Protein AF-A0A484F2J0-F1 (afdb_monomer)

Solvent-accessible surface area (backbone atoms only — not comparable to full-atom values): 27162 Å² total; per-residue (Å²): 112,69,73,57,53,53,52,51,52,53,49,52,51,50,49,47,54,65,70,62,67,70,69,76,64,50,82,38,68,26,65,34,46,56,35,73,68,78,88,57,69,90,75,65,63,87,90,46,37,22,58,61,57,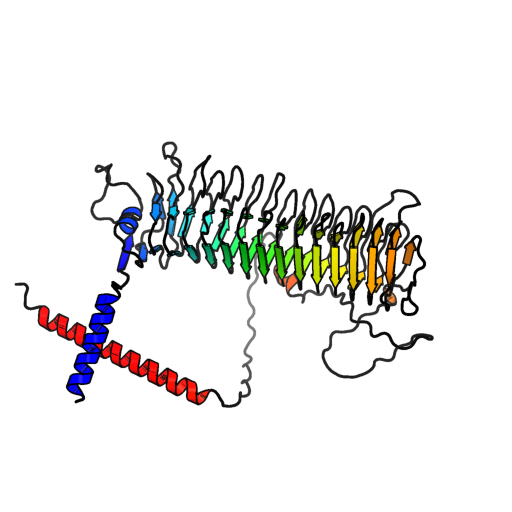44,58,69,69,50,57,72,59,14,37,36,32,58,38,94,88,45,54,46,34,39,36,60,72,67,51,44,73,40,68,42,23,30,37,43,40,49,98,57,68,27,35,44,27,29,49,83,54,97,83,44,66,76,34,24,40,29,34,34,61,20,38,56,32,33,39,27,21,34,33,36,23,45,4,30,23,82,89,37,56,1,2,24,30,29,35,36,54,23,37,40,36,32,36,52,22,35,36,33,53,9,27,8,18,34,1,0,23,32,20,31,22,70,59,10,36,39,37,30,36,52,20,40,35,33,49,18,33,25,80,61,31,1,10,48,32,22,31,48,21,33,38,39,38,33,34,54,17,38,42,36,51,30,70,27,53,24,19,32,28,28,36,59,32,36,36,40,38,35,33,55,18,36,46,28,48,25,38,20,76,34,87,23,7,43,32,32,32,31,62,86,16,40,41,36,38,29,56,24,40,30,30,50,14,23,9,37,32,5,18,35,32,28,32,26,15,44,37,38,39,33,46,28,39,28,44,18,33,60,23,69,19,36,2,16,25,34,22,32,31,69,64,8,40,37,43,38,28,57,24,39,26,29,52,5,33,20,62,31,37,2,1,24,31,20,33,32,57,66,8,39,35,40,38,35,47,28,38,25,37,49,8,27,11,33,28,0,0,26,29,23,34,28,17,38,36,45,37,32,40,36,40,31,35,48,8,29,6,49,36,32,1,0,18,32,24,35,31,65,70,10,44,37,35,44,27,57,23,40,30,32,52,7,30,7,65,35,81,74,62,102,81,58,52,30,3,0,18,35,20,36,33,43,18,37,38,40,40,24,44,26,39,34,26,55,14,32,18,86,82,51,24,9,37,12,34,39,83,48,50,79,43,60,74,28,46,30,40,32,13,35,75,42,52,86,68,72,79,55,74,35,96,58,28,44,62,68,49,48,50,83,73,62,74,66,64,78,92,72,90,87,77,98,71,90,84,88,82,85,67,95,84,71,86,87,78,91,81,81,72,61,85,88,73,93,58,83,81,44,82,68,52,80,72,67,83,78,76,89,81,85,91,80,85,87,83,84,89,80,90,84,79,91,82,87,84,83,87,83,83,87,82,84,92,83,59,72,70,60,54,54,52,55,49,50,52,52,52,53,51,50,51,52,51,51,51,48,52,53,50,48,54,51,51,51,64,70,56,71,82,74,83,129

Secondary structure (DSSP, 8-state):
-HHHHHHHHHHHHHHHHHHHT-PPPPEEEE--SEE--TT-TTS--TTS--HHHHHHHPPTTEEEEE-TT-SEEEE-SS-EEE-S-EEEEEEEEEEEEE---TTPPPB-SEEE-SSEEEEEEEEEE--EEEEEE-SSEEEES-EEEEES-EEES-EEEE-SSEEEEEEEEEEEES-EEES-EEEEE-SSEEEEEEEEEEES-EEE--EESS-SEEEEEEEEEEES-EEES-EE-SS--SEEE-TT-EEEEES-EEES-B-SS-SSEEESSEEEEES-EEE--EESSS-SSEEE-TT-EEEEES-EEES-EESSB-SSEEE-TT-EEEEES-EEES-EEEE-SSEEESSEEEEES-EEES-EEEEE-SSEEEESS-EEEEES-EEES-EE---S-TTS---SSEEEESSEEEEES-EEES-B-TT--SEEEES-EEEE-S--EESSEEESS-SS-STT-EES--GGGS-------S---------SS-----PPPP-----TTSTTGGGS--S-----PPPPP------PPPPPPP--SSSHHHHHHHHHHHHHHHHHHHHHHHHHHHHHHHHTTS--

Structure (mmCIF, N/CA/C/O backbone):
data_AF-A0A484F2J0-F1
#
_entry.id   AF-A0A484F2J0-F1
#
loop_
_atom_site.group_PDB
_atom_site.id
_atom_site.type_symbol
_atom_site.label_atom_id
_atom_site.label_alt_id
_atom_site.label_comp_id
_atom_site.label_asym_id
_atom_site.label_entity_id
_atom_site.label_seq_id
_atom_site.pdbx_PDB_ins_code
_atom_site.Cartn_x
_atom_site.Cartn_y
_atom_site.Cartn_z
_atom_site.occupancy
_atom_site.B_iso_or_equiv
_atom_site.auth_seq_id
_atom_site.auth_comp_id
_atom_site.auth_asym_id
_atom_site.auth_atom_id
_atom_site.pdbx_PDB_model_num
ATOM 1 N N . MET A 1 1 ? -36.236 -52.690 24.759 1.00 48.12 1 MET A N 1
ATOM 2 C CA . MET A 1 1 ? -34.909 -52.109 24.433 1.00 48.12 1 MET A CA 1
ATOM 3 C C . MET A 1 1 ? -34.976 -50.636 24.038 1.00 48.12 1 MET A C 1
ATOM 5 O O . MET A 1 1 ? -34.235 -49.858 24.622 1.00 48.12 1 MET A O 1
ATOM 9 N N . GLN A 1 2 ? -35.881 -50.224 23.143 1.00 47.94 2 GLN A N 1
ATOM 10 C CA . GLN A 1 2 ? -35.943 -48.840 22.638 1.00 47.94 2 GLN A CA 1
ATOM 11 C C . GLN A 1 2 ? -36.120 -47.754 23.720 1.00 47.94 2 GLN A C 1
ATOM 13 O O . GLN A 1 2 ? -35.446 -46.735 23.669 1.00 47.94 2 GLN A O 1
ATOM 18 N N . SER A 1 3 ? -36.916 -47.994 24.770 1.00 55.47 3 SER A N 1
ATOM 19 C CA . SER A 1 3 ? -37.096 -47.023 25.869 1.00 55.47 3 SER A CA 1
ATOM 20 C C . SER A 1 3 ? -35.821 -46.754 26.689 1.00 55.47 3 SER A C 1
ATOM 22 O O . SER A 1 3 ? -35.607 -45.629 27.137 1.00 55.47 3 SER A O 1
ATOM 24 N N . LYS A 1 4 ? -34.952 -47.761 26.871 1.00 60.44 4 LYS A N 1
ATOM 25 C CA . LYS A 1 4 ? -33.675 -47.585 27.585 1.00 60.44 4 LYS A CA 1
ATOM 26 C C . LYS A 1 4 ? -32.668 -46.831 26.721 1.00 60.44 4 LYS A C 1
ATOM 28 O O . LYS A 1 4 ? -32.046 -45.908 27.219 1.00 60.44 4 LYS A O 1
ATOM 33 N N . ILE A 1 5 ? -32.591 -47.158 25.430 1.00 64.38 5 ILE A N 1
ATOM 34 C CA . ILE A 1 5 ? -31.699 -46.487 24.474 1.00 64.38 5 ILE A CA 1
ATOM 35 C C . ILE A 1 5 ? -32.060 -45.004 24.347 1.00 64.38 5 ILE A C 1
ATOM 37 O O . ILE A 1 5 ? -31.177 -44.164 24.448 1.00 64.38 5 ILE A O 1
ATOM 41 N N . VAL A 1 6 ? -33.349 -44.666 24.228 1.00 64.94 6 VAL A N 1
ATOM 42 C CA . VAL A 1 6 ? -33.804 -43.266 24.145 1.00 64.94 6 VAL A CA 1
ATOM 43 C C . VAL A 1 6 ? -33.488 -42.493 25.429 1.00 64.94 6 VAL A C 1
ATOM 45 O O . VAL A 1 6 ? -33.001 -41.370 25.359 1.00 64.94 6 VAL A O 1
ATOM 48 N N . LYS A 1 7 ? -33.698 -43.090 26.610 1.00 64.19 7 LYS A N 1
ATOM 49 C CA . LYS A 1 7 ? -33.354 -42.445 27.889 1.00 64.19 7 LYS A CA 1
ATOM 50 C C . LYS A 1 7 ? -31.851 -42.232 28.047 1.00 64.19 7 LYS A C 1
ATOM 52 O O . LYS A 1 7 ? -31.448 -41.171 28.509 1.00 64.19 7 LYS A O 1
ATOM 57 N N . THR A 1 8 ? -31.036 -43.206 27.648 1.00 71.81 8 THR A N 1
ATOM 58 C CA . THR A 1 8 ? -29.577 -43.079 27.673 1.00 71.81 8 THR A CA 1
ATOM 59 C C . THR A 1 8 ? -29.107 -42.020 26.681 1.00 71.81 8 THR A C 1
ATOM 61 O O . THR A 1 8 ? -28.291 -41.197 27.058 1.00 71.81 8 THR A O 1
ATOM 64 N N . LEU A 1 9 ? -29.679 -41.952 25.474 1.00 69.06 9 LEU A N 1
ATOM 65 C CA . LEU A 1 9 ? -29.323 -40.941 24.475 1.00 69.06 9 LEU A CA 1
ATOM 66 C C . LEU A 1 9 ? -29.676 -39.520 24.941 1.00 69.06 9 LEU A C 1
ATOM 68 O O . LEU A 1 9 ? -28.851 -38.620 24.844 1.00 69.06 9 LEU A O 1
ATOM 72 N N . VAL A 1 10 ? -30.876 -39.325 25.501 1.00 71.56 10 VAL A N 1
ATOM 73 C CA . VAL A 1 10 ? -31.309 -38.028 26.050 1.00 71.56 10 VAL A CA 1
ATOM 74 C C . VAL A 1 10 ? -30.429 -37.618 27.227 1.00 71.56 10 VAL A C 1
ATOM 76 O O . VAL A 1 10 ? -30.030 -36.461 27.311 1.00 71.56 10 VAL A O 1
ATOM 79 N N . LEU A 1 11 ? -30.080 -38.560 28.108 1.00 69.62 11 LEU A N 1
ATOM 80 C CA . LEU A 1 11 ? -29.187 -38.298 29.233 1.00 69.62 11 LEU A CA 1
ATOM 81 C C . LEU A 1 11 ? -27.761 -37.982 28.760 1.00 69.62 11 LEU A C 1
ATOM 83 O O . LEU A 1 11 ? -27.153 -37.062 29.288 1.00 69.62 11 LEU A O 1
ATOM 87 N N . SER A 1 12 ? -27.249 -38.674 27.740 1.00 69.88 12 SER A N 1
ATOM 88 C CA . SER A 1 12 ? -25.944 -38.392 27.132 1.00 69.88 12 SER A CA 1
ATOM 89 C C . SER A 1 12 ? -25.907 -37.026 26.451 1.00 69.88 12 SER A C 1
ATOM 91 O O . SER A 1 12 ? -24.917 -36.326 26.601 1.00 69.88 12 SER A O 1
ATOM 93 N N . VAL A 1 13 ? -26.980 -36.609 25.769 1.00 64.88 13 VAL A N 1
ATOM 94 C CA . VAL A 1 13 ? -27.095 -35.266 25.175 1.00 64.88 13 VAL A CA 1
ATOM 95 C C . VAL A 1 13 ? -27.210 -34.192 26.259 1.00 64.88 13 VAL A C 1
ATOM 97 O O . VAL A 1 13 ? -26.538 -33.174 26.161 1.00 64.88 13 VAL A O 1
ATOM 100 N N . LEU A 1 14 ? -27.985 -34.420 27.326 1.00 57.44 14 LEU A N 1
ATOM 101 C CA . LEU A 1 14 ? -28.058 -33.493 28.464 1.00 57.44 14 LEU A CA 1
ATOM 102 C C . LEU A 1 14 ? -26.720 -33.369 29.195 1.00 57.44 14 LEU A C 1
ATOM 104 O O . LEU A 1 14 ? -26.331 -32.266 29.560 1.00 57.44 14 LEU A O 1
ATOM 108 N N . ILE A 1 15 ? -26.011 -34.482 29.392 1.00 65.44 15 ILE A N 1
ATOM 109 C CA . ILE A 1 15 ? -24.667 -34.501 29.976 1.00 65.44 15 ILE A CA 1
ATOM 110 C C . ILE A 1 15 ? -23.678 -33.804 29.040 1.00 65.44 15 ILE A C 1
ATOM 112 O O . ILE A 1 15 ? -22.835 -33.067 29.528 1.00 65.44 15 ILE A O 1
ATOM 116 N N . LEU A 1 16 ? -23.807 -33.953 27.717 1.00 53.28 16 LEU A N 1
ATOM 117 C CA . LEU A 1 16 ? -22.996 -33.215 26.748 1.00 53.28 16 LEU A CA 1
ATOM 118 C C . LEU A 1 16 ? -23.267 -31.704 26.840 1.00 53.28 16 LEU A C 1
ATOM 120 O O . LEU A 1 16 ? -22.321 -30.940 26.956 1.00 53.28 16 LEU A O 1
ATOM 124 N N . PHE A 1 17 ? -24.532 -31.275 26.915 1.00 52.62 17 PHE A N 1
ATOM 125 C CA . PHE A 1 17 ? -24.900 -29.869 27.143 1.00 52.62 17 PHE A CA 1
ATOM 126 C C . PHE A 1 17 ? -24.360 -29.333 28.481 1.00 52.62 17 PHE A C 1
ATOM 128 O O . PHE A 1 17 ? -23.795 -28.241 28.519 1.00 52.62 17 PHE A O 1
ATOM 135 N N . LEU A 1 18 ? -24.460 -30.117 29.560 1.00 51.31 18 LEU A N 1
ATOM 136 C CA . LEU A 1 18 ? -23.948 -29.768 30.893 1.00 51.31 18 LEU A CA 1
ATOM 137 C C . LEU A 1 18 ? -22.410 -29.752 30.962 1.00 51.31 18 LEU A C 1
ATOM 139 O O . LEU A 1 18 ? -21.853 -28.951 31.705 1.00 51.31 18 LEU A O 1
ATOM 143 N N . LEU A 1 19 ? -21.725 -30.602 30.190 1.00 49.56 19 LEU A N 1
ATOM 144 C CA . LEU A 1 19 ? -20.260 -30.656 30.097 1.00 49.56 19 LEU A CA 1
ATOM 145 C C . LEU A 1 19 ? -19.687 -29.574 29.177 1.00 49.56 19 LEU A C 1
ATOM 147 O O . LEU A 1 19 ? -18.556 -29.150 29.386 1.00 49.56 19 LEU A O 1
ATOM 151 N N . THR A 1 20 ? -20.445 -29.120 28.173 1.00 48.66 20 THR A N 1
ATOM 152 C CA . THR A 1 20 ? -19.991 -28.061 27.256 1.00 48.66 20 THR A CA 1
ATOM 153 C C . THR A 1 20 ? -20.138 -26.653 27.820 1.00 48.66 20 THR A C 1
ATOM 155 O O . THR A 1 20 ? -19.594 -25.729 27.231 1.00 48.66 20 THR A O 1
ATOM 158 N N . GLY A 1 21 ? -20.852 -26.461 28.937 1.00 43.47 21 GLY A N 1
ATOM 159 C CA . GLY A 1 21 ? -20.957 -25.154 29.596 1.00 43.47 21 GLY A CA 1
ATOM 160 C C . GLY A 1 21 ? -21.461 -24.014 28.700 1.00 43.47 21 GLY A C 1
ATOM 161 O O . GLY A 1 21 ? -21.303 -22.856 29.074 1.00 43.47 21 GLY A O 1
ATOM 162 N N . VAL A 1 22 ? -22.054 -24.312 27.536 1.00 48.38 22 VAL A N 1
ATOM 163 C CA . VAL A 1 22 ? -22.559 -23.299 26.606 1.00 48.38 22 VAL A CA 1
ATOM 164 C C . VAL A 1 22 ? -23.861 -22.768 27.189 1.00 48.38 22 VAL A C 1
ATOM 166 O O . VAL A 1 22 ? -24.956 -23.239 26.875 1.00 48.38 22 VAL A O 1
ATOM 169 N N . ALA A 1 23 ? -23.737 -21.815 28.109 1.00 56.53 23 ALA A N 1
ATOM 170 C CA . ALA A 1 23 ? -24.820 -20.895 28.394 1.00 56.53 23 ALA A CA 1
ATOM 171 C C . ALA A 1 23 ? -25.237 -20.270 27.055 1.00 56.53 23 ALA A C 1
ATOM 173 O O . ALA A 1 23 ? -24.386 -19.870 26.261 1.00 56.53 23 ALA A O 1
ATOM 174 N N . ALA A 1 24 ? -26.536 -20.260 26.761 1.00 63.06 24 ALA A N 1
ATOM 175 C CA . ALA A 1 24 ? -27.029 -19.573 25.577 1.00 63.06 24 ALA A CA 1
ATOM 176 C C . ALA A 1 24 ? -26.608 -18.099 25.663 1.00 63.06 24 ALA A C 1
ATOM 178 O O . ALA A 1 24 ? -26.824 -17.485 26.709 1.00 63.06 24 ALA A O 1
ATOM 179 N N . ALA A 1 25 ? -26.013 -17.571 24.590 1.00 76.88 25 ALA A N 1
ATOM 180 C CA . ALA A 1 25 ? -25.593 -16.176 24.510 1.00 76.88 25 ALA A CA 1
ATOM 181 C C . ALA A 1 25 ? -26.750 -15.256 24.920 1.00 76.88 25 ALA A C 1
ATOM 183 O O . ALA A 1 25 ? -27.851 -15.338 24.366 1.00 76.88 25 ALA A O 1
ATOM 184 N N . GLN A 1 26 ? -26.506 -14.417 25.920 1.00 89.62 26 GLN A N 1
ATOM 185 C CA . GLN A 1 26 ? -27.480 -13.474 26.440 1.00 89.62 26 GLN A CA 1
ATOM 186 C C . GLN A 1 26 ? -27.365 -12.133 25.707 1.00 89.62 26 GLN A C 1
ATOM 188 O O . GLN A 1 26 ? -26.281 -11.706 25.307 1.00 89.62 26 GLN A O 1
ATOM 193 N N . GLU A 1 27 ? -28.501 -11.452 25.554 1.00 93.12 27 GLU A N 1
ATOM 194 C CA . GLU A 1 27 ? -28.554 -10.080 25.058 1.00 93.12 27 GLU A CA 1
ATOM 195 C C . GLU A 1 27 ? -28.600 -9.074 26.221 1.00 93.12 27 GLU A C 1
ATOM 197 O O . GLU A 1 27 ? -29.382 -9.224 27.167 1.00 93.12 27 GLU A O 1
ATOM 202 N N . TRP A 1 28 ? -27.777 -8.029 26.133 1.00 94.06 28 TRP A N 1
ATOM 203 C CA . TRP A 1 28 ? -27.725 -6.907 27.067 1.00 94.06 28 TRP A CA 1
ATOM 204 C C . TRP A 1 28 ? -28.080 -5.611 26.346 1.00 94.06 28 TRP A C 1
ATOM 206 O O . TRP A 1 28 ? -27.434 -5.249 25.366 1.00 94.06 28 TRP A O 1
ATOM 216 N N . VAL A 1 29 ? -29.077 -4.883 26.850 1.00 93.44 29 VAL A N 1
ATOM 217 C CA . VAL A 1 29 ? -29.559 -3.648 26.215 1.00 93.44 29 VAL A CA 1
ATOM 218 C C . VAL A 1 29 ? -29.001 -2.421 26.932 1.00 93.44 29 VAL A C 1
ATOM 220 O O . VAL A 1 29 ? -29.288 -2.194 28.108 1.00 93.44 29 VAL A O 1
ATOM 223 N N . VAL A 1 30 ? -28.241 -1.597 26.211 1.00 93.38 30 VAL A N 1
ATOM 224 C CA . VAL A 1 30 ? -27.775 -0.282 26.668 1.00 93.38 30 VAL A CA 1
ATOM 225 C C . VAL A 1 30 ? -28.914 0.733 26.558 1.00 93.38 30 VAL A C 1
ATOM 227 O O . VAL A 1 30 ? -29.503 0.931 25.491 1.00 93.38 30 VAL A O 1
ATOM 230 N N . THR A 1 31 ? -29.217 1.402 27.670 1.00 92.00 31 THR A N 1
ATOM 231 C CA . THR A 1 31 ? -30.316 2.380 27.783 1.00 92.00 31 THR A CA 1
ATOM 232 C C . THR A 1 31 ? -29.853 3.755 28.273 1.00 92.00 31 THR A C 1
ATOM 234 O O . THR A 1 31 ? -30.652 4.695 28.322 1.00 92.00 31 THR A O 1
ATOM 237 N N . ALA A 1 32 ? -28.568 3.905 28.613 1.00 90.06 32 ALA A N 1
ATOM 238 C CA . ALA A 1 32 ? -27.955 5.178 28.976 1.00 90.06 32 ALA A CA 1
ATOM 239 C C . ALA A 1 32 ? -27.096 5.745 27.825 1.00 90.06 32 ALA A C 1
ATOM 241 O O . ALA A 1 32 ? -26.220 5.040 27.327 1.00 90.06 32 ALA A O 1
ATOM 242 N N . PRO A 1 33 ? -27.278 7.025 27.443 1.00 86.69 33 PRO A N 1
ATOM 243 C CA . PRO A 1 33 ? -26.417 7.695 26.461 1.00 86.69 33 PRO A CA 1
ATOM 244 C C . PRO A 1 33 ? -25.088 8.190 27.060 1.00 86.69 33 PRO A C 1
ATOM 246 O O . PRO A 1 33 ? -24.167 8.537 26.331 1.00 86.69 33 PRO A O 1
ATOM 249 N N . GLY A 1 34 ? -24.975 8.263 28.387 1.00 84.62 34 GLY A N 1
ATOM 250 C CA . GLY A 1 34 ? -23.733 8.605 29.076 1.00 84.62 34 GLY A CA 1
ATOM 251 C C . GLY A 1 34 ? -23.097 7.360 29.675 1.00 84.62 34 GLY A C 1
ATOM 252 O O . GLY A 1 34 ? -23.772 6.602 30.371 1.00 84.62 34 GLY A O 1
ATOM 253 N N . ASP A 1 35 ? -21.803 7.173 29.435 1.00 75.38 35 ASP A N 1
ATOM 254 C CA . ASP A 1 35 ? -21.000 6.158 30.100 1.00 75.38 35 ASP A CA 1
ATOM 255 C C . ASP A 1 35 ? -20.194 6.801 31.239 1.00 75.38 35 ASP A C 1
ATOM 257 O O . ASP A 1 35 ? -19.122 7.382 31.035 1.00 75.38 35 ASP A O 1
ATOM 261 N N . VAL A 1 36 ? -20.777 6.753 32.440 1.00 68.25 36 VAL A N 1
ATOM 262 C CA . VAL A 1 36 ? -20.208 7.260 33.697 1.00 68.25 36 VAL A CA 1
ATOM 263 C C . VAL A 1 36 ? -19.862 6.095 34.625 1.00 68.25 36 VAL A C 1
ATOM 265 O O . VAL A 1 36 ? -20.647 5.161 34.776 1.00 68.25 36 VAL A O 1
ATOM 268 N N . ASP A 1 37 ? -18.688 6.150 35.258 1.00 59.19 37 ASP A N 1
ATOM 269 C CA . ASP A 1 37 ? -18.307 5.195 36.303 1.00 59.19 37 ASP A CA 1
ATOM 270 C C . ASP A 1 37 ? -19.105 5.475 37.593 1.00 59.19 37 ASP A C 1
ATOM 272 O O . ASP A 1 37 ? -19.306 6.630 37.983 1.00 59.19 37 ASP A O 1
ATOM 276 N N . LYS A 1 38 ? -19.554 4.420 38.285 1.00 53.19 38 LYS A N 1
ATOM 277 C CA . LYS A 1 38 ? -20.426 4.496 39.475 1.00 53.19 38 LYS A CA 1
ATOM 278 C C . LYS A 1 38 ? -19.811 5.228 40.661 1.00 53.19 38 LYS A C 1
ATOM 280 O O . LYS A 1 38 ? -20.508 5.475 41.639 1.00 53.19 38 LYS A O 1
ATOM 285 N N . VAL A 1 39 ? -18.529 5.573 40.602 1.00 49.94 39 VAL A N 1
ATOM 286 C CA . VAL A 1 39 ? -17.826 6.272 41.682 1.00 49.94 39 VAL A CA 1
ATOM 287 C C . VAL A 1 39 ? -18.316 7.722 41.841 1.00 49.94 39 VAL A C 1
ATOM 289 O O . VAL A 1 39 ? -18.149 8.303 42.910 1.00 49.94 39 VAL A O 1
ATOM 292 N N . ASN A 1 40 ? -19.014 8.292 40.847 1.00 46.72 40 ASN A N 1
ATOM 293 C CA . ASN A 1 40 ? -19.661 9.604 40.962 1.00 46.72 40 ASN A CA 1
ATOM 294 C C . ASN A 1 40 ? -21.190 9.465 41.128 1.00 46.72 40 ASN A C 1
ATOM 296 O O . ASN A 1 40 ? -21.983 9.747 40.230 1.00 46.72 40 ASN A O 1
ATOM 300 N N . LEU A 1 41 ? -21.600 8.979 42.305 1.00 48.56 41 LEU A N 1
ATOM 301 C CA . LEU A 1 41 ? -22.978 8.605 42.673 1.00 48.56 41 LEU A CA 1
ATOM 302 C C . LEU A 1 41 ? -24.020 9.744 42.614 1.00 48.56 41 LEU A C 1
ATOM 304 O O . LEU A 1 41 ? -25.202 9.487 42.822 1.00 48.56 41 LEU A O 1
ATOM 308 N N . SER A 1 42 ? -23.628 10.991 42.340 1.00 49.78 42 SER A N 1
ATOM 309 C CA . SER A 1 42 ? -24.542 12.144 42.321 1.00 49.78 42 SER A CA 1
ATOM 310 C C . SER A 1 42 ? -25.259 12.370 40.982 1.00 49.78 42 SER A C 1
ATOM 312 O O . SER A 1 42 ? -26.169 13.196 40.930 1.00 49.78 42 SER A O 1
ATOM 314 N N . MET A 1 43 ? -24.893 11.650 39.909 1.00 50.53 43 MET A N 1
ATOM 315 C CA . MET A 1 43 ? -25.477 11.828 38.562 1.00 50.53 43 MET A CA 1
ATOM 316 C C . MET A 1 43 ? -25.961 10.531 37.887 1.00 50.53 43 MET A C 1
ATOM 318 O O . MET A 1 43 ? -26.368 10.556 36.725 1.00 50.53 43 MET A O 1
ATOM 322 N N . VAL A 1 44 ? -25.939 9.390 38.584 1.00 51.66 44 VAL A N 1
ATOM 323 C CA . VAL A 1 44 ? -26.350 8.101 38.007 1.00 51.66 44 VAL A CA 1
ATOM 324 C C . VAL A 1 44 ? -27.864 7.938 38.137 1.00 51.66 44 VAL A C 1
ATOM 326 O O . VAL A 1 44 ? -28.393 7.796 39.237 1.00 51.66 44 VAL A O 1
ATOM 329 N N . ASN A 1 45 ? -28.571 7.913 37.008 1.00 53.47 45 ASN A N 1
ATOM 330 C CA . ASN A 1 45 ? -29.920 7.360 36.977 1.00 53.47 45 ASN A CA 1
ATOM 331 C C . ASN A 1 45 ? -29.800 5.832 37.106 1.00 53.47 45 ASN A C 1
ATOM 333 O O . ASN A 1 45 ? -29.424 5.164 36.144 1.00 53.47 45 ASN A O 1
ATOM 337 N N . LEU A 1 46 ? -30.071 5.307 38.304 1.00 56.94 46 LEU A N 1
ATOM 338 C CA . LEU A 1 46 ? -29.913 3.892 38.673 1.00 56.94 46 LEU A CA 1
ATOM 339 C C . LEU A 1 46 ? -30.751 2.917 37.820 1.00 56.94 46 LEU A C 1
ATOM 341 O O . LEU A 1 46 ? -30.496 1.716 37.870 1.00 56.94 46 LEU A O 1
ATOM 345 N N . ASP A 1 47 ? -31.693 3.422 37.017 1.00 67.50 47 ASP A N 1
ATOM 346 C CA . ASP A 1 47 ? -32.591 2.614 36.184 1.00 67.50 47 ASP A CA 1
ATOM 347 C C . ASP A 1 47 ? -32.080 2.397 34.747 1.00 67.50 47 ASP A C 1
ATOM 349 O O . ASP A 1 47 ? -32.725 1.705 33.955 1.00 67.50 47 ASP A O 1
ATOM 353 N N . LYS A 1 48 ? -30.937 2.989 34.370 1.00 82.62 48 LYS A N 1
ATOM 354 C CA . LYS A 1 48 ? -30.373 2.862 33.016 1.00 82.62 48 LYS A CA 1
ATOM 355 C C . LYS A 1 48 ? -29.082 2.045 33.011 1.00 82.62 48 LYS A C 1
ATOM 357 O O . LYS A 1 48 ? -28.262 2.181 33.907 1.00 82.62 48 LYS A O 1
ATOM 362 N N . MET A 1 49 ? -28.899 1.228 31.973 1.00 90.06 49 MET A N 1
ATOM 363 C CA . MET A 1 49 ? -27.691 0.431 31.739 1.00 90.06 49 MET A CA 1
ATOM 364 C C . MET A 1 49 ? -26.727 1.213 30.844 1.00 90.06 49 MET A C 1
ATOM 366 O O . MET A 1 49 ? -27.094 1.547 29.710 1.00 90.06 49 MET A O 1
ATOM 370 N N . THR A 1 50 ? -25.507 1.485 31.314 1.00 92.38 50 THR A N 1
ATOM 371 C CA . THR A 1 50 ? -24.445 2.052 30.460 1.00 92.38 50 THR A CA 1
ATOM 372 C C . THR A 1 50 ? -23.755 0.977 29.621 1.00 92.38 50 THR A C 1
ATOM 374 O O . THR A 1 50 ? -23.860 -0.222 29.895 1.00 92.38 50 THR A O 1
ATOM 377 N N . LEU A 1 51 ? -23.009 1.397 28.595 1.00 94.81 51 LEU A N 1
ATOM 378 C CA . LEU A 1 51 ? -22.217 0.478 27.777 1.00 94.81 51 LEU A CA 1
ATOM 379 C C . LEU A 1 51 ? -21.140 -0.239 28.607 1.00 94.81 51 LEU A C 1
ATOM 381 O O . LEU A 1 51 ? -20.989 -1.453 28.493 1.00 94.81 51 LEU A O 1
ATOM 385 N N . ARG A 1 52 ? -20.434 0.470 29.494 1.00 94.44 52 ARG A N 1
ATOM 386 C CA . ARG A 1 52 ? -19.434 -0.142 30.381 1.00 94.44 52 ARG A CA 1
ATOM 387 C C . ARG A 1 52 ? -20.039 -1.160 31.332 1.00 94.44 52 ARG A C 1
ATOM 389 O O . ARG A 1 52 ? -19.444 -2.213 31.549 1.00 94.44 52 ARG A O 1
ATOM 396 N N . GLU A 1 53 ? -21.217 -0.877 31.883 1.00 92.44 53 GLU A N 1
ATOM 397 C CA . GLU A 1 53 ? -21.920 -1.837 32.732 1.00 92.44 53 GLU A CA 1
ATOM 398 C C . GLU A 1 53 ? -22.347 -3.082 31.958 1.00 92.44 53 GLU A C 1
ATOM 400 O O . GLU A 1 53 ? -22.195 -4.190 32.474 1.00 92.44 53 GLU A O 1
ATOM 405 N N . ALA A 1 54 ? -22.856 -2.913 30.734 1.00 94.75 54 ALA A N 1
ATOM 406 C CA . ALA A 1 54 ? -23.212 -4.032 29.871 1.00 94.75 54 ALA A CA 1
ATOM 407 C C . ALA A 1 54 ? -21.980 -4.901 29.568 1.00 94.75 54 ALA A C 1
ATOM 409 O O . ALA A 1 54 ? -22.029 -6.111 29.771 1.00 94.75 54 ALA A O 1
ATOM 410 N N . ILE A 1 55 ? -20.845 -4.290 29.202 1.00 96.06 55 ILE A N 1
ATOM 411 C CA . ILE A 1 55 ? -19.574 -5.001 28.970 1.00 96.06 55 ILE A CA 1
ATOM 412 C C . ILE A 1 55 ? -19.113 -5.740 30.231 1.00 96.06 55 ILE A C 1
ATOM 414 O O . ILE A 1 55 ? -18.682 -6.893 30.160 1.00 96.06 55 ILE A O 1
ATOM 418 N N . ALA A 1 56 ? -19.215 -5.110 31.403 1.00 94.50 56 ALA A N 1
ATOM 419 C CA . ALA A 1 56 ? -18.812 -5.728 32.661 1.00 94.50 56 ALA A CA 1
ATOM 420 C C . ALA A 1 56 ? -19.679 -6.950 33.009 1.00 94.50 56 ALA A C 1
ATOM 422 O O . ALA A 1 56 ? -19.135 -7.983 33.400 1.00 94.50 56 ALA A O 1
ATOM 423 N N . LYS A 1 57 ? -21.003 -6.847 32.836 1.00 93.56 57 LYS A N 1
ATOM 424 C CA . LYS A 1 57 ? -21.967 -7.898 33.201 1.00 93.56 57 LYS A CA 1
ATOM 425 C C . LYS A 1 57 ? -22.053 -9.045 32.194 1.00 93.56 57 LYS A C 1
ATOM 427 O O . LYS A 1 57 ? -22.338 -10.164 32.612 1.00 93.56 57 LYS A O 1
ATOM 432 N N . ALA A 1 58 ? -21.817 -8.778 30.912 1.00 96.00 58 ALA A N 1
ATOM 433 C CA . ALA A 1 58 ? -21.915 -9.777 29.856 1.00 96.00 58 ALA A CA 1
ATOM 434 C C . ALA A 1 58 ? -20.954 -10.961 30.066 1.00 96.00 58 ALA A C 1
ATOM 436 O O . ALA A 1 58 ? -19.809 -10.778 30.485 1.00 96.00 58 ALA A O 1
ATOM 437 N N . GLY A 1 59 ? -21.402 -12.180 29.789 1.00 95.88 59 GLY A N 1
ATOM 438 C CA . GLY A 1 59 ? -20.554 -13.368 29.684 1.00 95.88 59 GLY A CA 1
ATOM 439 C C . GLY A 1 59 ? -19.792 -13.419 28.355 1.00 95.88 59 GLY A C 1
ATOM 440 O O . GLY A 1 59 ? -20.032 -12.613 27.461 1.00 95.88 59 GLY A O 1
ATOM 441 N N . SER A 1 60 ? -18.856 -14.364 28.215 1.00 96.38 60 SER A N 1
ATOM 442 C CA . SER A 1 60 ? -18.234 -14.634 26.906 1.00 96.38 60 SER A CA 1
ATOM 443 C C . SER A 1 60 ? -19.286 -15.197 25.948 1.00 96.38 60 SER A C 1
ATOM 445 O O . SER A 1 60 ? -20.028 -16.101 26.326 1.00 96.38 60 SER A O 1
ATOM 447 N N . GLY A 1 61 ? -19.337 -14.681 24.725 1.00 95.69 61 GLY A N 1
ATOM 448 C CA . GLY A 1 61 ? -20.302 -15.039 23.684 1.00 95.69 61 GLY A CA 1
ATOM 449 C C . GLY A 1 61 ? -21.577 -14.189 23.678 1.00 95.69 61 GLY A C 1
ATOM 450 O O . GLY A 1 61 ? -22.371 -14.308 22.747 1.00 95.69 61 GLY A O 1
ATOM 451 N N . ASP A 1 62 ? -21.776 -13.325 24.675 1.00 96.81 62 ASP A N 1
ATOM 452 C CA . ASP A 1 62 ? -22.963 -12.474 24.773 1.00 96.81 62 ASP A CA 1
ATOM 453 C C . ASP A 1 62 ? -22.979 -11.357 23.718 1.00 96.81 62 ASP A C 1
ATOM 455 O O . ASP A 1 62 ? -21.960 -10.959 23.142 1.00 96.81 62 ASP A O 1
ATOM 459 N N . THR A 1 63 ? -24.175 -10.816 23.488 1.00 96.38 63 THR A N 1
ATOM 460 C CA . THR A 1 63 ? -24.403 -9.677 22.595 1.00 96.38 63 THR A CA 1
ATOM 461 C C . THR A 1 63 ? -24.858 -8.457 23.387 1.00 96.38 63 THR A C 1
ATOM 463 O O . THR A 1 63 ? -25.738 -8.540 24.239 1.00 96.38 63 THR A O 1
ATOM 466 N N . ILE A 1 64 ? -24.273 -7.302 23.094 1.00 96.75 64 ILE A N 1
ATOM 467 C CA . ILE A 1 64 ? -24.641 -6.003 23.646 1.00 96.75 64 ILE A CA 1
ATOM 468 C C . ILE A 1 64 ? -25.262 -5.175 22.527 1.00 96.75 64 ILE A C 1
ATOM 470 O O . ILE A 1 64 ? -24.582 -4.826 21.563 1.00 96.75 64 ILE A O 1
ATOM 474 N N . VAL A 1 65 ? -26.537 -4.833 22.687 1.00 95.88 65 VAL A N 1
ATOM 475 C CA . VAL A 1 65 ? -27.314 -4.004 21.760 1.00 95.88 65 VAL A CA 1
ATOM 476 C C . VAL A 1 65 ? -27.662 -2.664 22.404 1.00 95.88 65 VAL A C 1
ATOM 478 O O . VAL A 1 65 ? -27.568 -2.485 23.619 1.00 95.88 65 VAL A O 1
ATOM 481 N N . PHE A 1 66 ? -28.102 -1.708 21.594 1.00 94.56 66 PHE A N 1
ATOM 482 C CA . PHE A 1 66 ? -28.539 -0.393 22.055 1.00 94.56 66 PHE A CA 1
ATOM 483 C C . PHE A 1 66 ? -30.053 -0.279 21.911 1.00 94.56 66 PHE A C 1
ATOM 485 O O . PHE A 1 66 ? -30.620 -0.746 20.924 1.00 94.56 66 PHE A O 1
ATOM 492 N N . SER A 1 67 ? -30.720 0.331 22.892 1.00 92.12 67 SER A N 1
ATOM 493 C CA . SER A 1 67 ? -32.151 0.624 22.749 1.00 92.12 67 SER A CA 1
ATOM 494 C C . SER A 1 67 ? -32.387 1.634 21.621 1.00 92.12 67 SER A C 1
ATOM 496 O O . SER A 1 67 ? -31.523 2.461 21.345 1.00 92.12 67 SER A O 1
ATOM 498 N N . GLU A 1 68 ? -33.564 1.601 20.992 1.00 89.88 68 GLU A N 1
ATOM 499 C CA . GLU A 1 68 ? -33.879 2.386 19.780 1.00 89.88 68 GLU A CA 1
ATOM 500 C C . GLU A 1 68 ? -33.654 3.902 19.929 1.00 89.88 68 GLU A C 1
ATOM 502 O O . GLU A 1 68 ? -33.373 4.593 18.954 1.00 89.88 68 GLU A O 1
ATOM 507 N N . ASN A 1 69 ? -33.728 4.421 21.159 1.00 88.69 69 ASN A N 1
ATOM 508 C CA . ASN A 1 69 ? -33.528 5.839 21.468 1.00 88.69 69 ASN A CA 1
ATOM 509 C C . ASN A 1 69 ? -32.055 6.227 21.700 1.00 88.69 69 ASN A C 1
ATOM 511 O O . ASN A 1 69 ? -31.766 7.391 21.979 1.00 88.69 69 ASN A O 1
ATOM 515 N N . ILE A 1 70 ? -31.123 5.274 21.635 1.00 91.75 70 ILE A N 1
ATOM 516 C CA . ILE A 1 70 ? -29.689 5.512 21.814 1.00 91.75 70 ILE A CA 1
ATOM 517 C C . ILE A 1 70 ? -29.030 5.594 20.442 1.00 91.75 70 ILE A C 1
ATOM 519 O O . ILE A 1 70 ? -28.685 4.586 19.837 1.00 91.75 70 ILE A O 1
ATOM 523 N N . SER A 1 71 ? -28.829 6.821 19.967 1.00 93.75 71 SER A N 1
ATOM 524 C CA . SER A 1 71 ? -28.048 7.105 18.757 1.00 93.75 71 SER A CA 1
ATOM 525 C C . SER A 1 71 ? -26.573 7.389 19.051 1.00 93.75 71 SER A C 1
ATOM 527 O O . SER A 1 71 ? -25.734 7.286 18.155 1.00 93.75 71 SER A O 1
ATOM 529 N N . ALA A 1 72 ? -26.241 7.732 20.299 1.00 95.25 72 ALA A N 1
ATOM 530 C CA . ALA A 1 72 ? -24.878 8.008 20.729 1.00 95.25 72 ALA A CA 1
ATOM 531 C C . ALA A 1 72 ? -24.630 7.617 22.195 1.00 95.25 72 ALA A C 1
ATOM 533 O O . ALA A 1 72 ? -25.517 7.743 23.043 1.00 95.25 72 ALA A O 1
ATOM 534 N N . VAL A 1 73 ? -23.398 7.192 22.477 1.00 95.25 73 VAL A N 1
ATOM 535 C CA . VAL A 1 73 ? -22.836 6.941 23.802 1.00 95.25 73 VAL A CA 1
ATOM 536 C C . VAL A 1 73 ? -21.583 7.793 23.988 1.00 95.25 73 VAL A C 1
ATOM 538 O O . VAL A 1 73 ? -20.606 7.639 23.252 1.00 95.25 73 VAL A O 1
ATOM 541 N N . THR A 1 74 ? -21.600 8.662 24.996 1.00 95.12 74 THR A N 1
ATOM 542 C CA . THR A 1 74 ? -20.458 9.506 25.370 1.00 95.12 74 THR A CA 1
ATOM 543 C C . THR A 1 74 ? -19.667 8.865 26.508 1.00 95.12 74 THR A C 1
ATOM 545 O O . THR A 1 74 ? -20.192 8.679 27.607 1.00 95.12 74 THR A O 1
ATOM 548 N N . VAL A 1 75 ? -18.391 8.566 26.262 1.00 94.31 75 VAL A N 1
ATOM 549 C CA . VAL A 1 75 ? -17.451 7.967 27.218 1.00 94.31 75 VAL A CA 1
ATOM 550 C C . VAL A 1 75 ? -16.641 9.067 27.895 1.00 94.31 75 VAL A C 1
ATOM 552 O O . VAL A 1 75 ? -15.875 9.765 27.236 1.00 94.31 75 VAL A O 1
ATOM 555 N N . THR A 1 76 ? -16.803 9.238 29.208 1.00 89.81 76 THR A N 1
ATOM 556 C CA . THR A 1 76 ? -16.272 10.418 29.928 1.00 89.81 76 THR A CA 1
ATOM 557 C C . THR A 1 76 ? -15.075 10.132 30.835 1.00 89.81 76 THR A C 1
ATOM 559 O O . THR A 1 76 ? -14.392 11.066 31.246 1.00 89.81 76 THR A O 1
ATOM 562 N N . TYR A 1 77 ? -14.810 8.864 31.162 1.00 84.81 77 TYR A N 1
ATOM 563 C CA . TYR A 1 77 ? -13.868 8.513 32.228 1.00 84.81 77 TYR A CA 1
ATOM 564 C C . TYR A 1 77 ? -12.584 7.843 31.727 1.00 84.81 77 TYR A C 1
ATOM 566 O O . TYR A 1 77 ? -11.507 8.423 31.834 1.00 84.81 77 TYR A O 1
ATOM 574 N N . ASN A 1 78 ? -12.688 6.625 31.193 1.00 91.56 78 ASN A N 1
ATOM 575 C CA . ASN A 1 78 ? -11.557 5.854 30.677 1.00 91.56 78 ASN A CA 1
ATOM 576 C C . ASN A 1 78 ? -11.990 4.934 29.523 1.00 91.56 78 ASN A C 1
ATOM 578 O O . ASN A 1 78 ? -13.173 4.843 29.189 1.00 91.56 78 ASN A O 1
ATOM 582 N N . THR A 1 79 ? -11.025 4.232 28.928 1.00 95.69 79 THR A N 1
ATOM 583 C CA . THR A 1 79 ? -11.274 3.250 27.861 1.00 95.69 79 THR A CA 1
ATOM 584 C C . THR A 1 79 ? -12.318 2.199 28.258 1.00 95.69 79 THR A C 1
ATOM 586 O O . THR A 1 79 ? -12.411 1.786 29.420 1.00 95.69 79 THR A O 1
ATOM 589 N N . LEU A 1 80 ? -13.115 1.749 27.292 1.00 97.12 80 LEU A N 1
ATOM 590 C CA . LEU A 1 80 ? -14.003 0.599 27.430 1.00 97.12 80 LEU A CA 1
ATOM 591 C C . LEU A 1 80 ? -13.191 -0.687 27.225 1.00 97.12 80 LEU A C 1
ATOM 593 O O . LEU A 1 80 ? -12.812 -1.030 26.105 1.00 97.12 80 LEU A O 1
ATOM 597 N N . ASN A 1 81 ? -12.913 -1.396 28.320 1.00 97.00 81 ASN A N 1
ATOM 598 C CA . ASN A 1 81 ? -12.114 -2.623 28.293 1.00 97.00 81 ASN A CA 1
ATOM 599 C C . ASN A 1 81 ? -12.961 -3.839 27.903 1.00 97.00 81 ASN A C 1
ATOM 601 O O . ASN A 1 81 ? -13.935 -4.154 28.586 1.00 97.00 81 ASN A O 1
ATOM 605 N N . VAL A 1 82 ? -12.538 -4.562 26.867 1.00 98.19 82 VAL A N 1
ATOM 606 C CA . VAL A 1 82 ? -13.129 -5.830 26.423 1.00 98.19 82 VAL A CA 1
ATOM 607 C C . VAL A 1 82 ? -12.055 -6.917 26.441 1.00 98.19 82 VAL A C 1
ATOM 609 O O . VAL A 1 82 ? -10.973 -6.741 25.892 1.00 98.19 82 VAL A O 1
ATOM 612 N N . SER A 1 83 ? -12.331 -8.042 27.093 1.00 97.06 83 SER A N 1
ATOM 613 C CA . SER A 1 83 ? -11.337 -9.108 27.313 1.00 97.06 83 SER A CA 1
ATOM 614 C C . SER A 1 83 ? -11.935 -10.515 27.204 1.00 97.06 83 SER A C 1
ATOM 616 O O . SER A 1 83 ? -11.479 -11.443 27.870 1.00 97.06 83 SER A O 1
ATOM 618 N N . LYS A 1 84 ? -13.042 -10.638 26.476 1.00 96.25 84 LYS A N 1
ATOM 619 C CA . LYS A 1 84 ? -13.879 -11.834 26.334 1.00 96.25 84 LYS A CA 1
ATOM 620 C C . LYS A 1 84 ? -14.627 -11.738 25.013 1.00 96.25 84 LYS A C 1
ATOM 622 O O . LYS A 1 84 ? -14.755 -10.638 24.471 1.00 96.25 84 LYS A O 1
ATOM 627 N N . ASP A 1 85 ? -15.121 -12.867 24.527 1.00 97.94 85 ASP A N 1
ATOM 628 C CA . ASP A 1 85 ? -15.848 -12.900 23.263 1.00 97.94 85 ASP A CA 1
ATOM 629 C C . ASP A 1 85 ? -17.132 -12.094 23.430 1.00 97.94 85 ASP A C 1
ATOM 631 O O . ASP A 1 85 ? -17.897 -12.349 24.359 1.00 97.94 85 ASP A O 1
ATOM 635 N N . LEU A 1 86 ? -17.360 -11.101 22.579 1.00 97.81 86 LEU A N 1
ATOM 636 C CA . LEU A 1 86 ? -18.547 -10.252 22.650 1.00 97.81 86 LEU A CA 1
ATOM 637 C C . LEU A 1 86 ? -18.928 -9.759 21.267 1.00 97.81 86 LEU A C 1
ATOM 639 O O . LEU A 1 86 ? -18.075 -9.357 20.480 1.00 97.81 86 LEU A O 1
ATOM 643 N N . THR A 1 87 ? -20.228 -9.671 21.018 1.00 97.75 87 THR A N 1
ATOM 644 C CA . THR A 1 87 ? -20.750 -8.825 19.942 1.00 97.75 87 THR A CA 1
ATOM 645 C C . THR A 1 87 ? -21.267 -7.525 20.545 1.00 97.75 87 THR A C 1
ATOM 647 O O . THR A 1 87 ? -22.075 -7.559 21.463 1.00 97.75 87 THR A O 1
ATOM 650 N N . ILE A 1 88 ? -20.816 -6.375 20.049 1.00 97.94 88 ILE A N 1
ATOM 651 C CA . ILE A 1 88 ? -21.243 -5.047 20.503 1.00 97.94 88 ILE A CA 1
ATOM 652 C C . ILE A 1 88 ? -21.764 -4.272 19.296 1.00 97.94 88 ILE A C 1
ATOM 654 O O . ILE A 1 88 ? -21.010 -3.938 18.382 1.00 97.94 88 ILE A O 1
ATOM 658 N N . GLY A 1 89 ? -23.059 -3.983 19.283 1.00 94.56 89 GLY A N 1
ATOM 659 C CA . GLY A 1 89 ? -23.729 -3.371 18.142 1.00 94.56 89 GLY A CA 1
ATOM 660 C C . GLY A 1 89 ? -25.162 -3.857 17.985 1.00 94.56 89 GLY A C 1
ATOM 661 O O . GLY A 1 89 ? -25.604 -4.759 18.688 1.00 94.56 89 GLY A O 1
ATOM 662 N N . GLY A 1 90 ? -25.902 -3.255 17.059 1.00 76.12 90 GLY A N 1
ATOM 663 C CA . GLY A 1 90 ? -27.305 -3.591 16.815 1.00 76.12 90 GLY A CA 1
ATOM 664 C C . GLY A 1 90 ? -27.725 -3.336 15.371 1.00 76.12 90 GLY A C 1
ATOM 665 O O . GLY A 1 90 ? -26.884 -3.253 14.480 1.00 76.12 90 GLY A O 1
ATOM 666 N N . ASN A 1 91 ? -29.037 -3.219 15.153 1.00 73.06 91 ASN A N 1
ATOM 667 C CA . ASN A 1 91 ? -29.634 -3.014 13.826 1.00 73.06 91 ASN A CA 1
ATOM 668 C C . ASN A 1 91 ? -29.569 -1.564 13.325 1.00 73.06 91 ASN A C 1
ATOM 670 O O . ASN A 1 91 ? -29.922 -1.304 12.174 1.00 73.06 91 ASN A O 1
ATOM 674 N N . THR A 1 92 ? -29.185 -0.621 14.185 1.00 84.62 92 THR A N 1
ATOM 675 C CA . THR A 1 92 ? -29.035 0.792 13.844 1.00 84.62 92 THR A CA 1
ATOM 676 C C . THR A 1 92 ? -27.635 1.276 14.181 1.00 84.62 92 THR A C 1
ATOM 678 O O . THR A 1 92 ? -26.982 0.785 15.106 1.00 84.62 92 THR A O 1
ATOM 681 N N . LYS A 1 93 ? -27.172 2.275 13.421 1.00 92.94 93 LYS A N 1
ATOM 682 C CA . LYS A 1 93 ? -25.856 2.867 13.630 1.00 92.94 93 LYS A CA 1
ATOM 683 C C . LYS A 1 93 ? -25.822 3.670 14.930 1.00 92.94 93 LYS A C 1
ATOM 685 O O . LYS A 1 93 ? -26.611 4.601 15.082 1.00 92.94 93 LYS A O 1
ATOM 690 N N . VAL A 1 94 ? -24.874 3.361 15.815 1.00 96.75 94 VAL A N 1
ATOM 691 C CA . VAL A 1 94 ? -24.681 4.068 17.095 1.00 96.75 94 VAL A CA 1
ATOM 692 C C . VAL A 1 94 ? -23.284 4.661 17.168 1.00 96.75 94 VAL A C 1
ATOM 694 O O . VAL A 1 94 ? -22.294 3.974 16.921 1.00 96.75 94 VAL A O 1
ATOM 697 N N . THR A 1 95 ? -23.184 5.936 17.534 1.00 97.69 95 THR A N 1
ATOM 698 C CA . THR A 1 95 ? -21.889 6.566 17.797 1.00 97.69 95 THR A CA 1
ATOM 699 C C . THR A 1 95 ? -21.413 6.241 19.209 1.00 97.69 95 THR A C 1
ATOM 701 O O . THR A 1 95 ? -22.125 6.492 20.168 1.00 97.69 95 THR A O 1
ATOM 704 N N . VAL A 1 96 ? -20.195 5.735 19.366 1.00 98.00 96 VAL A N 1
ATOM 705 C CA . VAL A 1 96 ? -19.506 5.611 20.653 1.00 98.00 96 VAL A CA 1
ATOM 706 C C . VAL A 1 96 ? -18.295 6.527 20.607 1.00 98.00 96 VAL A C 1
ATOM 708 O O . VAL A 1 96 ? -17.353 6.284 19.852 1.00 98.00 96 VAL A O 1
ATOM 711 N N . ALA A 1 97 ? -18.333 7.603 21.385 1.00 97.62 97 ALA A N 1
ATOM 712 C CA . ALA A 1 97 ? -17.317 8.639 21.321 1.00 97.62 97 ALA A CA 1
ATOM 713 C C . ALA A 1 97 ? -16.740 8.949 22.694 1.00 97.62 97 ALA A C 1
ATOM 715 O O . ALA A 1 97 ? -17.478 9.088 23.671 1.00 97.62 97 ALA A O 1
ATOM 716 N N . ARG A 1 98 ? -15.420 9.125 22.757 1.00 96.56 98 ARG A N 1
ATOM 717 C CA . ARG A 1 98 ? -14.806 9.776 23.914 1.00 96.56 98 ARG A CA 1
ATOM 718 C C . ARG A 1 98 ? -15.286 11.232 23.980 1.00 96.56 98 ARG A C 1
ATOM 720 O O . ARG A 1 98 ? -15.355 11.924 22.964 1.00 96.56 98 ARG A O 1
ATOM 727 N N . ASP A 1 99 ? -15.596 11.698 25.185 1.00 94.50 99 ASP A N 1
ATOM 728 C CA . ASP A 1 99 ? -15.915 13.099 25.431 1.00 94.50 99 ASP A CA 1
ATOM 729 C C . ASP A 1 99 ? -14.720 14.006 25.087 1.00 94.50 99 ASP A C 1
ATOM 731 O O . ASP A 1 99 ? -13.580 13.749 25.473 1.00 94.50 99 ASP A O 1
ATOM 735 N N . SER A 1 100 ? -14.974 15.077 24.337 1.00 90.75 100 SER A N 1
ATOM 736 C CA . SER A 1 100 ? -13.943 16.016 23.880 1.00 90.75 100 SER A CA 1
ATOM 737 C C . SER A 1 100 ? -13.887 17.297 24.720 1.00 90.75 100 SER A C 1
ATOM 739 O O . SER A 1 100 ? -13.378 18.316 24.251 1.00 90.75 100 SER A O 1
ATOM 741 N N . GLY A 1 101 ? -14.454 17.279 25.929 1.00 88.38 101 GLY A N 1
ATOM 742 C CA . GLY A 1 101 ? -14.434 18.400 26.855 1.00 88.38 101 GLY A CA 1
ATOM 743 C C . GLY A 1 101 ? -13.014 18.751 27.324 1.00 88.38 101 GLY A C 1
ATOM 744 O O . GLY A 1 101 ? -12.133 17.890 27.363 1.00 88.38 101 GLY A O 1
ATOM 745 N N . PRO A 1 102 ? -12.771 20.012 27.727 1.00 84.69 102 PRO A N 1
ATOM 746 C CA . PRO A 1 102 ? -11.430 20.524 28.034 1.00 84.69 102 PRO A CA 1
ATOM 747 C C . PRO A 1 102 ? -10.759 19.867 29.251 1.00 84.69 102 PRO A C 1
ATOM 749 O O . PRO A 1 102 ? -9.558 20.025 29.438 1.00 84.69 102 PRO A O 1
ATOM 752 N N . VAL A 1 103 ? -11.523 19.159 30.087 1.00 86.31 103 VAL A N 1
ATOM 753 C CA . VAL A 1 103 ? -11.035 18.483 31.303 1.00 86.31 103 VAL A CA 1
ATOM 754 C C . VAL A 1 103 ? -11.031 16.957 31.180 1.00 86.31 103 VAL A C 1
ATOM 756 O O . VAL A 1 103 ? -10.651 16.270 32.128 1.00 86.31 103 VAL A O 1
ATOM 759 N N . THR A 1 104 ? -11.461 16.413 30.039 1.00 88.75 104 THR A N 1
ATOM 760 C CA . THR A 1 104 ? -11.553 14.964 29.844 1.00 88.75 104 THR A CA 1
ATOM 761 C C . THR A 1 104 ? -10.164 14.389 29.615 1.00 88.75 104 THR A C 1
ATOM 763 O O . THR A 1 104 ? -9.416 14.857 28.757 1.00 88.75 104 THR A O 1
ATOM 766 N N . GLN A 1 105 ? -9.813 13.354 30.379 1.00 91.75 105 GLN A N 1
ATOM 767 C CA . GLN A 1 105 ? -8.510 12.695 30.275 1.00 91.75 105 GLN A CA 1
ATOM 768 C C . GLN A 1 105 ? -8.323 12.034 28.908 1.00 91.75 105 GLN A C 1
ATOM 770 O O . GLN A 1 105 ? -9.290 11.685 28.233 1.00 91.75 105 GLN A O 1
ATOM 775 N N . GLU A 1 106 ? -7.076 11.876 28.482 1.00 94.81 106 GLU A N 1
ATOM 776 C CA . GLU A 1 106 ? -6.730 11.179 27.244 1.00 94.81 106 GLU A CA 1
ATOM 777 C C . GLU A 1 106 ? -6.943 9.667 27.398 1.00 94.81 106 GLU A C 1
ATOM 779 O O . GLU A 1 106 ? -6.465 9.065 28.358 1.00 94.81 106 GLU A O 1
ATOM 784 N N . PHE A 1 107 ? -7.663 9.048 26.463 1.00 95.81 107 PHE A N 1
ATOM 785 C CA . PHE A 1 107 ? -7.801 7.596 26.360 1.00 95.81 107 PHE A CA 1
ATOM 786 C C . PHE A 1 107 ? -8.303 7.177 24.974 1.00 95.81 107 PHE A C 1
ATOM 788 O O . PHE A 1 107 ? -8.998 7.929 24.280 1.00 95.81 107 PHE A O 1
ATOM 795 N N . SER A 1 108 ? -7.972 5.942 24.599 1.00 97.25 108 SER A N 1
ATOM 796 C CA . SER A 1 108 ? -8.608 5.225 23.493 1.00 97.25 108 SER A CA 1
ATOM 797 C C . SER A 1 108 ? -10.068 4.920 23.813 1.00 97.25 108 SER A C 1
ATOM 799 O O . SER A 1 108 ? -10.371 4.626 24.967 1.00 97.25 108 SER A O 1
ATOM 801 N N . VAL A 1 109 ? -10.972 4.926 22.828 1.00 98.12 109 VAL A N 1
ATOM 802 C CA . VAL A 1 109 ? -12.392 4.610 23.098 1.00 98.12 109 VAL A CA 1
ATOM 803 C C . VAL A 1 109 ? -12.546 3.177 23.617 1.00 98.12 109 VAL A C 1
ATOM 805 O O . VAL A 1 109 ? -13.219 2.961 24.626 1.00 98.12 109 VAL A O 1
ATOM 808 N N . PHE A 1 110 ? -11.887 2.219 22.962 1.00 98.56 110 PHE A N 1
ATOM 809 C CA . PHE A 1 110 ? -11.871 0.813 23.361 1.00 98.56 110 PHE A CA 1
ATOM 810 C C . PHE A 1 110 ? -10.451 0.270 23.524 1.00 98.56 110 PHE A C 1
ATOM 812 O O . PHE A 1 110 ? -9.534 0.609 22.771 1.00 98.56 110 PHE A O 1
ATOM 819 N N . THR A 1 111 ? -10.314 -0.674 24.451 1.00 98.31 111 THR A N 1
ATOM 820 C CA . THR A 1 111 ? -9.146 -1.548 24.568 1.00 98.31 111 THR A CA 1
ATOM 821 C C . THR A 1 111 ? -9.625 -2.990 24.546 1.00 98.31 111 THR A C 1
ATOM 823 O O . THR A 1 111 ? -10.400 -3.395 25.411 1.00 98.31 111 THR A O 1
ATOM 826 N N . VAL A 1 112 ? -9.155 -3.767 23.572 1.00 98.62 112 VAL A N 1
ATOM 827 C CA . VAL A 1 112 ? -9.451 -5.194 23.445 1.00 98.62 112 VAL A CA 1
ATOM 828 C C . VAL A 1 112 ? -8.199 -5.992 23.792 1.00 98.62 112 VAL A C 1
ATOM 830 O O . VAL A 1 112 ? -7.219 -5.950 23.055 1.00 98.62 112 VAL A O 1
ATOM 833 N N . SER A 1 113 ? -8.217 -6.694 24.922 1.00 96.94 113 SER A N 1
ATOM 834 C CA . SER A 1 113 ? -7.054 -7.420 25.464 1.00 96.94 113 SER A CA 1
ATOM 835 C C . SER A 1 113 ? -7.176 -8.948 25.394 1.00 96.94 113 SER A C 1
ATOM 837 O O . SER A 1 113 ? -6.324 -9.666 25.921 1.00 96.94 113 SER A O 1
ATOM 839 N N . GLY A 1 114 ? -8.248 -9.450 24.777 1.00 90.25 114 GLY A N 1
ATOM 840 C CA . GLY A 1 114 ? -8.489 -10.871 24.545 1.00 90.25 114 GLY A CA 1
ATOM 841 C C . GLY A 1 114 ? -9.905 -11.147 24.037 1.00 90.25 114 GLY A C 1
ATOM 842 O O . GLY A 1 114 ? -10.790 -10.300 24.169 1.00 90.25 114 GLY A O 1
ATOM 843 N N . GLY A 1 115 ? -10.104 -12.349 23.495 1.00 94.69 115 GLY A N 1
ATOM 844 C CA . GLY A 1 115 ? -11.383 -12.831 22.964 1.00 94.69 115 GLY A CA 1
ATOM 845 C C . GLY A 1 115 ? -11.631 -12.496 21.491 1.00 94.69 115 GLY A C 1
ATOM 846 O O . GLY A 1 115 ? -10.859 -11.771 20.856 1.00 94.69 115 GLY A O 1
ATOM 847 N N . ASP A 1 116 ? -12.727 -13.046 20.974 1.00 97.81 116 ASP A N 1
ATOM 848 C CA . ASP A 1 116 ? -13.288 -12.768 19.653 1.00 97.81 116 ASP A CA 1
ATOM 849 C C . ASP A 1 116 ? -14.365 -11.679 19.771 1.00 97.81 116 ASP A C 1
ATOM 851 O O . ASP A 1 116 ? -15.498 -11.925 20.194 1.00 97.81 116 ASP A O 1
ATOM 855 N N . VAL A 1 117 ? -14.009 -10.444 19.418 1.00 98.69 117 VAL A N 1
ATOM 856 C CA . VAL A 1 117 ? -14.888 -9.276 19.562 1.00 98.69 117 VAL A CA 1
ATOM 857 C C . VAL A 1 117 ? -15.416 -8.830 18.209 1.00 98.69 117 VAL A C 1
ATOM 859 O O . VAL A 1 117 ? -14.655 -8.613 17.267 1.00 98.69 117 VAL A O 1
ATOM 862 N N . VAL A 1 118 ? -16.726 -8.626 18.112 1.00 98.69 118 VAL A N 1
ATOM 863 C CA . VAL A 1 118 ? -17.373 -8.112 16.905 1.00 98.69 118 VAL A CA 1
ATOM 864 C C . VAL A 1 118 ? -18.045 -6.782 17.208 1.00 98.69 118 VAL A C 1
ATOM 866 O O . VAL A 1 118 ? -19.010 -6.724 17.962 1.00 98.69 118 VAL A O 1
ATOM 869 N N . PHE A 1 119 ? -17.565 -5.709 16.588 1.00 98.75 119 PHE A N 1
ATOM 870 C CA . PHE A 1 119 ? -18.240 -4.417 16.577 1.00 98.75 119 PHE A CA 1
ATOM 871 C C . PHE A 1 119 ? -19.143 -4.335 15.348 1.00 98.75 119 PHE A C 1
ATOM 873 O O . PHE A 1 119 ? -18.652 -4.465 14.226 1.00 98.75 119 PHE A O 1
ATOM 880 N N . LYS A 1 120 ? -20.446 -4.102 15.538 1.00 98.06 120 LYS A N 1
ATOM 881 C CA . LYS A 1 120 ? -21.421 -3.997 14.440 1.00 98.06 120 LYS A CA 1
ATOM 882 C C . LYS A 1 120 ? -22.066 -2.623 14.400 1.00 98.06 120 LYS A C 1
ATOM 884 O O . LYS A 1 120 ? -22.624 -2.172 15.395 1.00 98.06 120 LYS A O 1
ATOM 889 N N . GLN A 1 121 ? -22.032 -1.984 13.233 1.00 97.12 121 GLN A N 1
ATOM 890 C CA . GLN A 1 121 ? -22.716 -0.715 12.969 1.00 97.12 121 GLN A CA 1
ATOM 891 C C . GLN A 1 121 ? -22.353 0.405 13.961 1.00 97.12 121 GLN A C 1
ATOM 893 O O . GLN A 1 121 ? -23.171 1.261 14.284 1.00 97.12 121 GLN A O 1
ATOM 898 N N . LEU A 1 122 ? -21.117 0.432 14.458 1.00 98.25 122 LEU A N 1
ATOM 899 C CA . LEU A 1 122 ? -20.675 1.488 15.368 1.00 98.25 122 LEU A CA 1
ATOM 900 C C . LEU A 1 122 ? -19.967 2.607 14.615 1.00 98.25 122 LEU A C 1
ATOM 902 O O . LEU A 1 122 ? -19.205 2.348 13.688 1.00 98.25 122 LEU A O 1
ATOM 906 N N . SER A 1 123 ? -20.175 3.849 15.047 1.00 98.25 123 SER A N 1
ATOM 907 C CA . SER A 1 123 ? -19.284 4.969 14.737 1.00 98.25 123 SER A CA 1
ATOM 908 C C . SER A 1 123 ? -18.367 5.208 15.934 1.00 98.25 123 SER A C 1
ATOM 910 O O . SER A 1 123 ? -18.848 5.642 16.973 1.00 98.25 123 SER A O 1
ATOM 912 N N . ILE A 1 124 ? -17.076 4.900 15.833 1.00 98.69 124 ILE A N 1
ATOM 913 C CA . ILE A 1 124 ? -16.116 5.029 16.940 1.00 98.69 124 ILE A CA 1
ATOM 914 C C . ILE A 1 124 ? -15.290 6.298 16.734 1.00 98.69 124 ILE A C 1
ATOM 916 O O . ILE A 1 124 ? -14.583 6.416 15.725 1.00 98.69 124 ILE A O 1
ATOM 920 N N . GLU A 1 125 ? -15.402 7.253 17.663 1.00 98.00 125 GLU A N 1
ATOM 921 C CA . GLU A 1 125 ? -14.910 8.622 17.448 1.00 98.00 125 GLU A CA 1
ATOM 922 C C . GLU A 1 125 ? -14.246 9.284 18.660 1.00 98.00 125 GLU A C 1
ATOM 924 O O . GLU A 1 125 ? -14.480 8.922 19.814 1.00 98.00 125 GLU A O 1
ATOM 929 N N . ASN A 1 126 ? -13.466 10.335 18.379 1.00 97.19 126 ASN A N 1
ATOM 930 C CA . ASN A 1 126 ? -12.867 11.262 19.348 1.00 97.19 126 ASN A CA 1
ATOM 931 C C . ASN A 1 126 ? -11.937 10.633 20.394 1.00 97.19 126 ASN A C 1
ATOM 933 O O . ASN A 1 126 ? -11.550 11.299 21.363 1.00 97.19 126 ASN A O 1
ATOM 937 N N . GLY A 1 127 ? -11.554 9.371 20.213 1.00 98.12 127 GLY A N 1
ATOM 938 C CA . GLY A 1 127 ? -10.505 8.763 21.010 1.00 98.12 127 GLY A CA 1
ATOM 939 C C . GLY A 1 127 ? -9.193 9.516 20.813 1.00 98.12 127 GLY A C 1
ATOM 940 O O . GLY A 1 127 ? -8.871 9.931 19.697 1.00 98.12 127 GLY A O 1
ATOM 941 N N . TYR A 1 128 ? -8.477 9.772 21.903 1.00 96.56 128 TYR A N 1
ATOM 942 C CA . TYR A 1 128 ? -7.356 10.709 21.910 1.00 96.56 128 TYR A CA 1
ATOM 943 C C . TYR A 1 128 ? -6.295 10.259 22.907 1.00 96.56 128 TYR A C 1
ATOM 945 O O . TYR A 1 128 ? -6.578 10.218 24.103 1.00 96.56 128 TYR A O 1
ATOM 953 N N . LEU A 1 129 ? -5.092 9.939 22.424 1.00 94.12 129 LEU A N 1
ATOM 954 C CA . LEU A 1 129 ? -3.977 9.485 23.259 1.00 94.12 129 LEU A CA 1
ATOM 955 C C . LEU A 1 129 ? -2.617 9.886 22.652 1.00 94.12 129 LEU A C 1
ATOM 957 O O . LEU A 1 129 ? -2.020 9.112 21.905 1.00 94.12 129 LEU A O 1
ATOM 961 N N . MET A 1 130 ? -2.118 11.097 22.945 1.00 86.06 130 MET A N 1
ATOM 962 C CA . MET A 1 130 ? -1.004 11.722 22.193 1.00 86.06 130 MET A CA 1
ATOM 963 C C . MET A 1 130 ? 0.313 10.946 22.194 1.00 86.06 130 MET A C 1
ATOM 965 O O . MET A 1 130 ? 1.100 11.120 21.274 1.00 86.06 130 MET A O 1
ATOM 969 N N . ASN A 1 131 ? 0.562 10.133 23.219 1.00 90.75 131 ASN A N 1
ATOM 970 C CA . ASN A 1 131 ? 1.780 9.327 23.359 1.00 90.75 131 ASN A CA 1
ATOM 971 C C . ASN A 1 131 ? 1.453 7.838 23.524 1.00 90.75 131 ASN A C 1
ATOM 973 O O . ASN A 1 131 ? 2.195 7.095 24.165 1.00 90.75 131 ASN A O 1
ATOM 977 N N . GLY A 1 132 ? 0.290 7.417 23.031 1.00 94.50 132 GLY A N 1
ATOM 978 C CA . GLY A 1 132 ? -0.143 6.032 23.117 1.00 94.50 132 GLY A CA 1
ATOM 979 C C . GLY A 1 132 ? -0.616 5.495 21.783 1.00 94.50 132 GLY A C 1
ATOM 980 O O . GLY A 1 132 ? -0.350 6.044 20.717 1.00 94.50 132 GLY A O 1
ATOM 981 N N . THR A 1 133 ? -1.310 4.374 21.857 1.00 96.38 133 THR A N 1
ATOM 982 C CA . THR A 1 133 ? -1.692 3.587 20.693 1.00 96.38 133 THR A CA 1
ATOM 983 C C . THR A 1 133 ? -3.198 3.579 20.509 1.00 96.38 133 THR A C 1
ATOM 985 O O . THR A 1 133 ? -3.932 3.701 21.487 1.00 96.38 133 THR A O 1
ATOM 988 N N . GLY A 1 134 ? -3.661 3.387 19.275 1.00 94.56 134 GLY A N 1
ATOM 989 C CA . GLY A 1 134 ? -5.038 2.992 18.992 1.00 94.56 134 GLY A CA 1
ATOM 990 C C . GLY A 1 134 ? -6.042 4.030 19.457 1.00 94.56 134 GLY A C 1
ATOM 991 O O . GLY A 1 134 ? -6.734 3.788 20.441 1.00 94.56 134 GLY A O 1
ATOM 992 N N . GLY A 1 135 ? -6.117 5.184 18.792 1.00 96.81 135 GLY A N 1
ATOM 993 C CA . GLY A 1 135 ? -6.984 6.281 19.232 1.00 96.81 135 GLY A CA 1
ATOM 994 C C . GLY A 1 135 ? -8.434 5.818 19.356 1.00 96.81 135 GLY A C 1
ATOM 995 O O . GLY A 1 135 ? -9.049 5.994 20.401 1.00 96.81 135 GLY A O 1
ATOM 996 N N . ALA A 1 136 ? -8.964 5.126 18.349 1.00 98.50 136 ALA A N 1
ATOM 997 C CA . ALA A 1 136 ? -10.277 4.499 18.460 1.00 98.50 136 ALA A CA 1
ATOM 998 C C . ALA A 1 136 ? -10.195 3.205 19.279 1.00 98.50 136 ALA A C 1
ATOM 1000 O O . ALA A 1 136 ? -10.894 3.050 20.281 1.00 98.50 136 ALA A O 1
ATOM 1001 N N . VAL A 1 137 ? -9.342 2.275 18.838 1.00 98.75 137 VAL A N 1
ATOM 1002 C CA . VAL A 1 137 ? -9.245 0.927 19.407 1.00 98.75 137 VAL A CA 1
ATOM 1003 C C . VAL A 1 137 ? -7.787 0.486 19.505 1.00 98.75 137 VAL A C 1
ATOM 1005 O O . VAL A 1 137 ? -7.071 0.447 18.502 1.00 98.75 137 VAL A O 1
ATOM 1008 N N . THR A 1 138 ? -7.370 0.091 20.707 1.00 98.56 138 THR A N 1
ATOM 1009 C CA . THR A 1 138 ? -6.131 -0.671 20.929 1.00 98.56 138 THR A CA 1
ATOM 1010 C C . THR A 1 138 ? -6.453 -2.154 21.062 1.00 98.56 138 THR A C 1
ATOM 1012 O O . THR A 1 138 ? -7.339 -2.518 21.832 1.00 98.56 138 THR A O 1
ATOM 1015 N N . ILE A 1 139 ? -5.728 -3.009 20.339 1.00 98.69 139 ILE A N 1
ATOM 1016 C CA . ILE A 1 139 ? -5.949 -4.458 20.287 1.00 98.69 139 ILE A CA 1
ATOM 1017 C C . ILE A 1 139 ? -4.652 -5.189 20.650 1.00 98.69 139 ILE A C 1
ATOM 1019 O O . ILE A 1 139 ? -3.616 -5.009 20.002 1.00 98.69 139 ILE A O 1
ATOM 1023 N N . ASP A 1 140 ? -4.717 -6.026 21.681 1.00 97.50 140 ASP A N 1
ATOM 1024 C CA . ASP A 1 140 ? -3.605 -6.831 22.183 1.00 97.50 140 ASP A CA 1
ATOM 1025 C C . ASP A 1 140 ? -4.054 -8.282 22.421 1.00 97.50 140 ASP A C 1
ATOM 1027 O O . ASP A 1 140 ? -4.947 -8.528 23.226 1.00 97.50 140 ASP A O 1
ATOM 1031 N N . ARG A 1 141 ? -3.422 -9.246 21.734 1.00 96.44 141 ARG A N 1
ATOM 1032 C CA . ARG A 1 141 ? -3.729 -10.692 21.791 1.00 96.44 141 ARG A CA 1
ATOM 1033 C C . ARG A 1 141 ? -5.218 -11.029 21.598 1.00 96.44 141 ARG A C 1
ATOM 1035 O O . ARG A 1 141 ? -5.752 -11.889 22.297 1.00 96.44 141 ARG A O 1
ATOM 1042 N N . ALA A 1 142 ? -5.884 -10.374 20.648 1.00 98.06 142 ALA A N 1
ATOM 1043 C CA . ALA A 1 142 ? -7.314 -10.569 20.401 1.00 98.06 142 ALA A CA 1
ATOM 1044 C C . ALA A 1 142 ? -7.661 -10.623 18.910 1.00 98.06 142 ALA A C 1
ATOM 1046 O O . ALA A 1 142 ? -6.880 -10.189 18.058 1.00 98.06 142 ALA A O 1
ATOM 1047 N N . ASN A 1 143 ? -8.861 -11.118 18.605 1.00 98.38 143 ASN A N 1
ATOM 1048 C CA . ASN A 1 143 ? -9.435 -11.028 17.269 1.00 98.38 143 ASN A CA 1
ATOM 1049 C C . ASN A 1 143 ? -10.583 -10.020 17.289 1.00 98.38 143 ASN A C 1
ATOM 1051 O O . ASN A 1 143 ? -11.484 -10.112 18.120 1.00 98.38 143 ASN A O 1
ATOM 1055 N N . VAL A 1 144 ? -10.559 -9.054 16.376 1.00 98.88 144 VAL A N 1
ATOM 1056 C CA . VAL A 1 144 ? -11.584 -8.012 16.288 1.00 98.88 144 VAL A CA 1
ATOM 1057 C C . VAL A 1 144 ? -12.145 -7.958 14.881 1.00 98.88 144 VAL A C 1
ATOM 1059 O O . VAL A 1 144 ? -11.399 -7.792 13.920 1.00 98.88 144 VAL A O 1
ATOM 1062 N N . THR A 1 145 ? -13.466 -8.043 14.757 1.00 98.88 145 THR A N 1
ATOM 1063 C CA . THR A 1 145 ? -14.175 -7.811 13.495 1.00 98.88 145 THR A CA 1
ATOM 1064 C C . THR A 1 145 ? -15.006 -6.538 13.591 1.00 98.88 145 THR A C 1
ATOM 1066 O O . THR A 1 145 ? -15.827 -6.390 14.490 1.00 98.88 145 THR A O 1
ATOM 1069 N N . PHE A 1 146 ? -14.816 -5.623 12.647 1.00 98.88 146 PHE A N 1
ATOM 1070 C CA . PHE A 1 146 ? -15.665 -4.460 12.430 1.00 98.88 146 PHE A CA 1
ATOM 1071 C C . PHE A 1 146 ? -16.608 -4.746 11.259 1.00 98.88 146 PHE A C 1
ATOM 1073 O O . PHE A 1 146 ? -16.152 -4.933 10.131 1.00 98.88 146 PHE A O 1
ATOM 1080 N N . GLU A 1 147 ? -17.915 -4.769 11.507 1.00 98.56 147 GLU A N 1
ATOM 1081 C CA . GLU A 1 147 ? -18.942 -4.998 10.488 1.00 98.56 147 GLU A CA 1
ATOM 1082 C C . GLU A 1 147 ? -19.795 -3.745 10.302 1.00 98.56 147 GLU A C 1
ATOM 1084 O O . GLU A 1 147 ? -20.515 -3.326 11.209 1.00 98.56 147 GLU A O 1
ATOM 1089 N N . SER A 1 148 ? -19.762 -3.160 9.103 1.00 98.06 148 SER A N 1
ATOM 1090 C CA . SER A 1 148 ? -20.530 -1.948 8.776 1.00 98.06 148 SER A CA 1
ATOM 1091 C C . SER A 1 148 ? -20.255 -0.774 9.725 1.00 98.06 148 SER A C 1
ATOM 1093 O O . SER A 1 148 ? -21.139 0.032 10.018 1.00 98.06 148 SER A O 1
ATOM 1095 N N . CYS A 1 149 ? -19.029 -0.688 10.241 1.00 98.69 149 CYS A N 1
ATOM 1096 C CA . CYS A 1 149 ? -18.631 0.340 11.191 1.00 98.69 149 CYS A CA 1
ATOM 1097 C C . CYS A 1 149 ? -18.097 1.595 10.490 1.00 98.69 149 CYS A C 1
ATOM 1099 O O . CYS A 1 149 ? -17.827 1.644 9.287 1.00 98.69 149 CYS A O 1
ATOM 1101 N N . THR A 1 150 ? -17.920 2.645 11.277 1.00 98.56 150 THR A N 1
ATOM 1102 C CA . THR A 1 150 ? -17.189 3.851 10.915 1.00 98.56 150 THR A CA 1
ATOM 1103 C C . THR A 1 150 ? -16.173 4.156 12.007 1.00 98.56 150 THR A C 1
ATOM 1105 O O . THR A 1 150 ? -16.532 4.216 13.175 1.00 98.56 150 THR A O 1
ATOM 1108 N N . ILE A 1 151 ? -14.911 4.363 11.644 1.00 98.88 151 ILE A N 1
ATOM 1109 C CA . ILE A 1 151 ? -13.856 4.766 12.581 1.00 98.88 151 ILE A CA 1
ATOM 1110 C C . ILE A 1 151 ? -13.327 6.115 12.117 1.00 98.88 151 ILE A C 1
ATOM 1112 O O . ILE A 1 151 ? -12.693 6.195 11.061 1.00 98.88 151 ILE A O 1
ATOM 1116 N N . GLN A 1 152 ? -13.608 7.178 12.873 1.00 98.19 152 GLN A N 1
ATOM 1117 C CA . GLN A 1 152 ? -13.297 8.537 12.430 1.00 98.19 152 GLN A CA 1
ATOM 1118 C C . GLN A 1 152 ? -12.908 9.495 13.550 1.00 98.19 152 GLN A C 1
ATOM 1120 O O . GLN A 1 152 ? -13.387 9.383 14.672 1.00 98.19 152 GLN A O 1
ATOM 1125 N N . ARG A 1 153 ? -12.101 10.508 13.210 1.00 96.94 153 ARG A N 1
ATOM 1126 C CA . ARG A 1 153 ? -11.701 11.596 14.124 1.00 96.94 153 ARG A CA 1
ATOM 1127 C C . ARG A 1 153 ? -11.008 11.113 15.400 1.00 96.94 153 ARG A C 1
ATOM 1129 O O . ARG A 1 153 ? -11.110 11.754 16.441 1.00 96.94 153 ARG A O 1
ATOM 1136 N N . ASN A 1 154 ? -10.302 9.993 15.322 1.00 97.88 154 ASN A N 1
ATOM 1137 C CA . ASN A 1 154 ? -9.504 9.490 16.429 1.00 97.88 154 ASN A CA 1
ATOM 1138 C C . ASN A 1 154 ? -8.039 9.891 16.257 1.00 97.88 154 ASN A C 1
ATOM 1140 O O . ASN A 1 154 ? -7.554 10.038 15.129 1.00 97.88 154 ASN A O 1
ATOM 1144 N N . LYS A 1 155 ? -7.339 10.083 17.375 1.00 96.88 155 LYS A N 1
ATOM 1145 C CA . LYS A 1 155 ? -5.944 10.506 17.400 1.00 96.88 155 LYS A CA 1
ATOM 1146 C C . LYS A 1 155 ? -5.115 9.702 18.394 1.00 96.88 155 LYS A C 1
ATOM 1148 O O . LYS A 1 155 ? -5.488 9.563 19.553 1.00 96.88 155 LYS A O 1
ATOM 1153 N N . ALA A 1 156 ? -3.958 9.233 17.951 1.00 96.94 156 ALA A N 1
ATOM 1154 C CA . ALA A 1 156 ? -2.964 8.584 18.800 1.00 96.94 156 ALA A CA 1
ATOM 1155 C C . ALA A 1 156 ? -1.546 8.868 18.290 1.00 96.94 156 ALA A C 1
ATOM 1157 O O . ALA A 1 156 ? -1.385 9.562 17.285 1.00 96.94 156 ALA A O 1
ATOM 1158 N N . ASP A 1 157 ? -0.526 8.331 18.957 1.00 96.12 157 ASP A N 1
ATOM 1159 C CA . ASP A 1 157 ? 0.828 8.340 18.405 1.00 96.12 157 ASP A CA 1
ATOM 1160 C C . ASP A 1 157 ? 0.987 7.315 17.283 1.00 96.12 157 ASP A C 1
ATOM 1162 O O . ASP A 1 157 ? 1.432 7.649 16.182 1.00 96.12 157 ASP A O 1
ATOM 1166 N N . LEU A 1 158 ? 0.521 6.091 17.542 1.00 97.00 158 LEU A N 1
ATOM 1167 C CA . LEU A 1 158 ? 0.491 4.988 16.586 1.00 97.00 158 LEU A CA 1
ATOM 1168 C C . LEU A 1 158 ? -0.931 4.450 16.450 1.00 97.00 158 LEU A C 1
ATOM 1170 O O . LEU A 1 158 ? -1.578 4.155 17.455 1.00 97.00 158 LEU A O 1
ATOM 1174 N N . GLY A 1 159 ? -1.415 4.256 15.225 1.00 97.19 159 GLY A N 1
ATOM 1175 C CA . GLY A 1 159 ? -2.754 3.700 15.021 1.00 97.19 159 GLY A CA 1
ATOM 1176 C C . GLY A 1 159 ? -3.836 4.701 15.413 1.00 97.19 159 GLY A C 1
ATOM 1177 O O . GLY A 1 159 ? -4.570 4.467 16.369 1.00 97.19 159 GLY A O 1
ATOM 1178 N N . GLY A 1 160 ? -3.929 5.836 14.715 1.00 97.06 160 GLY A N 1
ATOM 1179 C CA . GLY A 1 160 ? -4.907 6.885 15.032 1.00 97.06 160 GLY A CA 1
ATOM 1180 C C . GLY A 1 160 ? -6.331 6.331 15.136 1.00 97.06 160 GLY A C 1
ATOM 1181 O O . GLY A 1 160 ? -7.029 6.589 16.112 1.00 97.06 160 GLY A O 1
ATOM 1182 N N . GLY A 1 161 ? -6.727 5.499 14.172 1.00 98.25 161 GLY A N 1
ATOM 1183 C CA . GLY A 1 161 ? -7.916 4.660 14.241 1.00 98.25 161 GLY A CA 1
ATOM 1184 C C . GLY A 1 161 ? -7.655 3.409 15.076 1.00 98.25 161 GLY A C 1
ATOM 1185 O O . GLY A 1 161 ? -8.113 3.307 16.212 1.00 98.25 161 GLY A O 1
ATOM 1186 N N . VAL A 1 162 ? -6.924 2.450 14.507 1.00 98.81 162 VAL A N 1
ATOM 1187 C CA . VAL A 1 162 ? -6.705 1.134 15.120 1.00 98.81 162 VAL A CA 1
ATOM 1188 C C . VAL A 1 162 ? -5.221 0.847 15.291 1.00 98.81 162 VAL A C 1
ATOM 1190 O O . VAL A 1 162 ? -4.439 0.972 14.351 1.00 98.81 162 VAL A O 1
ATOM 1193 N N . TYR A 1 163 ? -4.845 0.387 16.480 1.00 98.75 163 TYR A N 1
ATOM 1194 C CA . TYR A 1 163 ? -3.550 -0.234 16.732 1.00 98.75 163 TYR A CA 1
ATOM 1195 C C . TYR A 1 163 ? -3.757 -1.698 17.110 1.00 98.75 163 TYR A C 1
ATOM 1197 O O . TYR A 1 163 ? -4.558 -1.995 17.996 1.00 98.75 163 TYR A O 1
ATOM 1205 N N . ALA A 1 164 ? -3.018 -2.604 16.475 1.00 98.62 164 ALA A N 1
ATOM 1206 C CA . ALA A 1 164 ? -3.065 -4.033 16.758 1.00 98.62 164 ALA A CA 1
ATOM 1207 C C . ALA A 1 164 ? -1.659 -4.605 16.943 1.00 98.62 164 ALA A C 1
ATOM 1209 O O . ALA A 1 164 ? -0.769 -4.337 16.136 1.00 98.62 164 ALA A O 1
ATOM 1210 N N . ALA A 1 165 ? -1.457 -5.407 17.990 1.00 97.75 165 ALA A N 1
ATOM 1211 C CA . ALA A 1 165 ? -0.161 -6.005 18.303 1.00 97.75 165 ALA A CA 1
ATOM 1212 C C . ALA A 1 165 ? -0.262 -7.443 18.825 1.00 97.75 165 ALA A C 1
ATOM 1214 O O . ALA A 1 165 ? -1.350 -7.960 19.077 1.00 97.75 165 ALA A O 1
ATOM 1215 N N . ASN A 1 166 ? 0.894 -8.090 19.011 1.00 95.94 166 ASN A N 1
ATOM 1216 C CA . ASN A 1 166 ? 1.027 -9.395 19.673 1.00 95.94 166 ASN A CA 1
ATOM 1217 C C . ASN A 1 166 ? 0.141 -10.487 19.050 1.00 95.94 166 ASN A C 1
ATOM 1219 O O . ASN A 1 166 ? -0.572 -11.210 19.743 1.00 95.94 166 ASN A O 1
ATOM 1223 N N . SER A 1 167 ? 0.230 -10.621 17.725 1.00 95.88 167 SER A N 1
ATOM 1224 C CA . SER A 1 167 ? -0.520 -11.602 16.923 1.00 95.88 167 SER A CA 1
ATOM 1225 C C . SER A 1 167 ? -2.037 -11.386 16.883 1.00 95.88 167 SER 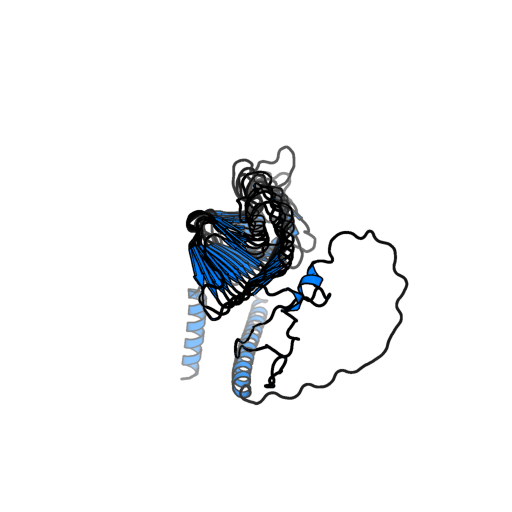A C 1
ATOM 1227 O O . SER A 1 167 ? -2.777 -12.329 16.613 1.00 95.88 167 SER A O 1
ATOM 1229 N N . SER A 1 168 ? -2.500 -10.157 17.118 1.00 98.25 168 SER A N 1
ATOM 1230 C CA . SER A 1 168 ? -3.918 -9.807 16.985 1.00 98.25 168 SER A CA 1
ATOM 1231 C C . SER A 1 168 ? -4.381 -9.835 15.528 1.00 98.25 168 SER A C 1
ATOM 1233 O O . SER A 1 168 ? -3.653 -9.407 14.630 1.00 98.25 168 SER A O 1
ATOM 1235 N N . ASN A 1 169 ? -5.609 -10.296 15.290 1.00 98.44 169 ASN A N 1
ATOM 1236 C CA . ASN A 1 169 ? -6.207 -10.302 13.955 1.00 98.44 169 ASN A CA 1
ATOM 1237 C C . ASN A 1 169 ? -7.359 -9.307 13.888 1.00 98.44 169 ASN A C 1
ATOM 1239 O O . ASN A 1 169 ? -8.269 -9.342 14.710 1.00 98.44 169 ASN A O 1
ATOM 1243 N N . VAL A 1 170 ? -7.328 -8.424 12.896 1.00 98.88 170 VAL A N 1
ATOM 1244 C CA . VAL A 1 170 ? -8.339 -7.386 12.714 1.00 98.88 170 VAL A CA 1
ATOM 1245 C C . VAL A 1 170 ? -8.991 -7.552 11.357 1.00 98.88 170 VAL A C 1
ATOM 1247 O O . VAL A 1 170 ? -8.311 -7.532 10.336 1.00 98.88 170 VAL A O 1
ATOM 1250 N N . LYS A 1 171 ? -10.311 -7.677 11.330 1.00 98.94 171 LYS A N 1
ATOM 1251 C CA . LYS A 1 171 ? -11.086 -7.784 10.099 1.00 98.94 171 LYS A CA 1
ATOM 1252 C C . LYS A 1 171 ? -12.039 -6.605 9.967 1.00 98.94 171 LYS A C 1
ATOM 1254 O O . LYS A 1 171 ? -12.766 -6.277 10.895 1.00 98.94 171 LYS A O 1
ATOM 1259 N N . PHE A 1 172 ? -12.055 -5.991 8.796 1.00 98.94 172 PHE A N 1
ATOM 1260 C CA . PHE A 1 172 ? -12.962 -4.918 8.420 1.00 98.94 172 PHE A CA 1
ATOM 1261 C C . PHE A 1 172 ? -13.873 -5.433 7.308 1.00 98.94 172 PHE A C 1
ATOM 1263 O O . PHE A 1 172 ? -13.397 -5.801 6.235 1.00 98.94 172 PHE A O 1
ATOM 1270 N N . VAL A 1 173 ? -15.179 -5.469 7.562 1.00 98.81 173 VAL A N 1
ATOM 1271 C CA . VAL A 1 173 ? -16.206 -5.880 6.599 1.00 98.81 173 VAL A CA 1
ATOM 1272 C C . VAL A 1 173 ? -17.142 -4.709 6.366 1.00 98.81 173 VAL A C 1
ATOM 1274 O O . VAL A 1 173 ? -17.821 -4.264 7.293 1.00 98.81 173 VAL A O 1
ATOM 1277 N N . SER A 1 174 ? -17.181 -4.203 5.133 1.00 98.56 174 SER A N 1
ATOM 1278 C CA . SER A 1 174 ? -18.000 -3.038 4.764 1.00 98.56 174 SER A CA 1
ATOM 1279 C C . SER A 1 174 ? -17.812 -1.846 5.711 1.00 98.56 174 SER A C 1
ATOM 1281 O O . SER A 1 174 ? -18.764 -1.149 6.047 1.00 98.56 174 SER A O 1
ATOM 1283 N N . THR A 1 175 ? -16.588 -1.653 6.205 1.00 98.81 175 THR A N 1
ATOM 1284 C CA . THR A 1 175 ? -16.267 -0.641 7.215 1.00 98.81 175 THR A CA 1
ATOM 1285 C C . THR A 1 175 ? -15.502 0.513 6.583 1.00 98.81 175 THR A C 1
ATOM 1287 O O . THR A 1 175 ? -14.637 0.311 5.729 1.00 98.81 175 THR A O 1
ATOM 1290 N N . SER A 1 176 ? -15.802 1.728 7.039 1.00 98.62 176 SER A N 1
ATOM 1291 C CA . SER A 1 176 ? -15.111 2.944 6.611 1.00 98.62 176 SER A CA 1
ATOM 1292 C C . SER A 1 176 ? -14.205 3.472 7.718 1.00 98.62 176 SER A C 1
ATOM 1294 O O . SER A 1 176 ? -14.656 3.717 8.837 1.00 98.62 176 SER A O 1
ATOM 1296 N N . VAL A 1 177 ? -12.936 3.705 7.400 1.00 98.81 177 VAL A N 1
ATOM 1297 C CA . VAL A 1 177 ? -11.956 4.350 8.281 1.00 98.81 177 VAL A CA 1
ATOM 1298 C C . VAL A 1 177 ? -11.527 5.641 7.603 1.00 98.81 177 VAL A C 1
ATOM 1300 O O . VAL A 1 177 ? -11.052 5.603 6.469 1.00 98.81 177 VAL A O 1
ATOM 1303 N N . PHE A 1 178 ? -11.723 6.786 8.251 1.00 97.38 178 PHE A N 1
ATOM 1304 C CA . PHE A 1 178 ? -11.373 8.072 7.646 1.00 97.38 178 PHE A CA 1
ATOM 1305 C C . PHE A 1 178 ? -11.105 9.165 8.671 1.00 97.38 178 PHE A C 1
ATOM 1307 O O . PHE A 1 178 ? -11.650 9.153 9.771 1.00 97.38 178 PHE A O 1
ATOM 1314 N N . LYS A 1 179 ? -10.293 10.160 8.293 1.00 94.50 179 LYS A N 1
ATOM 1315 C CA . LYS A 1 179 ? -9.984 11.340 9.130 1.00 94.50 179 LYS A CA 1
ATOM 1316 C C . LYS A 1 179 ? -9.472 10.995 10.535 1.00 94.50 179 LYS A C 1
ATOM 1318 O O . LYS A 1 179 ? -9.718 11.736 11.486 1.00 94.50 179 LYS A O 1
ATOM 1323 N N . ASN A 1 180 ? -8.783 9.872 10.679 1.00 96.88 180 ASN A N 1
ATOM 1324 C CA . ASN A 1 180 ? -8.011 9.584 11.880 1.00 96.88 180 ASN A CA 1
ATOM 1325 C C . ASN A 1 180 ? -6.610 10.194 11.738 1.00 96.88 180 ASN A C 1
ATOM 1327 O O . ASN A 1 180 ? -6.179 10.526 10.632 1.00 96.88 180 ASN A O 1
ATOM 1331 N N . ASN A 1 181 ? -5.907 10.385 12.848 1.00 94.94 181 ASN A N 1
ATOM 1332 C CA . ASN A 1 181 ? -4.603 11.036 12.861 1.00 94.94 181 ASN A CA 1
ATOM 1333 C C . ASN A 1 181 ? -3.623 10.272 13.752 1.00 94.94 181 ASN A C 1
ATOM 1335 O O . ASN A 1 181 ? -3.933 9.967 14.900 1.00 94.94 181 ASN A O 1
ATOM 1339 N N . ALA A 1 182 ? -2.435 9.990 13.229 1.00 95.06 182 ALA A N 1
ATOM 1340 C CA . ALA A 1 182 ? -1.302 9.545 14.022 1.00 95.06 182 ALA A CA 1
ATOM 1341 C C . ALA A 1 182 ? -0.270 10.676 14.091 1.00 95.06 182 ALA A C 1
ATOM 1343 O O . ALA A 1 182 ? -0.116 11.429 13.126 1.00 95.06 182 ALA A O 1
ATOM 1344 N N . THR A 1 183 ? 0.424 10.832 15.221 1.00 93.06 183 THR A N 1
ATOM 1345 C CA . THR A 1 183 ? 1.586 11.737 15.278 1.00 93.06 183 THR A CA 1
ATOM 1346 C C . THR A 1 183 ? 2.856 11.089 14.739 1.00 93.06 183 THR A C 1
ATOM 1348 O O . THR A 1 183 ? 3.715 11.813 14.224 1.00 93.06 183 THR A O 1
ATOM 1351 N N . THR A 1 184 ? 2.947 9.756 14.797 1.00 93.25 184 THR A N 1
ATOM 1352 C CA . THR A 1 184 ? 4.096 8.994 14.301 1.00 93.25 184 THR A CA 1
ATOM 1353 C C . THR A 1 184 ? 3.748 8.069 13.145 1.00 93.25 184 THR A C 1
ATOM 1355 O O . THR A 1 184 ? 4.413 8.155 12.127 1.00 93.25 184 THR A O 1
ATOM 1358 N N . ASP A 1 185 ? 2.759 7.181 13.243 1.00 94.62 185 ASP A N 1
ATOM 1359 C CA . ASP A 1 185 ? 2.474 6.266 12.129 1.00 94.62 185 ASP A CA 1
ATOM 1360 C C . ASP A 1 185 ? 1.099 5.604 12.209 1.00 94.62 185 ASP A C 1
ATOM 1362 O O . ASP A 1 185 ? 0.563 5.321 13.282 1.00 94.62 185 ASP A O 1
ATOM 1366 N N . GLY A 1 186 ? 0.560 5.260 11.044 1.00 96.19 186 GLY A N 1
ATOM 1367 C CA . GLY A 1 186 ? -0.674 4.502 10.923 1.00 96.19 186 GLY A CA 1
ATOM 1368 C C . GLY A 1 186 ? -1.886 5.315 11.353 1.00 96.19 186 GLY A C 1
ATOM 1369 O O . GLY A 1 186 ? -2.604 4.890 12.256 1.00 96.19 186 GLY A O 1
ATOM 1370 N N . SER A 1 187 ? -2.140 6.485 10.756 1.00 96.56 187 SER A N 1
ATOM 1371 C CA . SER A 1 187 ? -3.357 7.256 11.078 1.00 96.56 187 SER A CA 1
ATOM 1372 C C . SER A 1 187 ? -4.619 6.414 10.994 1.00 96.56 187 SER A C 1
ATOM 1374 O O . SER A 1 187 ? -5.448 6.509 11.892 1.00 96.56 187 SER A O 1
ATOM 1376 N N . ALA A 1 188 ? -4.763 5.567 9.977 1.00 98.25 188 ALA A N 1
ATOM 1377 C CA . ALA A 1 188 ? -5.855 4.609 9.914 1.00 98.25 188 ALA A CA 1
ATOM 1378 C C . ALA A 1 188 ? -5.557 3.392 10.794 1.00 98.25 188 ALA A C 1
ATOM 1380 O O . ALA A 1 188 ? -6.324 3.079 11.709 1.00 98.25 188 ALA A O 1
ATOM 1381 N N . ILE A 1 189 ? -4.459 2.694 10.489 1.00 98.75 189 ILE A N 1
ATOM 1382 C CA . ILE A 1 189 ? -4.142 1.382 11.054 1.00 98.75 189 ILE A CA 1
ATOM 1383 C C . ILE A 1 189 ? -2.636 1.264 11.291 1.00 98.75 189 ILE A C 1
ATOM 1385 O O . ILE A 1 189 ? -1.834 1.494 10.384 1.00 98.75 189 ILE A O 1
ATOM 1389 N N . TYR A 1 190 ? -2.259 0.815 12.485 1.00 98.62 190 TYR A N 1
ATOM 1390 C CA . TYR A 1 190 ? -0.908 0.365 12.801 1.00 98.62 190 TYR A CA 1
ATOM 1391 C C . TYR A 1 190 ? -0.933 -1.103 13.226 1.00 98.62 190 TYR A C 1
ATOM 1393 O O . TYR A 1 190 ? -1.567 -1.458 14.221 1.00 98.62 190 TYR A O 1
ATOM 1401 N N . LEU A 1 191 ? -0.230 -1.957 12.484 1.00 98.75 191 LEU A N 1
ATOM 1402 C CA . LEU A 1 191 ? -0.124 -3.388 12.750 1.00 98.75 191 LEU A CA 1
ATOM 1403 C C . LEU A 1 191 ? 1.300 -3.756 13.186 1.00 98.75 191 LEU A C 1
ATOM 1405 O O . LEU A 1 191 ? 2.252 -3.663 12.409 1.00 98.75 191 LEU A O 1
ATOM 1409 N N . LYS A 1 192 ? 1.420 -4.247 14.421 1.00 98.12 192 LYS A N 1
ATOM 1410 C CA . LYS A 1 192 ? 2.647 -4.755 15.044 1.00 98.12 192 LYS A CA 1
ATOM 1411 C C . LYS A 1 192 ? 2.522 -6.243 15.383 1.00 98.12 192 LYS A C 1
ATOM 1413 O O . LYS A 1 192 ? 2.615 -6.662 16.538 1.00 98.12 192 LYS A O 1
ATOM 1418 N N . GLY A 1 193 ? 2.292 -7.045 14.348 1.00 94.88 193 GLY A N 1
ATOM 1419 C CA . GLY A 1 193 ? 2.151 -8.496 14.428 1.00 94.88 193 GLY A CA 1
ATOM 1420 C C . GLY A 1 193 ? 0.698 -8.951 14.328 1.00 94.88 193 GLY A C 1
ATOM 1421 O O . GLY A 1 193 ? -0.207 -8.260 14.779 1.00 94.88 193 GLY A O 1
ATOM 1422 N N . GLY A 1 194 ? 0.492 -10.141 13.759 1.00 97.81 194 GLY A N 1
ATOM 1423 C CA . GLY A 1 194 ? -0.835 -10.679 13.449 1.00 97.81 194 GLY A CA 1
ATOM 1424 C C . GLY A 1 194 ? -1.280 -10.337 12.030 1.00 97.81 194 GLY A C 1
ATOM 1425 O O . GLY A 1 194 ? -0.468 -10.412 11.099 1.00 97.81 194 GLY A O 1
ATOM 1426 N N . SER A 1 195 ? -2.559 -10.002 11.841 1.00 98.62 195 SER A N 1
ATOM 1427 C CA . SER A 1 195 ? -3.089 -9.696 10.509 1.00 98.62 195 SER A CA 1
ATOM 1428 C C . SER A 1 195 ? -4.172 -8.622 10.475 1.00 98.62 195 SER A C 1
ATOM 1430 O O . SER A 1 195 ? -4.909 -8.431 11.438 1.00 98.62 195 SER A O 1
ATOM 1432 N N . VAL A 1 196 ? -4.267 -7.933 9.337 1.00 98.88 196 VAL A N 1
ATOM 1433 C CA . VAL A 1 196 ? -5.379 -7.041 8.986 1.00 98.88 196 VAL A CA 1
ATOM 1434 C C . VAL A 1 196 ? -6.033 -7.549 7.704 1.00 98.88 196 VAL A C 1
ATOM 1436 O O . VAL A 1 196 ? -5.346 -7.773 6.711 1.00 98.88 196 VAL A O 1
ATOM 1439 N N . GLU A 1 197 ? -7.353 -7.703 7.704 1.00 98.94 197 GLU A N 1
ATOM 1440 C CA . GLU A 1 197 ? -8.152 -8.057 6.529 1.00 98.94 197 GLU A CA 1
ATOM 1441 C C . GLU A 1 197 ? -9.150 -6.937 6.216 1.00 98.94 197 GLU A C 1
ATOM 1443 O O . GLU A 1 197 ? -9.974 -6.577 7.054 1.00 98.94 197 GLU A O 1
ATOM 1448 N N . LEU A 1 198 ? -9.093 -6.396 5.000 1.00 98.94 198 LEU A N 1
ATOM 1449 C CA . LEU A 1 198 ? -10.056 -5.446 4.454 1.00 98.94 198 LEU A CA 1
ATOM 1450 C C . LEU A 1 198 ? -10.943 -6.175 3.440 1.00 98.94 198 LEU A C 1
ATOM 1452 O O . LEU A 1 198 ? -10.460 -6.679 2.424 1.00 98.94 198 LEU A O 1
ATOM 1456 N N . GLN A 1 199 ? -12.245 -6.217 3.701 1.00 98.81 199 GLN A N 1
ATOM 1457 C CA . GLN A 1 199 ? -13.248 -6.784 2.807 1.00 98.81 199 GLN A CA 1
ATOM 1458 C C . GLN A 1 199 ? -14.320 -5.738 2.525 1.00 98.81 199 GLN A C 1
ATOM 1460 O O . GLN A 1 199 ? -15.001 -5.278 3.447 1.00 98.81 199 GLN A O 1
ATOM 1465 N N . ASN A 1 200 ? -14.462 -5.350 1.255 1.00 98.50 200 ASN A N 1
ATOM 1466 C CA . ASN A 1 200 ? -15.404 -4.308 0.837 1.00 98.50 200 ASN A CA 1
ATOM 1467 C C . ASN A 1 200 ? -15.292 -3.021 1.682 1.00 98.50 200 ASN A C 1
ATOM 1469 O O . ASN A 1 200 ? -16.288 -2.380 2.001 1.00 98.50 200 ASN A O 1
ATOM 1473 N N . SER A 1 201 ? -14.085 -2.698 2.149 1.00 98.88 201 SER A N 1
ATOM 1474 C CA . SER A 1 201 ? -13.861 -1.646 3.143 1.00 98.88 201 SER A CA 1
ATOM 1475 C C . SER A 1 201 ? -13.105 -0.472 2.538 1.00 98.88 201 SER A C 1
ATOM 1477 O O . SER A 1 201 ? -12.439 -0.602 1.506 1.00 98.88 201 SER A O 1
ATOM 1479 N N . VAL A 1 202 ? -13.228 0.693 3.172 1.00 98.75 202 VAL A N 1
ATOM 1480 C CA . VAL A 1 202 ? -12.711 1.955 2.638 1.00 98.75 202 VAL A CA 1
ATOM 1481 C C . VAL A 1 202 ? -11.796 2.632 3.653 1.00 98.75 202 VAL A C 1
ATOM 1483 O O . VAL A 1 202 ? -12.198 2.874 4.789 1.00 98.75 202 VAL A O 1
ATOM 1486 N N . ILE A 1 203 ? -10.580 2.966 3.221 1.00 98.56 203 ILE A N 1
ATOM 1487 C CA . ILE A 1 203 ? -9.618 3.802 3.945 1.00 98.56 203 ILE A CA 1
ATOM 1488 C C . ILE A 1 203 ? -9.482 5.118 3.175 1.00 98.56 203 ILE A C 1
ATOM 1490 O O . ILE A 1 203 ? -8.896 5.139 2.090 1.00 98.56 203 ILE A O 1
ATOM 1494 N N . ASP A 1 204 ? -10.054 6.197 3.711 1.00 96.81 204 ASP A N 1
ATOM 1495 C CA . ASP A 1 204 ? -10.263 7.442 2.959 1.00 96.81 204 ASP A CA 1
ATOM 1496 C C . ASP A 1 204 ? -9.799 8.701 3.701 1.00 96.81 204 ASP A C 1
ATOM 1498 O O . ASP A 1 204 ? -10.001 8.850 4.908 1.00 96.81 204 ASP A O 1
ATOM 1502 N N . GLY A 1 205 ? -9.215 9.643 2.961 1.00 93.50 205 GLY A N 1
ATOM 1503 C CA . GLY A 1 205 ? -9.075 11.030 3.405 1.00 93.50 205 GLY A CA 1
ATOM 1504 C C . GLY A 1 205 ? -8.176 11.234 4.623 1.00 93.50 205 GLY A C 1
ATOM 1505 O O . GLY A 1 205 ? -8.426 12.144 5.421 1.00 93.50 205 GLY A O 1
ATOM 1506 N N . HIS A 1 206 ? -7.163 10.387 4.819 1.00 93.25 206 HIS A N 1
ATOM 1507 C CA . HIS A 1 206 ? -6.174 10.595 5.875 1.00 93.25 206 HIS A CA 1
ATOM 1508 C C . HIS A 1 206 ? -5.099 11.562 5.393 1.00 93.25 206 HIS A C 1
ATOM 1510 O O . HIS A 1 206 ? -4.544 11.391 4.313 1.00 93.25 206 HIS A O 1
ATOM 1516 N N . SER A 1 207 ? -4.801 12.568 6.211 1.00 86.38 207 SER A N 1
ATOM 1517 C CA . SER A 1 207 ? -3.690 13.492 5.991 1.00 86.38 207 SER A CA 1
ATOM 1518 C C . SER A 1 207 ? -2.650 13.234 7.070 1.00 86.38 207 SER A C 1
ATOM 1520 O O . SER A 1 207 ? -2.767 13.759 8.179 1.00 86.38 207 SER A O 1
ATOM 1522 N N . ASP A 1 208 ? -1.670 12.393 6.763 1.00 82.38 208 ASP A N 1
ATOM 1523 C CA . ASP A 1 208 ? -0.638 11.981 7.709 1.00 82.38 208 ASP A CA 1
ATOM 1524 C C . ASP A 1 208 ? 0.715 12.610 7.363 1.00 82.38 208 ASP A C 1
ATOM 1526 O O . ASP A 1 208 ? 1.011 13.006 6.228 1.00 82.38 208 ASP A O 1
ATOM 1530 N N . LYS A 1 209 ? 1.562 12.716 8.378 1.00 86.38 209 LYS A N 1
ATOM 1531 C CA . LYS A 1 209 ? 2.967 13.020 8.188 1.00 86.38 209 LYS A CA 1
ATOM 1532 C C . LYS A 1 209 ? 3.693 11.812 7.595 1.00 86.38 209 LYS A C 1
ATOM 1534 O O . LYS A 1 209 ? 4.490 12.010 6.686 1.00 86.38 209 LYS A O 1
ATOM 1539 N N . TYR A 1 210 ? 3.400 10.599 8.060 1.00 90.44 210 TYR A N 1
ATOM 1540 C CA . TYR A 1 210 ? 4.125 9.389 7.659 1.00 90.44 210 TYR A CA 1
ATOM 1541 C C . TYR A 1 210 ? 3.200 8.400 6.952 1.00 90.44 210 TYR A C 1
ATOM 1543 O O . TYR A 1 210 ? 2.890 8.620 5.793 1.00 90.44 210 TYR A O 1
ATOM 1551 N N . ASN A 1 211 ? 2.739 7.324 7.589 1.00 94.62 211 ASN A N 1
ATOM 1552 C CA . ASN A 1 211 ? 1.977 6.288 6.887 1.00 94.62 211 ASN A CA 1
ATOM 1553 C C . ASN A 1 211 ? 0.510 6.252 7.318 1.00 94.62 211 ASN A C 1
ATOM 1555 O O . ASN A 1 211 ? 0.204 6.357 8.502 1.00 94.62 211 ASN A O 1
ATOM 1559 N N . VAL A 1 212 ? -0.408 6.032 6.374 1.00 96.81 212 VAL A N 1
ATOM 1560 C CA . VAL A 1 212 ? -1.836 5.872 6.710 1.00 96.81 212 VAL A CA 1
ATOM 1561 C C . VAL A 1 212 ? -2.114 4.485 7.271 1.00 96.81 212 VAL A C 1
ATOM 1563 O O . VAL A 1 212 ? -2.766 4.334 8.304 1.00 96.81 212 VAL A O 1
ATOM 1566 N N . ILE A 1 213 ? -1.558 3.473 6.618 1.00 98.25 213 ILE A N 1
ATOM 1567 C CA . ILE A 1 213 ? -1.500 2.097 7.083 1.00 98.25 213 ILE A CA 1
ATOM 1568 C C . ILE A 1 213 ? -0.028 1.739 7.247 1.00 98.25 213 ILE A C 1
ATOM 1570 O O . ILE A 1 213 ? 0.733 1.741 6.275 1.00 98.25 213 ILE A O 1
ATOM 1574 N N . LYS A 1 214 ? 0.368 1.390 8.471 1.00 98.00 214 LYS A N 1
ATOM 1575 C CA . LYS A 1 214 ? 1.702 0.872 8.772 1.00 98.00 214 LYS A CA 1
ATOM 1576 C C . LYS A 1 214 ? 1.612 -0.598 9.151 1.00 98.00 214 LYS A C 1
ATOM 1578 O O . LYS A 1 214 ? 0.999 -0.948 10.156 1.00 98.00 214 LYS A O 1
ATOM 1583 N N . VAL A 1 215 ? 2.259 -1.455 8.368 1.00 98.44 215 VAL A N 1
ATOM 1584 C CA . VAL A 1 215 ? 2.484 -2.864 8.701 1.00 98.44 215 VAL A CA 1
ATOM 1585 C C . VAL A 1 215 ? 3.933 -3.008 9.144 1.00 98.44 215 VAL A C 1
ATOM 1587 O O . VAL A 1 215 ? 4.842 -3.121 8.324 1.00 98.44 215 VAL A O 1
ATOM 1590 N N . GLU A 1 216 ? 4.167 -2.946 10.453 1.00 98.19 216 GLU A N 1
ATOM 1591 C CA . GLU A 1 216 ? 5.497 -3.157 11.030 1.00 98.19 216 GLU A CA 1
ATOM 1592 C C . GLU A 1 216 ? 5.855 -4.647 11.026 1.00 98.19 216 GLU A C 1
ATOM 1594 O O . GLU A 1 216 ? 6.979 -5.013 10.694 1.00 98.19 216 GLU A O 1
ATOM 1599 N N . GLN A 1 217 ? 4.896 -5.503 11.385 1.00 97.94 217 GLN A N 1
ATOM 1600 C CA . GLN A 1 217 ? 5.043 -6.959 11.425 1.00 97.94 217 GLN A CA 1
ATOM 1601 C C . GLN A 1 217 ? 3.707 -7.626 11.086 1.00 97.94 217 GLN A C 1
ATOM 1603 O O . GLN A 1 217 ? 2.649 -7.095 11.423 1.00 97.94 217 GLN A O 1
ATOM 1608 N N . GLY A 1 218 ? 3.745 -8.817 10.486 1.00 97.88 218 GLY A N 1
ATOM 1609 C CA . GLY A 1 218 ? 2.546 -9.576 10.124 1.00 97.88 218 GLY A CA 1
ATOM 1610 C C . GLY A 1 218 ? 2.124 -9.369 8.671 1.00 97.88 218 GLY A C 1
ATOM 1611 O O . GLY A 1 218 ? 2.970 -9.193 7.791 1.00 97.88 218 GLY A O 1
ATOM 1612 N N . LYS A 1 219 ? 0.815 -9.436 8.411 1.00 98.62 219 LYS A N 1
ATOM 1613 C CA . LYS A 1 219 ? 0.271 -9.340 7.051 1.00 98.62 219 LYS A CA 1
ATOM 1614 C C . LYS A 1 219 ? -0.957 -8.448 6.942 1.00 98.62 219 LYS A C 1
ATOM 1616 O O . LYS A 1 219 ? -1.765 -8.381 7.865 1.00 98.62 219 LYS A O 1
ATOM 1621 N N . ILE A 1 220 ? -1.135 -7.844 5.775 1.00 98.81 220 ILE A N 1
ATOM 1622 C CA . ILE A 1 220 ? -2.374 -7.170 5.390 1.00 98.81 220 ILE A CA 1
ATOM 1623 C C . ILE A 1 220 ? -2.940 -7.798 4.118 1.00 98.81 220 ILE A C 1
ATOM 1625 O O . ILE A 1 220 ? -2.203 -8.065 3.170 1.00 98.81 220 ILE A O 1
ATOM 1629 N N . ILE A 1 221 ? -4.248 -8.041 4.118 1.00 98.81 221 ILE A N 1
ATOM 1630 C CA . ILE A 1 221 ? -4.991 -8.613 2.999 1.00 98.81 221 ILE A CA 1
ATOM 1631 C C . ILE A 1 221 ? -6.145 -7.673 2.658 1.00 98.81 221 ILE A C 1
ATOM 1633 O O . ILE A 1 221 ? -6.921 -7.310 3.535 1.00 98.81 221 ILE A O 1
ATOM 1637 N N . GLY A 1 222 ? -6.281 -7.291 1.394 1.00 98.75 222 GLY A N 1
ATOM 1638 C CA . GLY A 1 222 ? -7.388 -6.494 0.884 1.00 98.75 222 GLY A CA 1
ATOM 1639 C C . GLY A 1 222 ? -8.132 -7.207 -0.236 1.00 98.75 222 GLY A C 1
ATOM 1640 O O . GLY A 1 222 ? -7.530 -7.725 -1.177 1.00 98.75 222 GLY A O 1
ATOM 1641 N N . SER A 1 223 ? -9.458 -7.214 -0.151 1.00 98.44 223 SER A N 1
ATOM 1642 C CA . SER A 1 223 ? -10.351 -7.721 -1.189 1.00 98.44 223 SER A CA 1
ATOM 1643 C C . SER A 1 223 ? -11.496 -6.743 -1.414 1.00 98.44 223 SER A C 1
ATOM 1645 O O . SER A 1 223 ? -12.127 -6.288 -0.454 1.00 98.44 223 SER A O 1
ATOM 1647 N N . GLN A 1 224 ? -11.741 -6.379 -2.677 1.00 97.62 224 GLN A N 1
ATOM 1648 C CA . GLN A 1 224 ? -12.822 -5.450 -3.047 1.00 97.62 224 GLN A CA 1
ATOM 1649 C C . GLN A 1 224 ? -12.779 -4.135 -2.253 1.00 97.62 224 GLN A C 1
ATOM 1651 O O . GLN A 1 224 ? -13.808 -3.535 -1.969 1.00 97.62 224 GLN A O 1
ATOM 1656 N N . SER A 1 225 ? -11.586 -3.715 -1.832 1.00 98.38 225 SER A N 1
ATOM 1657 C CA . SER A 1 225 ? -11.407 -2.615 -0.887 1.00 98.38 225 SER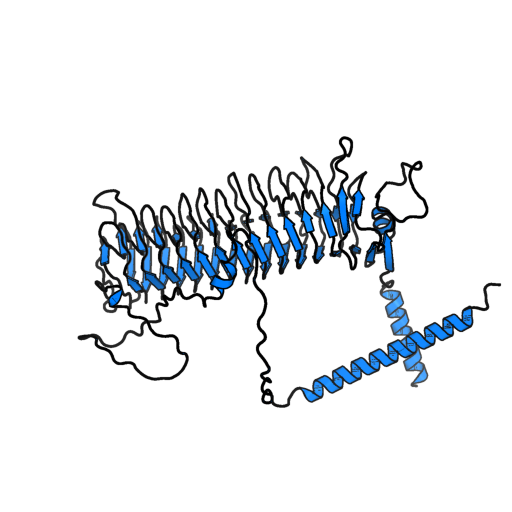 A CA 1
ATOM 1658 C C . SER A 1 225 ? -10.769 -1.410 -1.564 1.00 98.38 225 SER A C 1
ATOM 1660 O O . SER A 1 225 ? -10.170 -1.515 -2.638 1.00 98.38 225 SER A O 1
ATOM 1662 N N . ARG A 1 226 ? -10.933 -0.243 -0.944 1.00 98.44 226 ARG A N 1
ATOM 1663 C CA . ARG A 1 226 ? -10.534 1.045 -1.513 1.00 98.44 226 ARG A CA 1
ATOM 1664 C C . ARG A 1 226 ? -9.625 1.792 -0.545 1.00 98.44 226 ARG A C 1
ATOM 1666 O O . ARG A 1 226 ? -10.026 2.052 0.586 1.00 98.44 226 ARG A O 1
ATOM 1673 N N . ILE A 1 227 ? -8.430 2.163 -0.995 1.00 97.62 227 ILE A N 1
ATOM 1674 C CA . ILE A 1 227 ? -7.497 3.034 -0.266 1.00 97.62 227 ILE A CA 1
ATOM 1675 C C . ILE A 1 227 ? -7.355 4.309 -1.087 1.00 97.62 227 ILE A C 1
ATOM 1677 O O . ILE A 1 227 ? -6.706 4.309 -2.133 1.00 97.62 227 ILE A O 1
ATOM 1681 N N . ILE A 1 228 ? -8.052 5.366 -0.675 1.00 95.56 228 ILE A N 1
ATOM 1682 C CA . ILE A 1 228 ? -8.318 6.511 -1.549 1.00 95.56 228 ILE A CA 1
ATOM 1683 C C . ILE A 1 228 ? -8.137 7.863 -0.863 1.00 95.56 228 ILE A C 1
ATOM 1685 O O . ILE A 1 228 ? -8.323 7.991 0.341 1.00 95.56 228 ILE A O 1
ATOM 1689 N N . ASN A 1 229 ? -7.800 8.882 -1.654 1.00 93.88 229 ASN A N 1
ATOM 1690 C CA . ASN A 1 229 ? -7.680 10.281 -1.221 1.00 93.88 229 ASN A CA 1
ATOM 1691 C C . ASN A 1 229 ? -6.775 10.481 0.009 1.00 93.88 229 ASN A C 1
ATOM 1693 O O . ASN A 1 229 ? -6.994 11.391 0.812 1.00 93.88 229 ASN A O 1
ATOM 1697 N N . ASN A 1 230 ? -5.778 9.618 0.190 1.00 93.50 230 ASN A N 1
ATOM 1698 C CA . ASN A 1 230 ? -4.860 9.713 1.312 1.00 93.50 230 ASN A CA 1
ATOM 1699 C C . ASN A 1 230 ? -3.669 10.600 0.941 1.00 93.50 230 ASN A C 1
ATOM 1701 O O . ASN A 1 230 ? -3.061 10.438 -0.116 1.00 93.50 230 ASN A O 1
ATOM 1705 N N . ALA A 1 231 ? -3.326 11.537 1.818 1.00 91.50 231 ALA A N 1
ATOM 1706 C CA . ALA A 1 231 ? -2.239 12.481 1.631 1.00 91.50 231 ALA A CA 1
ATOM 1707 C C . ALA A 1 231 ? -1.157 12.282 2.693 1.00 91.50 231 ALA A C 1
ATOM 1709 O O . ALA A 1 231 ? -1.370 12.514 3.881 1.00 91.50 231 ALA A O 1
ATOM 1710 N N . VAL A 1 232 ? 0.022 11.874 2.242 1.00 90.69 232 VAL A N 1
ATOM 1711 C CA . VAL A 1 232 ? 1.219 11.705 3.056 1.00 90.69 232 VAL A CA 1
ATOM 1712 C C . VAL A 1 232 ? 2.208 12.817 2.731 1.00 90.69 232 VAL A C 1
ATOM 1714 O O . VAL A 1 232 ? 2.605 13.006 1.582 1.00 90.69 232 VAL A O 1
ATOM 1717 N N . THR A 1 233 ? 2.603 13.571 3.756 1.00 87.12 233 THR A N 1
ATOM 1718 C CA . THR A 1 233 ? 3.349 14.831 3.585 1.00 87.12 233 THR A CA 1
ATOM 1719 C C . THR A 1 233 ? 4.846 14.746 3.898 1.00 87.12 233 THR A C 1
ATOM 1721 O O . THR A 1 233 ? 5.590 15.658 3.545 1.00 87.12 233 THR A O 1
ATOM 1724 N N . SER A 1 234 ? 5.321 13.681 4.549 1.00 86.62 234 SER A N 1
ATOM 1725 C CA . SER A 1 234 ? 6.751 13.376 4.756 1.00 86.62 234 SER A CA 1
ATOM 1726 C C . SER A 1 234 ? 7.087 11.990 4.194 1.00 86.62 234 SER A C 1
ATOM 1728 O O . SER A 1 234 ? 6.301 11.450 3.422 1.00 86.62 234 SER A O 1
ATOM 1730 N N . LYS A 1 235 ? 8.265 11.435 4.527 1.00 82.19 235 LYS A N 1
ATOM 1731 C CA . LYS A 1 235 ? 8.750 10.122 4.059 1.00 82.19 235 LYS A CA 1
ATOM 1732 C C . LYS A 1 235 ? 7.811 8.995 4.484 1.00 82.19 235 LYS A C 1
ATOM 1734 O O . LYS A 1 235 ? 7.875 8.534 5.623 1.00 82.19 235 LYS A O 1
ATOM 1739 N N . GLY A 1 236 ? 6.924 8.599 3.586 1.00 88.12 236 GLY A N 1
ATOM 1740 C CA . GLY A 1 236 ? 5.907 7.591 3.831 1.00 88.12 236 GLY A CA 1
ATOM 1741 C C . GLY A 1 236 ? 5.014 7.401 2.614 1.00 88.12 236 GLY A C 1
ATOM 1742 O O . GLY A 1 236 ? 5.152 8.105 1.612 1.00 88.12 236 GLY A O 1
ATOM 1743 N N . SER A 1 237 ? 4.073 6.476 2.761 1.00 91.38 237 SER A N 1
ATOM 1744 C CA . SER A 1 237 ? 3.121 6.022 1.742 1.00 91.38 237 SER A CA 1
ATOM 1745 C C . SER A 1 237 ? 1.755 5.748 2.383 1.00 91.38 237 SER A C 1
ATOM 1747 O O . SER A 1 237 ? 1.698 5.487 3.592 1.00 91.38 237 SER A O 1
ATOM 1749 N N . PRO A 1 238 ? 0.643 5.704 1.628 1.00 94.06 238 PRO A N 1
ATOM 1750 C CA . PRO A 1 238 ? -0.645 5.300 2.191 1.00 94.06 238 PRO A CA 1
ATOM 1751 C C . PRO A 1 238 ? -0.601 3.903 2.803 1.00 94.06 238 PRO A C 1
ATOM 1753 O O . PRO A 1 238 ? -1.156 3.698 3.878 1.00 94.06 238 PRO A O 1
ATOM 1756 N N . LEU A 1 239 ? 0.101 2.959 2.172 1.00 96.81 239 LEU A N 1
ATOM 1757 C CA . LEU A 1 239 ? 0.377 1.649 2.751 1.00 96.81 239 LEU A CA 1
ATOM 1758 C C . LEU A 1 239 ? 1.879 1.384 2.758 1.00 96.81 239 LEU A C 1
ATOM 1760 O O . LEU A 1 239 ? 2.484 1.176 1.710 1.00 96.81 239 LEU A O 1
ATOM 1764 N N . ASN A 1 240 ? 2.463 1.345 3.954 1.00 96.69 240 ASN A N 1
ATOM 1765 C CA . ASN A 1 240 ? 3.868 1.010 4.157 1.00 96.69 240 ASN A CA 1
ATOM 1766 C C . ASN A 1 240 ? 4.019 -0.329 4.879 1.00 96.69 240 ASN A C 1
ATOM 1768 O O . ASN A 1 240 ? 3.493 -0.503 5.982 1.00 96.69 240 ASN A O 1
ATOM 1772 N N . ALA A 1 241 ? 4.770 -1.251 4.283 1.00 97.25 241 ALA A N 1
ATOM 1773 C CA . ALA A 1 241 ? 4.981 -2.587 4.823 1.00 97.25 241 ALA A CA 1
ATOM 1774 C C . ALA A 1 241 ? 6.472 -2.889 5.014 1.00 97.25 241 ALA A C 1
ATOM 1776 O O . ALA A 1 241 ? 7.241 -2.902 4.055 1.00 97.25 241 ALA A O 1
ATOM 1777 N N . SER A 1 242 ? 6.880 -3.119 6.264 1.00 97.19 242 SER A N 1
ATOM 1778 C CA . SER A 1 242 ? 8.274 -3.359 6.660 1.00 97.19 242 SER A CA 1
ATOM 1779 C C . SER A 1 242 ? 8.821 -4.706 6.158 1.00 97.19 242 SER A C 1
ATOM 1781 O O . SER A 1 242 ? 8.086 -5.564 5.670 1.00 97.19 242 SER A O 1
ATOM 1783 N N . ALA A 1 243 ? 10.131 -4.923 6.295 1.00 96.81 243 ALA A N 1
ATOM 1784 C CA . ALA A 1 243 ? 10.757 -6.192 5.926 1.00 96.81 243 ALA A CA 1
ATOM 1785 C C . ALA A 1 243 ? 10.151 -7.380 6.697 1.00 96.81 243 ALA A C 1
ATOM 1787 O O . ALA A 1 243 ? 9.798 -7.260 7.869 1.00 96.81 243 ALA A O 1
ATOM 1788 N N . GLY A 1 244 ? 10.024 -8.532 6.031 1.00 95.62 244 GLY A N 1
ATOM 1789 C CA . GLY A 1 244 ? 9.423 -9.743 6.610 1.00 95.62 244 GLY A CA 1
ATOM 1790 C C . GLY A 1 244 ? 7.890 -9.736 6.695 1.00 95.62 244 GLY A C 1
ATOM 1791 O O . GLY A 1 244 ? 7.310 -10.681 7.226 1.00 95.62 244 GLY A O 1
ATOM 1792 N N . THR A 1 245 ? 7.227 -8.700 6.174 1.00 97.94 245 THR A N 1
ATOM 1793 C CA . THR A 1 245 ? 5.760 -8.619 6.116 1.00 97.94 245 THR A CA 1
ATOM 1794 C C . THR A 1 245 ? 5.202 -9.169 4.802 1.00 97.94 245 THR A C 1
ATOM 1796 O O . THR A 1 245 ? 5.938 -9.424 3.843 1.00 97.94 245 THR A O 1
ATOM 1799 N N . THR A 1 246 ? 3.883 -9.367 4.754 1.00 98.38 246 THR A N 1
ATOM 1800 C CA . THR A 1 246 ? 3.159 -9.743 3.532 1.00 98.38 246 THR A CA 1
ATOM 1801 C C . THR A 1 246 ? 2.014 -8.774 3.258 1.00 98.38 246 THR A C 1
ATOM 1803 O O . THR A 1 246 ? 1.199 -8.498 4.138 1.00 98.38 246 THR A O 1
ATOM 1806 N N . VAL A 1 247 ? 1.934 -8.286 2.025 1.00 98.69 247 VAL A N 1
ATOM 1807 C CA . VAL A 1 247 ? 0.856 -7.428 1.529 1.00 98.69 247 VAL A CA 1
ATOM 1808 C C . VAL A 1 247 ? 0.162 -8.152 0.386 1.00 98.69 247 VAL A C 1
ATOM 1810 O O . VAL A 1 247 ? 0.797 -8.458 -0.619 1.00 98.69 247 VAL A O 1
ATOM 1813 N N . GLU A 1 248 ? -1.136 -8.409 0.515 1.00 98.81 248 GLU A N 1
ATOM 1814 C CA . GLU A 1 248 ? -1.937 -9.011 -0.549 1.00 98.81 248 GLU A CA 1
ATOM 1815 C C . GLU A 1 248 ? -3.159 -8.161 -0.873 1.00 98.81 248 GLU A C 1
ATOM 1817 O O . GLU A 1 248 ? -3.998 -7.942 -0.010 1.00 98.81 248 GLU A O 1
ATOM 1822 N N . PHE A 1 249 ? -3.320 -7.732 -2.122 1.00 98.75 249 PHE A N 1
ATOM 1823 C CA . PHE A 1 249 ? -4.521 -7.025 -2.567 1.00 98.75 249 PHE A CA 1
ATOM 1824 C C . PHE A 1 249 ? -5.097 -7.663 -3.821 1.00 98.75 249 PHE A C 1
ATOM 1826 O O . PHE A 1 249 ? -4.373 -7.929 -4.781 1.00 98.75 249 PHE A O 1
ATOM 1833 N N . ARG A 1 250 ? -6.414 -7.898 -3.799 1.00 98.56 250 ARG A N 1
ATOM 1834 C CA . ARG A 1 250 ? -7.179 -8.398 -4.943 1.00 98.56 250 ARG A CA 1
ATOM 1835 C C . ARG A 1 250 ? -8.403 -7.560 -5.214 1.00 98.56 250 ARG A C 1
ATOM 1837 O O . ARG A 1 250 ? -9.084 -7.156 -4.266 1.00 98.56 250 ARG A O 1
ATOM 1844 N N . ASN A 1 251 ? -8.733 -7.360 -6.486 1.00 96.69 251 ASN A N 1
ATOM 1845 C CA . ASN A 1 251 ? -9.978 -6.696 -6.887 1.00 96.69 251 ASN A CA 1
ATOM 1846 C C . ASN A 1 251 ? -10.151 -5.330 -6.200 1.00 96.69 251 ASN A C 1
ATOM 1848 O O . ASN A 1 251 ? -11.255 -4.985 -5.795 1.00 96.69 251 ASN A O 1
ATOM 1852 N N . SER A 1 252 ? -9.056 -4.618 -5.937 1.00 97.69 252 SER A N 1
ATOM 1853 C CA . SER A 1 252 ? -9.036 -3.454 -5.045 1.00 97.69 252 SER A CA 1
ATOM 1854 C C . SER A 1 252 ? -8.539 -2.210 -5.771 1.00 97.69 252 SER A C 1
ATOM 1856 O O . SER A 1 252 ? -7.870 -2.296 -6.803 1.00 97.69 252 SER A O 1
ATOM 1858 N N . THR A 1 253 ? -8.864 -1.042 -5.225 1.00 97.25 253 THR A N 1
ATOM 1859 C CA . THR A 1 253 ? -8.530 0.247 -5.837 1.00 97.25 253 THR A CA 1
ATOM 1860 C C . THR A 1 253 ? -7.684 1.095 -4.903 1.00 97.25 253 THR A C 1
ATOM 1862 O O . THR A 1 253 ? -8.044 1.312 -3.745 1.00 97.25 253 THR A O 1
ATOM 1865 N N . PHE A 1 254 ? -6.600 1.626 -5.454 1.00 95.81 254 PHE A N 1
ATOM 1866 C CA . PHE A 1 254 ? -5.796 2.689 -4.880 1.00 95.81 254 PHE A CA 1
ATOM 1867 C C . PHE A 1 254 ? -5.949 3.909 -5.788 1.00 95.81 254 PHE A C 1
ATOM 1869 O O . PHE A 1 254 ? -5.714 3.812 -6.995 1.00 95.81 254 PHE A O 1
ATOM 1876 N N . SER A 1 255 ? -6.461 5.022 -5.262 1.00 93.06 255 SER A N 1
ATOM 1877 C CA . SER A 1 255 ? -6.710 6.183 -6.116 1.00 93.06 255 SER A CA 1
ATOM 1878 C C . SER A 1 255 ? -6.643 7.518 -5.408 1.00 93.06 255 SER A C 1
ATOM 1880 O O . SER A 1 255 ? -7.136 7.655 -4.287 1.00 93.06 255 SER A O 1
ATOM 1882 N N . ASN A 1 256 ? -6.166 8.531 -6.130 1.00 90.25 256 ASN A N 1
ATOM 1883 C CA . ASN A 1 256 ? -6.006 9.899 -5.635 1.00 90.25 256 ASN A CA 1
ATOM 1884 C C . ASN A 1 256 ? -5.177 9.976 -4.349 1.00 90.25 256 ASN A C 1
ATOM 1886 O O . ASN A 1 256 ? -5.344 10.903 -3.554 1.00 90.25 256 ASN A O 1
ATOM 1890 N N . ASN A 1 257 ? -4.304 9.002 -4.119 1.00 90.56 257 ASN A N 1
ATOM 1891 C CA . ASN A 1 257 ? -3.361 9.095 -3.037 1.00 90.56 257 ASN A CA 1
ATOM 1892 C C . ASN A 1 257 ? -2.164 9.939 -3.486 1.00 90.56 257 ASN A C 1
ATOM 1894 O O . ASN A 1 257 ? -1.790 10.006 -4.661 1.00 90.56 257 ASN A O 1
ATOM 1898 N N . THR A 1 258 ? -1.585 10.635 -2.519 1.00 88.50 258 THR A N 1
ATOM 1899 C CA . THR A 1 258 ? -0.419 11.497 -2.699 1.00 88.50 258 THR A CA 1
ATOM 1900 C C . THR A 1 258 ? 0.567 11.186 -1.590 1.00 88.50 258 THR A C 1
ATOM 1902 O O . THR A 1 258 ? 0.182 11.059 -0.429 1.00 88.50 258 THR A O 1
ATOM 1905 N N . ALA A 1 259 ? 1.833 11.024 -1.949 1.00 86.88 259 ALA A N 1
ATOM 1906 C CA . ALA A 1 259 ? 2.879 10.621 -1.023 1.00 86.88 259 ALA A CA 1
ATOM 1907 C C . ALA A 1 259 ? 4.238 11.140 -1.479 1.00 86.88 259 ALA A C 1
ATOM 1909 O O . ALA A 1 259 ? 4.403 11.585 -2.623 1.00 86.88 259 ALA A O 1
ATOM 1910 N N . THR A 1 260 ? 5.222 11.065 -0.587 1.00 82.88 260 THR A N 1
ATOM 1911 C CA . THR A 1 260 ? 6.613 11.341 -0.957 1.00 82.88 260 THR A CA 1
ATOM 1912 C C . THR A 1 260 ? 7.351 10.085 -1.418 1.00 82.88 260 THR A C 1
ATOM 1914 O O . THR A 1 260 ? 8.336 10.216 -2.129 1.00 82.88 260 THR A O 1
ATOM 1917 N N . GLU A 1 261 ? 6.859 8.886 -1.097 1.00 81.75 261 GLU A N 1
ATOM 1918 C CA . GLU A 1 261 ? 7.392 7.589 -1.533 1.00 81.75 261 GLU A CA 1
ATOM 1919 C C . GLU A 1 261 ? 6.206 6.648 -1.786 1.00 81.75 261 GLU A C 1
ATOM 1921 O O . GLU A 1 261 ? 5.347 6.561 -0.919 1.00 81.75 261 GLU A O 1
ATOM 1926 N N . GLY A 1 262 ? 6.129 5.965 -2.934 1.00 77.50 262 GLY A N 1
ATOM 1927 C CA . GLY A 1 262 ? 5.078 4.979 -3.230 1.00 77.50 262 GLY A CA 1
ATOM 1928 C C . GLY A 1 262 ? 3.654 5.541 -3.133 1.00 77.50 262 GLY A C 1
ATOM 1929 O O . GLY A 1 262 ? 3.057 5.526 -2.057 1.00 77.50 262 GLY A O 1
ATOM 1930 N N . ALA A 1 263 ? 3.064 6.011 -4.239 1.00 82.62 263 ALA A N 1
ATOM 1931 C CA . ALA A 1 263 ? 1.760 6.690 -4.165 1.00 82.62 263 ALA A CA 1
ATOM 1932 C C . ALA A 1 263 ? 0.653 5.822 -3.565 1.00 82.62 263 ALA A C 1
ATOM 1934 O O . ALA A 1 263 ? -0.212 6.371 -2.903 1.00 82.62 263 ALA A O 1
ATOM 1935 N N . GLY A 1 264 ? 0.692 4.503 -3.769 1.00 90.50 264 GLY A N 1
ATOM 1936 C CA . GLY A 1 264 ? -0.228 3.551 -3.152 1.00 90.50 264 GLY A CA 1
ATOM 1937 C C . GLY A 1 264 ? 0.458 2.700 -2.083 1.00 90.50 264 GLY A C 1
ATOM 1938 O O . GLY A 1 264 ? 0.075 2.734 -0.911 1.00 90.50 264 GLY A O 1
ATOM 1939 N N . ILE A 1 265 ? 1.468 1.924 -2.491 1.00 95.50 265 ILE A N 1
ATOM 1940 C CA . ILE A 1 265 ? 2.132 0.919 -1.650 1.00 95.50 265 ILE A CA 1
ATOM 1941 C C . ILE A 1 265 ? 3.652 1.083 -1.701 1.00 95.50 265 ILE A C 1
ATOM 1943 O O . ILE A 1 265 ? 4.243 1.007 -2.777 1.00 95.50 265 ILE A O 1
ATOM 1947 N N . THR A 1 266 ? 4.289 1.156 -0.534 1.00 95.81 266 THR A N 1
ATOM 1948 C CA . THR A 1 266 ? 5.727 0.905 -0.373 1.00 95.81 266 THR A CA 1
ATOM 1949 C C . THR A 1 266 ? 5.929 -0.405 0.383 1.00 95.81 266 THR A C 1
ATOM 1951 O O . THR A 1 266 ? 5.469 -0.551 1.519 1.00 95.81 266 THR A O 1
ATOM 1954 N N . SER A 1 267 ? 6.621 -1.367 -0.232 1.00 96.75 267 SER A N 1
ATOM 1955 C CA . SER A 1 267 ? 6.876 -2.685 0.361 1.00 96.75 267 SER A CA 1
ATOM 1956 C C . SER A 1 267 ? 8.366 -2.995 0.464 1.00 96.75 267 SER A C 1
ATOM 1958 O O . SER A 1 267 ? 9.095 -2.975 -0.525 1.00 96.75 267 SER A O 1
ATOM 1960 N N . TYR A 1 268 ? 8.779 -3.378 1.670 1.00 97.06 268 TYR A N 1
ATOM 1961 C CA . TYR A 1 268 ? 10.065 -4.007 1.978 1.00 97.06 268 TYR A CA 1
ATOM 1962 C C . TYR A 1 268 ? 9.916 -5.534 2.167 1.00 97.06 268 TYR A C 1
ATOM 1964 O O . TYR A 1 268 ? 10.875 -6.219 2.516 1.00 97.06 268 TYR A O 1
ATOM 1972 N N . GLY A 1 269 ? 8.702 -6.072 1.991 1.00 96.88 269 GLY A N 1
ATOM 1973 C CA . GLY A 1 269 ? 8.346 -7.478 2.195 1.00 96.88 269 GLY A CA 1
ATOM 1974 C C . GLY A 1 269 ? 7.822 -8.160 0.927 1.00 96.88 269 GLY A C 1
ATOM 1975 O O . GLY A 1 269 ? 8.108 -7.739 -0.196 1.00 96.88 269 GLY A O 1
ATOM 1976 N N . ALA A 1 270 ? 7.046 -9.230 1.103 1.00 98.31 270 ALA A N 1
ATOM 1977 C CA . ALA A 1 270 ? 6.367 -9.908 0.001 1.00 98.31 270 ALA A CA 1
ATOM 1978 C C . ALA A 1 270 ? 5.101 -9.135 -0.401 1.00 98.31 270 ALA A C 1
ATOM 1980 O O . ALA A 1 270 ? 4.266 -8.824 0.449 1.00 98.31 270 ALA A O 1
ATOM 1981 N N . LEU A 1 271 ? 4.949 -8.847 -1.691 1.00 98.62 271 LEU A N 1
ATOM 1982 C CA . LEU A 1 271 ? 3.804 -8.143 -2.257 1.00 98.62 271 LEU A CA 1
ATOM 1983 C C . LEU A 1 271 ? 3.103 -9.017 -3.297 1.00 98.62 271 LEU A C 1
ATOM 1985 O O . LEU A 1 271 ? 3.727 -9.482 -4.250 1.00 98.62 271 LEU A O 1
ATOM 1989 N N . LEU A 1 272 ? 1.789 -9.165 -3.157 1.00 98.75 272 LEU A N 1
ATOM 1990 C CA . LEU A 1 272 ? 0.919 -9.729 -4.175 1.00 98.75 272 LEU A CA 1
ATOM 1991 C C . LEU A 1 272 ? -0.207 -8.755 -4.515 1.00 98.75 272 LEU A C 1
ATOM 1993 O O . LEU A 1 272 ? -1.006 -8.378 -3.661 1.00 98.75 272 LEU A O 1
ATOM 1997 N N . VAL A 1 273 ? -0.286 -8.382 -5.785 1.00 98.62 273 VAL A N 1
ATOM 1998 C CA . VAL A 1 273 ? -1.297 -7.476 -6.327 1.00 98.62 273 VAL A CA 1
ATOM 1999 C C . VAL A 1 273 ? -1.930 -8.153 -7.532 1.00 98.62 273 VAL A C 1
ATOM 2001 O O . VAL A 1 273 ? -1.241 -8.511 -8.484 1.00 98.62 273 VAL A O 1
ATOM 2004 N N . GLU A 1 274 ? -3.241 -8.357 -7.485 1.00 98.19 274 GLU A N 1
ATOM 2005 C CA . GLU A 1 274 ? -3.975 -9.073 -8.524 1.00 98.19 274 GLU A CA 1
ATOM 2006 C C . GLU A 1 274 ? -5.298 -8.380 -8.841 1.00 98.19 274 GLU A C 1
ATOM 2008 O O . GLU A 1 274 ? -6.120 -8.170 -7.954 1.00 98.19 274 GLU A O 1
ATOM 2013 N N . ASN A 1 275 ? -5.545 -8.086 -10.116 1.00 94.50 275 ASN A N 1
ATOM 2014 C CA . ASN A 1 275 ? -6.783 -7.433 -10.545 1.00 94.50 275 ASN A CA 1
ATOM 2015 C C . ASN A 1 275 ? -7.064 -6.132 -9.772 1.00 94.50 275 ASN A C 1
ATOM 2017 O O . ASN A 1 275 ? -8.166 -5.902 -9.275 1.00 94.50 275 ASN A O 1
ATOM 2021 N N . CYS A 1 276 ? -6.033 -5.310 -9.593 1.00 96.12 276 CYS A N 1
ATOM 2022 C CA . CYS A 1 276 ? -6.131 -4.046 -8.876 1.00 96.12 276 CYS A CA 1
ATOM 2023 C C . CYS A 1 276 ? -5.995 -2.857 -9.826 1.00 96.12 276 CYS A C 1
ATOM 2025 O O . CYS A 1 276 ? -5.388 -2.949 -10.895 1.00 96.12 276 CYS A O 1
ATOM 2027 N N . VAL A 1 277 ? -6.528 -1.718 -9.394 1.00 95.62 277 VAL A N 1
ATOM 2028 C CA . VAL A 1 277 ? -6.408 -0.443 -10.105 1.00 95.62 277 VAL A CA 1
ATOM 2029 C C . VAL A 1 277 ? -5.645 0.542 -9.232 1.00 95.62 277 VAL A C 1
ATOM 2031 O O . VAL A 1 277 ? -6.069 0.824 -8.114 1.00 95.62 277 VAL A O 1
ATOM 2034 N N . PHE A 1 278 ? -4.550 1.074 -9.765 1.00 94.31 278 PHE A N 1
ATOM 2035 C CA . PHE A 1 278 ? -3.776 2.177 -9.209 1.00 94.31 278 PHE A CA 1
ATOM 2036 C C . PHE A 1 278 ? -3.984 3.385 -10.116 1.00 94.31 278 PHE A C 1
ATOM 2038 O O . PHE A 1 278 ? -3.382 3.476 -11.184 1.00 94.31 278 PHE A O 1
ATOM 2045 N N . ASN A 1 279 ? -4.880 4.283 -9.717 1.00 89.50 279 ASN A N 1
ATOM 2046 C CA . ASN A 1 279 ? -5.148 5.528 -10.429 1.00 89.50 279 ASN A CA 1
ATOM 2047 C C . ASN A 1 279 ? -4.733 6.703 -9.551 1.00 89.50 279 ASN A C 1
ATOM 2049 O O . ASN A 1 279 ? -5.552 7.295 -8.842 1.00 89.50 279 ASN A O 1
ATOM 2053 N N . GLU A 1 280 ? -3.436 6.962 -9.529 1.00 80.38 280 GLU A N 1
ATOM 2054 C CA . GLU A 1 280 ? -2.836 7.785 -8.493 1.00 80.38 280 GLU A CA 1
ATOM 2055 C C . GLU A 1 280 ? -2.645 9.228 -8.920 1.00 80.38 280 GLU A C 1
ATOM 2057 O O . GLU A 1 280 ? -2.626 9.565 -10.102 1.00 80.38 280 GLU A O 1
ATOM 2062 N N . GLY A 1 281 ? -2.557 10.096 -7.915 1.00 70.19 281 GLY A N 1
ATOM 2063 C CA . GLY A 1 281 ? -2.362 11.516 -8.127 1.00 70.19 281 GLY A CA 1
ATOM 2064 C C . GLY A 1 281 ? -0.895 11.869 -8.357 1.00 70.19 281 GLY A C 1
ATOM 2065 O O . GLY A 1 281 ? -0.117 11.172 -9.012 1.00 70.19 281 GLY A O 1
ATOM 2066 N N . LYS A 1 282 ? -0.506 13.011 -7.794 1.00 78.44 282 LYS A N 1
ATOM 2067 C CA . LYS A 1 282 ? 0.864 13.507 -7.850 1.00 78.44 282 LYS A CA 1
ATOM 2068 C C . LYS A 1 282 ? 1.662 13.029 -6.636 1.00 78.44 282 LYS A C 1
ATOM 2070 O O . LYS A 1 282 ? 1.256 13.292 -5.505 1.00 78.44 282 LYS A O 1
ATOM 2075 N N . THR A 1 283 ? 2.831 12.436 -6.857 1.00 76.00 283 THR A N 1
ATOM 2076 C CA . THR A 1 283 ? 3.824 12.167 -5.806 1.00 76.00 283 THR A CA 1
ATOM 2077 C C . THR A 1 283 ? 5.091 12.978 -6.020 1.00 76.00 283 THR A C 1
ATOM 2079 O O . THR A 1 283 ? 5.430 13.383 -7.135 1.00 76.00 283 THR A O 1
ATOM 2082 N N . SER A 1 284 ? 5.809 13.237 -4.928 1.00 79.75 284 SER A N 1
ATOM 2083 C CA . SER A 1 284 ? 7.112 13.907 -4.981 1.00 79.75 284 SER A CA 1
ATOM 2084 C C . SER A 1 284 ? 8.301 12.945 -4.962 1.00 79.75 284 SER A C 1
ATOM 2086 O O . SER A 1 284 ? 9.424 13.426 -4.890 1.00 79.75 284 SER A O 1
ATOM 2088 N N . GLY A 1 285 ? 8.077 11.631 -5.015 1.00 81.69 285 GLY A N 1
ATOM 2089 C CA . GLY A 1 285 ? 9.154 10.643 -5.092 1.00 81.69 285 GLY A CA 1
ATOM 2090 C C . GLY A 1 285 ? 8.769 9.424 -5.915 1.00 81.69 285 GLY A C 1
ATOM 2091 O O . GLY A 1 285 ? 7.937 9.522 -6.810 1.00 81.69 285 GLY A O 1
ATOM 2092 N N . SER A 1 286 ? 9.420 8.295 -5.659 1.00 86.25 286 SER A N 1
ATOM 2093 C CA . SER A 1 286 ? 9.411 7.125 -6.545 1.00 86.25 286 SER A CA 1
ATOM 2094 C C . SER A 1 286 ? 8.167 6.237 -6.445 1.00 86.25 286 SER A C 1
ATOM 2096 O O . SER A 1 286 ? 7.592 6.109 -5.368 1.00 86.25 286 SER A O 1
ATOM 2098 N N . GLY A 1 287 ? 7.825 5.550 -7.542 1.00 81.88 287 GLY A N 1
ATOM 2099 C CA . GLY A 1 287 ? 6.790 4.513 -7.585 1.00 81.88 287 GLY A CA 1
ATOM 2100 C C . GLY A 1 287 ? 5.380 5.088 -7.507 1.00 81.88 287 GLY A C 1
ATOM 2101 O O . GLY A 1 287 ? 4.761 5.112 -6.446 1.00 81.88 287 GLY A O 1
ATOM 2102 N N . GLY A 1 288 ? 4.841 5.558 -8.629 1.00 81.75 288 GLY A N 1
ATOM 2103 C CA . GLY A 1 288 ? 3.567 6.283 -8.617 1.00 81.75 288 GLY A CA 1
ATOM 2104 C C . GLY A 1 288 ? 2.333 5.427 -8.367 1.00 81.75 288 GLY A C 1
ATOM 2105 O O . GLY A 1 288 ? 1.253 5.974 -8.256 1.00 81.75 288 GLY A O 1
ATOM 2106 N N . GLY A 1 289 ? 2.481 4.116 -8.207 1.00 91.75 289 GLY A N 1
ATOM 2107 C CA . GLY A 1 289 ? 1.522 3.241 -7.538 1.00 91.75 289 GLY A CA 1
ATOM 2108 C C . GLY A 1 289 ? 2.224 2.340 -6.527 1.00 91.75 289 GLY A C 1
ATOM 2109 O O . GLY A 1 289 ? 1.832 2.295 -5.361 1.00 91.75 289 GLY A O 1
ATOM 2110 N N . ILE A 1 290 ? 3.289 1.655 -6.955 1.00 9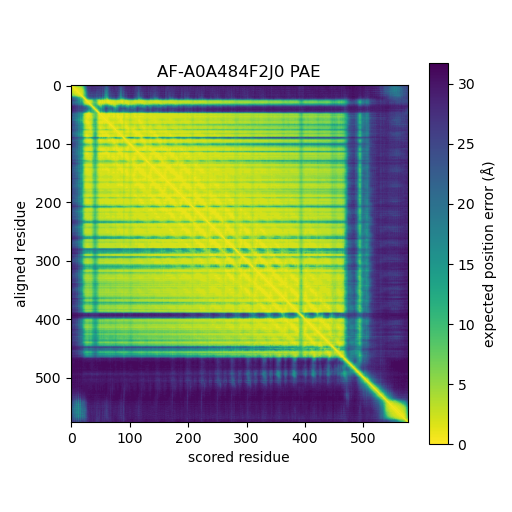5.75 290 ILE A N 1
ATOM 2111 C CA . ILE A 1 290 ? 4.041 0.714 -6.115 1.00 95.75 290 ILE A CA 1
ATOM 2112 C C . ILE A 1 290 ? 5.532 1.061 -6.101 1.00 95.75 290 ILE A C 1
ATOM 2114 O O . ILE A 1 290 ? 6.150 1.255 -7.149 1.00 95.75 290 ILE A O 1
ATOM 2118 N N . LEU A 1 291 ? 6.119 1.040 -4.908 1.00 95.69 291 LEU A N 1
ATOM 2119 C CA . LEU A 1 291 ? 7.557 1.061 -4.674 1.00 95.69 291 LEU A CA 1
ATOM 2120 C C . LEU A 1 291 ? 7.987 -0.238 -3.969 1.00 95.69 291 LEU A C 1
ATOM 2122 O O . LEU A 1 291 ? 7.500 -0.564 -2.884 1.00 95.69 291 LEU A O 1
ATOM 2126 N N . LEU A 1 292 ? 8.894 -0.989 -4.598 1.00 96.81 292 LEU A N 1
ATOM 2127 C CA . LEU A 1 292 ? 9.510 -2.200 -4.048 1.00 96.81 292 LEU A CA 1
ATOM 2128 C C . LEU A 1 292 ? 10.949 -1.907 -3.619 1.00 96.81 292 LEU A C 1
ATOM 2130 O O . LEU A 1 292 ? 11.781 -1.557 -4.454 1.00 96.81 292 LEU A O 1
ATOM 2134 N N . GLU A 1 293 ? 11.240 -2.093 -2.333 1.00 94.62 293 GLU A N 1
ATOM 2135 C CA . GLU A 1 293 ? 12.516 -1.738 -1.700 1.00 94.62 293 GLU A CA 1
ATOM 2136 C C . GLU A 1 293 ? 13.265 -2.949 -1.127 1.00 94.62 293 GLU A C 1
ATOM 2138 O O . GLU A 1 293 ? 12.662 -3.983 -0.853 1.00 94.62 293 GLU A O 1
ATOM 2143 N N . ASN A 1 294 ? 14.581 -2.810 -0.929 1.00 86.88 294 ASN A N 1
ATOM 2144 C CA . ASN A 1 294 ? 15.477 -3.685 -0.146 1.00 86.88 294 ASN A CA 1
ATOM 2145 C C . ASN A 1 294 ? 15.043 -5.158 0.032 1.00 86.88 294 ASN A C 1
ATOM 2147 O O . ASN A 1 294 ? 14.535 -5.539 1.088 1.00 86.88 294 ASN A O 1
ATOM 2151 N N . GLY A 1 295 ? 15.305 -6.019 -0.956 1.00 87.62 295 GLY A N 1
ATOM 2152 C CA . GLY A 1 295 ? 15.052 -7.463 -0.827 1.00 87.62 295 GLY A CA 1
ATOM 2153 C C . GLY A 1 295 ? 13.579 -7.870 -0.932 1.00 87.62 295 GLY A C 1
ATOM 2154 O O . GLY A 1 295 ? 13.268 -9.054 -0.793 1.00 87.62 295 GLY A O 1
ATOM 2155 N N . SER A 1 296 ? 12.672 -6.922 -1.184 1.00 96.38 296 SER A N 1
ATOM 2156 C CA . SER A 1 296 ? 11.263 -7.215 -1.444 1.00 96.38 296 SER A CA 1
ATOM 2157 C C . SER A 1 296 ? 11.068 -8.057 -2.707 1.00 96.38 296 SER A C 1
ATOM 2159 O O . SER A 1 296 ? 11.892 -8.087 -3.630 1.00 96.38 296 SER A O 1
ATOM 2161 N N . SER A 1 297 ? 9.933 -8.753 -2.742 1.00 97.31 297 SER A N 1
ATOM 2162 C CA . SER A 1 297 ? 9.489 -9.522 -3.903 1.00 97.31 297 SER A CA 1
ATOM 2163 C C . SER A 1 297 ? 8.051 -9.159 -4.247 1.00 97.31 297 SER A C 1
ATOM 2165 O O . SER A 1 297 ? 7.182 -9.151 -3.377 1.00 97.31 297 SER A O 1
ATOM 2167 N N . GLY A 1 298 ? 7.806 -8.833 -5.513 1.00 97.88 298 GLY A N 1
ATOM 2168 C CA . GLY A 1 298 ? 6.487 -8.494 -6.033 1.00 97.88 298 GLY A CA 1
ATOM 2169 C C . GLY A 1 298 ? 5.959 -9.540 -7.008 1.00 97.88 298 GLY A C 1
ATOM 2170 O O . GLY A 1 298 ? 6.656 -9.946 -7.933 1.00 97.88 298 GLY A O 1
ATOM 2171 N N . ASN A 1 299 ? 4.704 -9.937 -6.846 1.00 98.69 299 ASN A N 1
ATOM 2172 C CA . ASN A 1 299 ? 3.911 -10.614 -7.866 1.00 98.69 299 ASN A CA 1
ATOM 2173 C C . ASN A 1 299 ? 2.731 -9.698 -8.205 1.00 98.69 299 ASN A C 1
ATOM 2175 O O . ASN A 1 299 ? 1.840 -9.494 -7.385 1.00 98.69 299 ASN A O 1
ATOM 2179 N N . ILE A 1 300 ? 2.773 -9.074 -9.377 1.00 98.69 300 ILE A N 1
ATOM 2180 C CA . ILE A 1 300 ? 1.846 -8.013 -9.775 1.00 98.69 300 ILE A CA 1
ATOM 2181 C C . ILE A 1 300 ? 1.208 -8.435 -11.089 1.00 98.69 300 ILE A C 1
ATOM 2183 O O . ILE A 1 300 ? 1.905 -8.554 -12.096 1.00 98.69 300 ILE A O 1
ATOM 2187 N N . ARG A 1 301 ? -0.103 -8.682 -11.092 1.00 97.25 301 ARG A N 1
ATOM 2188 C CA . ARG A 1 301 ? -0.777 -9.245 -12.265 1.00 97.25 301 ARG A CA 1
ATOM 2189 C C . ARG A 1 301 ? -2.185 -8.752 -12.504 1.00 97.25 301 ARG A C 1
ATOM 2191 O O . ARG A 1 301 ? -2.876 -8.345 -11.568 1.00 97.25 301 ARG A O 1
ATOM 2198 N N . TYR A 1 302 ? -2.607 -8.790 -13.764 1.00 94.00 302 TYR A N 1
ATOM 2199 C CA . TYR A 1 302 ? -3.952 -8.393 -14.198 1.00 94.00 302 TYR A CA 1
ATOM 2200 C C . TYR A 1 302 ? -4.347 -6.984 -13.733 1.00 94.00 302 TYR A C 1
ATOM 2202 O O . TYR A 1 302 ? -5.515 -6.718 -13.487 1.00 94.00 302 TYR A O 1
ATOM 2210 N N . SER A 1 303 ? -3.371 -6.098 -13.521 1.00 92.75 303 SER A N 1
ATOM 2211 C CA . SER A 1 303 ? -3.579 -4.825 -12.826 1.00 92.75 303 SER A CA 1
ATOM 2212 C C . SER A 1 303 ? -3.320 -3.632 -13.738 1.00 92.75 303 SER A C 1
ATOM 2214 O O . SER A 1 303 ? -2.571 -3.719 -14.716 1.00 92.75 303 SER A O 1
ATOM 2216 N N . ILE A 1 304 ? -3.952 -2.508 -13.407 1.00 94.19 304 ILE A N 1
ATOM 2217 C CA . ILE A 1 304 ? -3.890 -1.267 -14.181 1.00 94.19 304 ILE A CA 1
ATOM 2218 C C . ILE A 1 304 ? -3.207 -0.188 -13.344 1.00 94.19 304 ILE A C 1
ATOM 2220 O O . ILE A 1 304 ? -3.606 0.056 -12.208 1.00 94.19 304 ILE A O 1
ATOM 2224 N N . PHE A 1 305 ? -2.216 0.477 -13.931 1.00 95.06 305 PHE A N 1
ATOM 2225 C CA . PHE A 1 305 ? -1.523 1.635 -13.373 1.00 95.06 305 PHE A CA 1
ATOM 2226 C C . PHE A 1 305 ? -1.740 2.822 -14.303 1.00 95.06 305 PHE A C 1
ATOM 2228 O O . PHE A 1 305 ? -1.312 2.788 -15.462 1.00 95.06 305 PHE A O 1
ATOM 2235 N N . SER A 1 306 ? -2.413 3.864 -13.829 1.00 91.44 306 SER A N 1
ATOM 2236 C CA . SER A 1 306 ? -2.763 4.999 -14.675 1.00 91.44 306 SER A CA 1
ATOM 2237 C C . SER A 1 306 ? -2.632 6.350 -14.000 1.00 91.44 306 SER A C 1
ATOM 2239 O O . SER A 1 306 ? -2.892 6.485 -12.807 1.00 91.44 306 SER A O 1
ATOM 2241 N N . ASN A 1 307 ? -2.327 7.359 -14.820 1.00 83.25 307 ASN A N 1
ATOM 2242 C CA . ASN A 1 307 ? -2.353 8.788 -14.485 1.00 83.25 307 ASN A CA 1
ATOM 2243 C C . ASN A 1 307 ? -1.447 9.212 -13.320 1.00 83.25 307 ASN A C 1
ATOM 2245 O O . ASN A 1 307 ? -1.515 10.359 -12.873 1.00 83.25 307 ASN A O 1
ATOM 2249 N N . ALA A 1 308 ? -0.559 8.331 -12.873 1.00 84.69 308 ALA A N 1
ATOM 2250 C CA . ALA A 1 308 ? 0.361 8.648 -11.807 1.00 84.69 308 ALA A CA 1
ATOM 2251 C C . ALA A 1 308 ? 1.393 9.669 -12.296 1.00 84.69 308 ALA A C 1
ATOM 2253 O O . ALA A 1 308 ? 2.015 9.506 -13.349 1.00 84.69 308 ALA A O 1
ATOM 2254 N N . THR A 1 309 ? 1.571 10.741 -11.528 1.00 84.12 309 THR A N 1
ATOM 2255 C CA . THR A 1 309 ? 2.554 11.788 -11.824 1.00 84.12 309 THR A CA 1
ATOM 2256 C C . THR A 1 309 ? 3.598 11.828 -10.727 1.00 84.12 309 THR A C 1
ATOM 2258 O O . THR A 1 309 ? 3.350 12.377 -9.655 1.00 84.12 309 THR A O 1
ATOM 2261 N N . VAL A 1 310 ? 4.779 11.285 -11.003 1.00 79.94 310 VAL A N 1
ATOM 2262 C CA . VAL A 1 310 ? 5.869 11.197 -10.033 1.00 79.94 310 VAL A CA 1
ATOM 2263 C C . VAL A 1 310 ? 7.005 12.153 -10.358 1.00 79.94 310 VAL A C 1
ATOM 2265 O O . VAL A 1 310 ? 7.316 12.412 -11.524 1.00 79.94 310 VAL A O 1
ATOM 2268 N N . ALA A 1 311 ? 7.629 12.695 -9.313 1.00 79.25 311 ALA A N 1
ATOM 2269 C CA . ALA A 1 311 ? 8.778 13.582 -9.466 1.00 79.25 311 ALA A CA 1
ATOM 2270 C C . ALA A 1 311 ? 10.101 12.834 -9.681 1.00 79.25 311 ALA A C 1
ATOM 2272 O O . ALA A 1 311 ? 11.001 13.437 -10.261 1.00 79.25 311 ALA A O 1
ATOM 2273 N N . ASP A 1 312 ? 10.196 11.566 -9.258 1.00 87.12 312 ASP A N 1
ATOM 2274 C CA . ASP A 1 312 ? 11.392 10.721 -9.380 1.00 87.12 312 ASP A CA 1
ATOM 2275 C C . ASP A 1 312 ? 11.139 9.559 -10.355 1.00 87.12 312 ASP A C 1
ATOM 2277 O O . ASP A 1 312 ? 10.797 9.802 -11.509 1.00 87.12 312 ASP A O 1
ATOM 2281 N N . ASP A 1 313 ? 11.301 8.303 -9.946 1.00 90.88 313 ASP A N 1
ATOM 2282 C CA . ASP A 1 313 ? 11.418 7.179 -10.876 1.00 90.88 313 ASP A CA 1
ATOM 2283 C C . ASP A 1 313 ? 10.176 6.272 -10.847 1.00 90.88 313 ASP A C 1
ATOM 2285 O O . ASP A 1 313 ? 9.571 6.072 -9.792 1.00 90.88 313 ASP A O 1
ATOM 2289 N N . GLY A 1 314 ? 9.824 5.685 -11.999 1.00 90.94 314 GLY A N 1
ATOM 2290 C CA . GLY A 1 314 ? 8.775 4.669 -12.119 1.00 90.94 314 GLY A CA 1
ATOM 2291 C C . GLY A 1 314 ? 7.364 5.220 -11.930 1.00 90.94 314 GLY A C 1
ATOM 2292 O O . GLY A 1 314 ? 6.835 5.224 -10.817 1.00 90.94 314 GLY A O 1
ATOM 2293 N N . GLY A 1 315 ? 6.731 5.664 -13.018 1.00 90.44 315 GLY A N 1
ATOM 2294 C CA . GLY A 1 315 ? 5.436 6.343 -12.920 1.00 90.44 315 GLY A CA 1
ATOM 2295 C C . GLY A 1 315 ? 4.324 5.432 -12.410 1.00 90.44 315 GLY A C 1
ATOM 2296 O O . GLY A 1 315 ? 3.556 5.856 -11.570 1.00 90.44 315 GLY A O 1
ATOM 2297 N N . GLY A 1 316 ? 4.278 4.160 -12.797 1.00 94.00 316 GLY A N 1
ATOM 2298 C CA . GLY A 1 316 ? 3.426 3.155 -12.153 1.00 94.00 316 GLY A CA 1
ATOM 2299 C C . GLY A 1 316 ? 4.159 2.375 -11.060 1.00 94.00 316 GLY A C 1
ATOM 2300 O O . GLY A 1 316 ? 3.692 2.284 -9.924 1.00 94.00 316 GLY A O 1
ATOM 2301 N N . ILE A 1 317 ? 5.316 1.798 -11.391 1.00 96.25 317 ILE A N 1
ATOM 2302 C CA . ILE A 1 317 ? 6.079 0.942 -10.467 1.00 96.25 317 ILE A CA 1
ATOM 2303 C C . ILE A 1 317 ? 7.559 1.332 -10.471 1.00 96.25 317 ILE A C 1
ATOM 2305 O O . ILE A 1 317 ? 8.157 1.504 -11.534 1.00 96.25 317 ILE A O 1
ATOM 2309 N N . HIS A 1 318 ? 8.175 1.396 -9.291 1.00 96.06 318 HIS A N 1
ATOM 2310 C CA . HIS A 1 318 ? 9.631 1.413 -9.141 1.00 96.06 318 HIS A CA 1
ATOM 2311 C C . HIS A 1 318 ? 10.086 0.161 -8.380 1.00 96.06 318 HIS A C 1
ATOM 2313 O O . HIS A 1 318 ? 9.627 -0.117 -7.273 1.00 96.06 318 HIS A O 1
ATOM 2319 N N . ILE A 1 319 ? 10.997 -0.594 -8.996 1.00 97.06 319 ILE A N 1
ATOM 2320 C CA . ILE A 1 319 ? 11.727 -1.708 -8.392 1.00 97.06 319 ILE A CA 1
ATOM 2321 C C . ILE A 1 319 ? 13.155 -1.257 -8.063 1.00 97.06 319 ILE A C 1
ATOM 2323 O O . ILE A 1 319 ? 13.964 -1.047 -8.974 1.00 97.06 319 ILE A O 1
ATOM 2327 N N . ALA A 1 320 ? 13.460 -1.099 -6.774 1.00 95.38 320 ALA A N 1
ATOM 2328 C CA . ALA A 1 320 ? 14.768 -0.663 -6.301 1.00 95.38 320 ALA A CA 1
ATOM 2329 C C . ALA A 1 320 ? 15.847 -1.751 -6.455 1.00 95.38 320 ALA A C 1
ATOM 2331 O O . ALA A 1 320 ? 15.581 -2.916 -6.772 1.00 95.38 320 ALA A O 1
ATOM 2332 N N . SER A 1 321 ? 17.099 -1.374 -6.196 1.00 93.44 321 SER A N 1
ATOM 2333 C CA . SER A 1 321 ? 18.219 -2.315 -6.175 1.00 93.44 321 SER A CA 1
ATOM 2334 C C . SER A 1 321 ? 17.993 -3.418 -5.135 1.00 93.44 321 SER A C 1
ATOM 2336 O O . SER A 1 321 ? 17.550 -3.159 -4.018 1.00 93.44 321 SER A O 1
ATOM 2338 N N . ASN A 1 322 ? 18.312 -4.662 -5.502 1.00 92.06 322 ASN A N 1
ATOM 2339 C CA . ASN A 1 322 ? 18.064 -5.878 -4.710 1.00 92.06 322 ASN A CA 1
ATOM 2340 C C . ASN A 1 322 ? 16.585 -6.246 -4.487 1.00 92.06 322 ASN A C 1
ATOM 2342 O O . ASN A 1 322 ? 16.322 -7.218 -3.784 1.00 92.06 322 ASN A O 1
ATOM 2346 N N . ALA A 1 323 ? 15.625 -5.519 -5.060 1.00 97.06 323 ALA A N 1
ATOM 2347 C CA . ALA A 1 323 ? 14.239 -5.968 -5.121 1.00 97.06 323 ALA A CA 1
ATOM 2348 C C . ALA A 1 323 ? 14.004 -6.843 -6.363 1.00 97.06 323 ALA A C 1
ATOM 2350 O O . ALA A 1 323 ? 14.781 -6.836 -7.327 1.00 97.06 323 ALA A O 1
ATOM 2351 N N . SER A 1 324 ? 12.917 -7.612 -6.345 1.00 97.56 324 SER A N 1
ATOM 2352 C CA . SER A 1 324 ? 12.498 -8.422 -7.488 1.00 97.56 324 SER A CA 1
ATOM 2353 C C . SER A 1 324 ? 11.006 -8.299 -7.765 1.00 97.56 324 SER A C 1
ATOM 2355 O O . SER A 1 324 ? 10.214 -8.123 -6.841 1.00 97.56 324 SER A O 1
ATOM 2357 N N . ALA A 1 325 ? 10.602 -8.413 -9.030 1.00 98.12 325 ALA A N 1
ATOM 2358 C CA . ALA A 1 325 ? 9.190 -8.450 -9.391 1.00 98.12 325 ALA A CA 1
ATOM 2359 C C . ALA A 1 325 ? 8.899 -9.384 -10.570 1.00 98.12 325 ALA A C 1
ATOM 2361 O O . ALA A 1 325 ? 9.624 -9.415 -11.562 1.00 98.12 325 ALA A O 1
ATOM 2362 N N . THR A 1 326 ? 7.782 -10.100 -10.484 1.00 98.69 326 THR A N 1
ATOM 2363 C CA . THR A 1 326 ? 7.068 -10.632 -11.646 1.00 98.69 326 THR A CA 1
ATOM 2364 C C . THR A 1 326 ? 5.901 -9.701 -11.938 1.00 98.69 326 THR A C 1
ATOM 2366 O O . THR A 1 326 ? 5.063 -9.481 -11.062 1.00 98.69 326 THR A O 1
ATOM 2369 N N . ILE A 1 327 ? 5.867 -9.145 -13.146 1.00 98.62 327 ILE A N 1
ATOM 2370 C CA . ILE A 1 327 ? 4.808 -8.257 -13.622 1.00 98.62 327 ILE A CA 1
ATOM 2371 C C . ILE A 1 327 ? 4.157 -8.949 -14.815 1.00 98.62 327 ILE A C 1
ATOM 2373 O O . ILE A 1 327 ? 4.802 -9.126 -15.845 1.00 98.62 327 ILE A O 1
ATOM 2377 N N . ASP A 1 328 ? 2.909 -9.375 -14.672 1.00 97.75 328 ASP A N 1
ATOM 2378 C CA . ASP A 1 328 ? 2.255 -10.236 -15.657 1.00 97.75 328 ASP A CA 1
ATOM 2379 C C . ASP A 1 328 ? 0.886 -9.700 -16.065 1.00 97.75 328 ASP A C 1
ATOM 2381 O O . ASP A 1 328 ? 0.020 -9.478 -15.222 1.00 97.75 328 ASP A O 1
ATOM 2385 N N . THR A 1 329 ? 0.659 -9.518 -17.363 1.00 94.75 329 THR A N 1
ATOM 2386 C CA . THR A 1 329 ? -0.652 -9.100 -17.878 1.00 94.75 329 THR A CA 1
ATOM 2387 C C . THR A 1 329 ? -1.115 -7.783 -17.234 1.00 94.75 329 THR A C 1
ATOM 2389 O O . THR A 1 329 ? -2.216 -7.671 -16.699 1.00 94.75 329 THR A O 1
ATOM 2392 N N . CYS A 1 330 ? -0.237 -6.777 -17.216 1.00 95.19 330 CYS A N 1
ATOM 2393 C CA . CYS A 1 330 ? -0.503 -5.473 -16.601 1.00 95.19 330 CYS A CA 1
ATOM 2394 C C . CYS A 1 330 ? -0.552 -4.357 -17.646 1.00 95.19 330 CYS A C 1
ATOM 2396 O O . CYS A 1 330 ? 0.167 -4.388 -18.647 1.00 95.19 330 CYS A O 1
ATOM 2398 N N . THR A 1 331 ? -1.375 -3.342 -17.378 1.00 94.12 331 THR A N 1
ATOM 2399 C CA . THR A 1 331 ? -1.530 -2.164 -18.242 1.00 94.12 331 THR A CA 1
ATOM 2400 C C . THR A 1 331 ? -1.007 -0.907 -17.555 1.00 94.12 331 THR A C 1
ATOM 2402 O O . THR A 1 331 ? -1.359 -0.634 -16.410 1.00 94.12 331 THR A O 1
ATOM 2405 N N . PHE A 1 332 ? -0.212 -0.118 -18.275 1.00 95.38 332 PHE A N 1
ATOM 2406 C CA . PHE A 1 332 ? 0.332 1.164 -17.835 1.00 95.38 332 PHE A CA 1
ATOM 2407 C C . PHE A 1 332 ? -0.090 2.267 -18.803 1.00 95.38 332 PHE A C 1
ATOM 2409 O O . PHE A 1 332 ? 0.303 2.244 -19.973 1.00 95.38 332 PHE A O 1
ATOM 2416 N N . LEU A 1 333 ? -0.869 3.234 -18.322 1.00 91.69 333 LEU A N 1
ATOM 2417 C CA . LEU A 1 333 ? -1.472 4.272 -19.154 1.00 91.69 333 LEU A CA 1
ATOM 2418 C C . LEU A 1 333 ? -1.215 5.678 -18.602 1.00 91.69 333 LEU A C 1
ATOM 2420 O O . LEU A 1 333 ? -1.552 5.968 -17.459 1.00 91.69 333 LEU A O 1
ATOM 2424 N N . ASN A 1 334 ? -0.718 6.587 -19.443 1.00 90.12 334 ASN A N 1
ATOM 2425 C CA . ASN A 1 334 ? -0.607 8.019 -19.121 1.00 90.12 334 ASN A CA 1
ATOM 2426 C C . ASN A 1 334 ? 0.191 8.332 -17.838 1.00 90.12 334 ASN A C 1
ATOM 2428 O O . ASN A 1 334 ? -0.069 9.335 -17.173 1.00 90.12 334 ASN A O 1
ATOM 2432 N N . ASN A 1 335 ? 1.147 7.485 -17.458 1.00 93.31 335 ASN A N 1
ATOM 2433 C CA . ASN A 1 335 ? 1.968 7.733 -16.277 1.00 93.31 335 ASN A CA 1
ATOM 2434 C C . ASN A 1 335 ? 3.164 8.631 -16.631 1.00 93.31 335 ASN A C 1
ATOM 2436 O O . ASN A 1 335 ? 3.731 8.527 -17.722 1.00 93.31 335 ASN A O 1
ATOM 2440 N N . LEU A 1 336 ? 3.555 9.511 -15.709 1.00 93.81 336 LEU A N 1
ATOM 2441 C CA . LEU 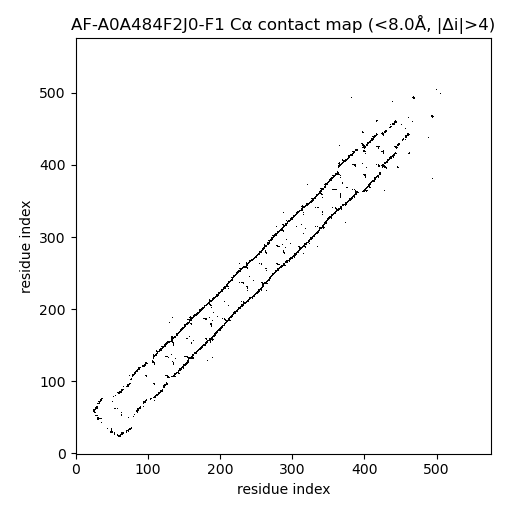A 1 336 ? 4.626 10.492 -15.877 1.00 93.81 336 LEU A CA 1
ATOM 2442 C C . LEU A 1 336 ? 5.693 10.316 -14.793 1.00 93.81 336 LEU A C 1
ATOM 2444 O O . LEU A 1 336 ? 5.370 10.408 -13.615 1.00 93.81 336 LEU A O 1
ATOM 2448 N N . ALA A 1 337 ? 6.956 10.139 -15.190 1.00 94.12 337 ALA A N 1
ATOM 2449 C CA . ALA A 1 337 ? 8.106 10.012 -14.283 1.00 94.12 337 ALA A CA 1
ATOM 2450 C C . ALA A 1 337 ? 9.371 10.692 -14.829 1.00 94.12 337 ALA A C 1
ATOM 2452 O O . ALA A 1 337 ? 9.387 11.177 -15.961 1.00 94.12 337 ALA A O 1
ATOM 2453 N N . ASN A 1 338 ? 10.470 10.689 -14.072 1.00 92.25 338 ASN A N 1
ATOM 2454 C CA . ASN A 1 338 ? 11.799 11.025 -14.584 1.00 92.25 338 ASN A CA 1
ATOM 2455 C C . ASN A 1 338 ? 12.371 9.909 -15.463 1.00 92.25 338 ASN A C 1
ATOM 2457 O O . ASN A 1 338 ? 12.883 10.197 -16.544 1.00 92.25 338 ASN A O 1
ATOM 2461 N N . TYR A 1 339 ? 12.240 8.654 -15.041 1.00 92.94 339 TYR A N 1
ATOM 2462 C CA . TYR A 1 339 ? 12.678 7.472 -15.786 1.00 92.94 339 TYR A CA 1
ATOM 2463 C C . TYR A 1 339 ? 11.585 6.415 -15.733 1.00 92.94 339 TYR A C 1
ATOM 2465 O O . TYR A 1 339 ? 11.002 6.208 -14.668 1.00 92.94 339 TYR A O 1
ATOM 2473 N N . GLY A 1 340 ? 11.323 5.743 -16.857 1.00 94.62 340 GLY A N 1
ATOM 2474 C CA . GLY A 1 340 ? 10.331 4.672 -16.902 1.00 94.62 340 GLY A CA 1
ATOM 2475 C C . GLY A 1 340 ? 8.928 5.182 -16.581 1.00 94.62 340 GLY A C 1
ATOM 2476 O O . GLY A 1 340 ? 8.431 4.960 -15.476 1.00 94.62 340 GLY A O 1
ATOM 2477 N N . GLY A 1 341 ? 8.289 5.884 -17.525 1.00 94.56 341 GLY A N 1
ATOM 2478 C CA . GLY A 1 341 ? 6.946 6.433 -17.308 1.00 94.56 341 GLY A CA 1
ATOM 2479 C C . GLY A 1 341 ? 5.954 5.366 -16.832 1.00 94.56 341 GLY A C 1
ATOM 2480 O O . GLY A 1 341 ? 5.244 5.589 -15.867 1.00 94.56 341 GLY A O 1
ATOM 2481 N N . ALA A 1 342 ? 5.976 4.168 -17.416 1.00 95.56 342 ALA A N 1
ATOM 2482 C CA . ALA A 1 342 ? 5.245 3.003 -16.924 1.00 95.56 342 ALA A CA 1
ATOM 2483 C C . ALA A 1 342 ? 5.922 2.388 -15.690 1.00 95.56 342 ALA A C 1
ATOM 2485 O O . ALA A 1 342 ? 5.340 2.369 -14.606 1.00 95.56 342 ALA A O 1
ATOM 2486 N N . PHE A 1 343 ? 7.151 1.891 -15.828 1.00 95.81 343 PHE A N 1
ATOM 2487 C CA . PHE A 1 343 ? 7.903 1.400 -14.678 1.00 95.81 343 PHE A CA 1
ATOM 2488 C C . PHE A 1 343 ? 9.416 1.504 -14.858 1.00 95.81 343 PHE A C 1
ATOM 2490 O O . PHE A 1 343 ? 9.948 1.484 -15.972 1.00 95.81 343 PHE A O 1
ATOM 2497 N N . PHE A 1 344 ? 10.110 1.581 -13.727 1.00 96.88 344 PHE A N 1
ATOM 2498 C CA . PHE A 1 344 ? 11.560 1.688 -13.641 1.00 96.88 344 PHE A CA 1
ATOM 2499 C C . PHE A 1 344 ? 12.143 0.536 -12.822 1.00 96.88 344 PHE A C 1
ATOM 2501 O O . PHE A 1 344 ? 11.637 0.218 -11.744 1.00 96.88 344 PHE A O 1
ATOM 2508 N N . ASN A 1 345 ? 13.209 -0.086 -13.328 1.00 96.75 345 ASN A N 1
ATOM 2509 C CA . ASN A 1 345 ? 13.853 -1.230 -12.688 1.00 96.75 345 ASN A CA 1
ATOM 2510 C C . ASN A 1 345 ? 15.352 -0.999 -12.446 1.00 96.75 345 ASN A C 1
ATOM 2512 O O . ASN A 1 345 ? 16.094 -0.746 -13.396 1.00 96.75 345 ASN A O 1
ATOM 2516 N N . ARG A 1 346 ? 15.787 -1.207 -11.197 1.00 96.25 346 ARG A N 1
ATOM 2517 C CA . ARG A 1 346 ? 17.193 -1.383 -10.775 1.00 96.25 346 ARG A CA 1
ATOM 2518 C C . ARG A 1 346 ? 17.472 -2.735 -10.105 1.00 96.25 346 ARG A C 1
ATOM 2520 O O . ARG A 1 346 ? 18.560 -2.956 -9.579 1.00 96.25 346 ARG A O 1
ATOM 2527 N N . GLY A 1 347 ? 16.477 -3.613 -10.063 1.00 96.06 347 GLY A N 1
ATOM 2528 C CA . GLY A 1 347 ? 16.542 -4.952 -9.491 1.00 96.06 347 GLY A CA 1
ATOM 2529 C C . GLY A 1 347 ? 16.355 -6.037 -10.552 1.00 96.06 347 GLY A C 1
ATOM 2530 O O . GLY A 1 347 ? 16.807 -5.914 -11.695 1.00 96.06 347 GLY A O 1
ATOM 2531 N N . THR A 1 348 ? 15.677 -7.123 -10.178 1.00 97.06 348 THR A N 1
ATOM 2532 C CA . THR A 1 348 ? 15.362 -8.233 -11.095 1.00 97.06 348 THR A CA 1
ATOM 2533 C C . THR A 1 348 ? 13.889 -8.221 -11.482 1.00 97.06 348 THR A C 1
ATOM 2535 O O . THR A 1 348 ? 13.026 -8.303 -10.611 1.00 97.06 348 THR A O 1
ATOM 2538 N N . VAL A 1 349 ? 13.576 -8.168 -12.777 1.00 97.94 349 VAL A N 1
ATOM 2539 C CA . VAL A 1 349 ? 12.184 -8.147 -13.254 1.00 97.94 349 VAL A CA 1
ATOM 2540 C C . VAL A 1 349 ? 11.934 -9.232 -14.290 1.00 97.94 349 VAL A C 1
ATOM 2542 O O . VAL A 1 349 ? 12.681 -9.369 -15.254 1.00 97.94 349 VAL A O 1
ATOM 2545 N N . ASN A 1 350 ? 10.831 -9.958 -14.130 1.00 98.25 350 ASN A N 1
ATOM 2546 C CA . ASN A 1 350 ? 10.214 -10.735 -15.197 1.00 98.25 350 ASN A CA 1
ATOM 2547 C C . ASN A 1 350 ? 8.891 -10.070 -15.593 1.00 98.25 350 ASN A C 1
ATOM 2549 O O . ASN A 1 350 ? 7.907 -10.166 -14.862 1.00 98.25 350 ASN A O 1
ATOM 2553 N N . ALA A 1 351 ? 8.894 -9.365 -16.719 1.00 98.19 351 ALA A N 1
ATOM 2554 C CA . ALA A 1 351 ? 7.737 -8.689 -17.279 1.00 98.19 351 ALA A CA 1
ATOM 2555 C C . ALA A 1 351 ? 7.180 -9.495 -18.464 1.00 98.19 351 ALA A C 1
ATOM 2557 O O . ALA A 1 351 ? 7.879 -9.738 -19.450 1.00 98.19 351 ALA A O 1
ATOM 2558 N N . ASN A 1 352 ? 5.917 -9.901 -18.385 1.00 96.19 352 ASN A N 1
ATOM 2559 C CA . ASN A 1 352 ? 5.233 -10.656 -19.432 1.00 96.19 352 ASN A CA 1
ATOM 2560 C C . ASN A 1 352 ? 3.869 -10.030 -19.735 1.00 96.19 352 ASN A C 1
ATOM 2562 O O . ASN A 1 352 ? 3.158 -9.616 -18.823 1.00 96.19 352 ASN A O 1
ATOM 2566 N N . ALA A 1 353 ? 3.497 -9.983 -21.015 1.00 92.62 353 ALA A N 1
ATOM 2567 C CA . ALA A 1 353 ? 2.201 -9.472 -21.457 1.00 92.62 353 ALA A CA 1
ATOM 2568 C C . ALA A 1 353 ? 1.898 -8.047 -20.950 1.00 92.62 353 ALA A C 1
ATOM 2570 O O . ALA A 1 353 ? 0.805 -7.762 -20.464 1.00 92.62 353 ALA A O 1
ATOM 2571 N N . ILE A 1 354 ? 2.884 -7.149 -21.024 1.00 95.81 354 ILE A N 1
ATOM 2572 C CA . ILE A 1 354 ? 2.719 -5.756 -20.601 1.00 95.81 354 ILE A CA 1
ATOM 2573 C C . ILE A 1 354 ? 2.159 -4.917 -21.741 1.00 95.81 354 ILE A C 1
ATOM 2575 O O . ILE A 1 354 ? 2.697 -4.940 -22.845 1.00 95.81 354 ILE A O 1
ATOM 2579 N N . THR A 1 355 ? 1.156 -4.098 -21.437 1.00 93.88 355 THR A N 1
ATOM 2580 C CA . THR A 1 355 ? 0.671 -3.038 -22.327 1.00 93.88 355 THR A CA 1
ATOM 2581 C C . THR A 1 355 ? 1.061 -1.687 -21.743 1.00 93.88 355 THR A C 1
ATOM 2583 O O . THR A 1 355 ? 0.543 -1.295 -20.701 1.00 93.88 355 THR A O 1
ATOM 2586 N N . ALA A 1 356 ? 1.970 -0.958 -22.390 1.00 93.94 356 ALA A N 1
ATOM 2587 C CA . ALA A 1 356 ? 2.399 0.370 -21.953 1.00 93.94 356 ALA A CA 1
ATOM 2588 C C . ALA A 1 356 ? 2.116 1.416 -23.035 1.00 93.94 356 ALA A C 1
ATOM 2590 O O . ALA A 1 356 ? 2.732 1.397 -24.105 1.00 93.94 356 ALA A O 1
ATOM 2591 N N . VAL A 1 357 ? 1.188 2.331 -22.743 1.00 90.44 357 VAL A N 1
ATOM 2592 C CA . VAL A 1 357 ? 0.677 3.315 -23.702 1.00 90.44 357 VAL A CA 1
ATOM 2593 C C . VAL A 1 357 ? 0.698 4.730 -23.135 1.00 90.44 357 VAL A C 1
ATOM 2595 O O . VAL A 1 357 ? 0.283 4.959 -21.998 1.00 90.44 357 VAL A O 1
ATOM 2598 N N . ASN A 1 358 ? 1.140 5.692 -23.951 1.00 90.25 358 ASN A N 1
ATOM 2599 C CA . ASN A 1 358 ? 1.112 7.131 -23.647 1.00 90.25 358 ASN A CA 1
ATOM 2600 C C . ASN A 1 358 ? 1.807 7.523 -22.332 1.00 90.25 358 ASN A C 1
ATOM 2602 O O . ASN A 1 358 ? 1.527 8.568 -21.746 1.00 90.25 358 ASN A O 1
ATOM 2606 N N . ASN A 1 359 ? 2.731 6.696 -21.852 1.00 94.31 359 ASN A N 1
ATOM 2607 C CA . ASN A 1 359 ? 3.541 7.026 -20.694 1.00 94.31 359 ASN A CA 1
ATOM 2608 C C . ASN A 1 359 ? 4.636 8.008 -21.107 1.00 94.31 359 ASN A C 1
ATOM 2610 O O . ASN A 1 359 ? 5.105 8.018 -22.247 1.00 94.31 359 ASN A O 1
ATOM 2614 N N . THR A 1 360 ? 5.025 8.866 -20.174 1.00 94.75 360 THR A N 1
ATOM 2615 C CA . THR A 1 360 ? 6.024 9.897 -20.402 1.00 94.75 360 THR A CA 1
ATOM 2616 C C . THR A 1 360 ? 7.134 9.802 -19.364 1.00 94.75 360 THR A C 1
ATOM 2618 O O . THR A 1 360 ? 6.885 9.858 -18.164 1.00 94.75 360 THR A O 1
ATOM 2621 N N . ALA A 1 361 ? 8.382 9.754 -19.816 1.00 94.69 361 ALA A N 1
ATOM 2622 C CA . ALA A 1 361 ? 9.551 9.954 -18.973 1.00 94.69 361 ALA A CA 1
ATOM 2623 C C . ALA A 1 361 ? 10.192 11.313 -19.275 1.00 94.69 361 ALA A C 1
ATOM 2625 O O . ALA A 1 361 ? 10.281 11.735 -20.430 1.00 94.69 361 ALA A O 1
ATOM 2626 N N . LYS A 1 362 ? 10.686 12.013 -18.252 1.00 92.62 362 LYS A N 1
ATOM 2627 C CA . LYS A 1 362 ? 11.473 13.237 -18.436 1.00 92.62 362 LYS A CA 1
ATOM 2628 C C . LYS A 1 362 ? 12.812 12.939 -19.107 1.00 92.62 362 LYS A C 1
ATOM 2630 O O . LYS A 1 362 ? 13.257 13.737 -19.927 1.00 92.62 362 LYS A O 1
ATOM 2635 N N . PHE A 1 363 ? 13.432 11.810 -18.761 1.00 90.31 363 PHE A N 1
ATOM 2636 C CA . PHE A 1 363 ? 14.766 11.439 -19.208 1.00 90.31 363 PHE A CA 1
ATOM 2637 C C . PHE A 1 363 ? 14.760 10.238 -20.165 1.00 90.31 363 PHE A C 1
ATOM 2639 O O . PHE A 1 363 ? 14.795 10.443 -21.375 1.00 90.31 363 PHE A O 1
ATOM 2646 N N . TYR A 1 364 ? 14.694 8.999 -19.670 1.00 90.19 364 TYR A N 1
ATOM 2647 C CA . TYR A 1 364 ? 14.836 7.799 -20.512 1.00 90.19 364 TYR A CA 1
ATOM 2648 C C . TYR A 1 364 ? 13.717 6.787 -20.280 1.00 90.19 364 TYR A C 1
ATOM 2650 O O . TYR A 1 364 ? 13.163 6.712 -19.180 1.00 90.19 364 TYR A O 1
ATOM 2658 N N . GLY A 1 365 ? 13.434 5.981 -21.310 1.00 91.88 365 GLY A N 1
ATOM 2659 C CA . GLY A 1 365 ? 12.447 4.909 -21.242 1.00 91.88 365 GLY A CA 1
ATOM 2660 C C . GLY A 1 365 ? 11.056 5.481 -21.055 1.00 91.88 365 GLY A C 1
ATOM 2661 O O . GLY A 1 365 ? 10.513 5.411 -19.954 1.00 91.88 365 GLY A O 1
ATOM 2662 N N . GLY A 1 366 ? 10.491 6.096 -22.100 1.00 94.12 366 GLY A N 1
ATOM 2663 C CA . GLY A 1 366 ? 9.199 6.784 -21.981 1.00 94.12 366 GLY A CA 1
ATOM 2664 C C . GLY A 1 366 ? 8.113 5.904 -21.358 1.00 94.12 366 GLY A C 1
ATOM 2665 O O . GLY A 1 366 ? 7.326 6.405 -20.561 1.00 94.12 366 GLY A O 1
ATOM 2666 N N . ALA A 1 367 ? 8.154 4.588 -21.597 1.00 95.88 367 ALA A N 1
ATOM 2667 C CA . ALA A 1 367 ? 7.469 3.603 -20.764 1.00 95.88 367 ALA A CA 1
ATOM 2668 C C . ALA A 1 367 ? 8.405 2.911 -19.768 1.00 95.88 367 ALA A C 1
ATOM 2670 O O . ALA A 1 367 ? 8.174 2.975 -18.565 1.00 95.88 367 ALA A O 1
ATOM 2671 N N . ILE A 1 368 ? 9.426 2.205 -20.247 1.00 97.62 368 ILE A N 1
ATOM 2672 C CA . ILE A 1 368 ? 10.193 1.268 -19.422 1.00 97.62 368 ILE A CA 1
ATOM 2673 C C . ILE A 1 368 ? 11.666 1.648 -19.443 1.00 97.62 368 ILE A C 1
ATOM 2675 O O . ILE A 1 368 ? 12.247 1.831 -20.513 1.00 97.62 368 ILE A O 1
ATOM 2679 N N . ALA A 1 369 ? 12.287 1.708 -18.268 1.00 96.06 369 ALA A N 1
ATOM 2680 C CA . ALA A 1 369 ? 13.730 1.882 -18.142 1.00 96.06 369 ALA A CA 1
ATOM 2681 C C . ALA A 1 369 ? 14.339 0.826 -17.206 1.00 96.06 369 ALA A C 1
ATOM 2683 O O . ALA A 1 369 ? 13.922 0.681 -16.056 1.00 96.06 369 ALA A O 1
ATOM 2684 N N . PHE A 1 370 ? 15.338 0.100 -17.713 1.00 95.50 370 PHE A N 1
ATOM 2685 C CA . PHE A 1 370 ? 16.173 -0.843 -16.965 1.00 95.50 370 PHE A CA 1
ATOM 2686 C C . PHE A 1 370 ? 17.549 -0.225 -16.737 1.00 95.50 370 PHE A C 1
ATOM 2688 O O . PHE A 1 370 ? 18.179 0.237 -17.695 1.00 95.50 370 PHE A O 1
ATOM 2695 N N . TRP A 1 371 ? 17.995 -0.187 -15.482 1.00 93.12 371 TRP A N 1
ATOM 2696 C CA . TRP A 1 371 ? 19.114 0.660 -15.087 1.00 93.12 371 TRP A CA 1
ATOM 2697 C C . TRP A 1 371 ? 20.028 0.035 -14.021 1.00 93.12 371 TRP A C 1
ATOM 2699 O O . TRP A 1 371 ? 19.534 -0.589 -13.091 1.00 93.12 371 TRP A O 1
ATOM 2709 N N . ASN A 1 372 ? 21.342 0.290 -14.118 1.00 89.56 372 ASN A N 1
ATOM 2710 C CA . ASN A 1 372 ? 22.395 -0.094 -13.157 1.00 89.56 372 ASN A CA 1
ATOM 2711 C C . ASN A 1 372 ? 22.312 -1.550 -12.668 1.00 89.56 372 ASN A C 1
ATOM 2713 O O . ASN A 1 372 ? 21.806 -1.823 -11.582 1.00 89.56 372 ASN A O 1
ATOM 2717 N N . ASP A 1 373 ? 22.859 -2.464 -13.463 1.00 89.81 373 ASP A N 1
ATOM 2718 C CA . ASP A 1 373 ? 22.951 -3.902 -13.200 1.00 89.81 373 ASP A CA 1
ATOM 2719 C C . ASP A 1 373 ? 21.593 -4.602 -13.046 1.00 89.81 373 ASP A C 1
ATOM 2721 O O . ASP A 1 373 ? 21.515 -5.743 -12.583 1.00 89.81 373 ASP A O 1
ATOM 2725 N N . ALA A 1 374 ? 20.516 -3.953 -13.502 1.00 92.50 374 ALA A N 1
ATOM 2726 C CA . ALA A 1 374 ? 19.207 -4.571 -13.595 1.00 92.50 374 ALA A CA 1
ATOM 2727 C C . ALA A 1 374 ? 19.269 -5.843 -14.454 1.00 92.50 374 ALA A C 1
ATOM 2729 O O . ALA A 1 374 ? 19.901 -5.868 -15.516 1.00 92.50 374 ALA A O 1
ATOM 2730 N N . ASN A 1 375 ? 18.569 -6.886 -14.008 1.00 94.00 375 ASN A N 1
ATOM 2731 C CA . ASN A 1 375 ? 18.403 -8.134 -14.746 1.00 94.00 375 ASN A CA 1
ATOM 2732 C C . ASN A 1 375 ? 16.931 -8.304 -15.119 1.00 94.00 375 ASN A C 1
ATOM 2734 O O . ASN A 1 375 ? 16.101 -8.655 -14.277 1.00 94.00 375 ASN A O 1
ATOM 2738 N N . SER A 1 376 ? 16.608 -8.020 -16.376 1.00 96.62 376 SER A N 1
ATOM 2739 C CA . SER A 1 376 ? 15.224 -7.951 -16.828 1.00 96.62 376 SER A CA 1
ATOM 2740 C C . SER A 1 376 ? 14.911 -8.971 -17.914 1.00 96.62 376 SER A C 1
ATOM 2742 O O . SER A 1 376 ? 15.685 -9.199 -18.840 1.00 96.62 376 SER A O 1
ATOM 2744 N N . THR A 1 377 ? 13.711 -9.528 -17.862 1.00 97.75 377 THR A N 1
ATOM 2745 C CA . THR A 1 377 ? 13.074 -10.212 -18.987 1.00 97.75 377 THR A CA 1
ATOM 2746 C C . THR A 1 377 ? 11.820 -9.438 -19.363 1.00 97.75 377 THR A C 1
ATOM 2748 O O . THR A 1 377 ? 11.060 -9.050 -18.480 1.00 97.75 377 THR A O 1
ATOM 2751 N N . LEU A 1 378 ? 11.619 -9.187 -20.655 1.00 97.69 378 LEU A N 1
ATOM 2752 C CA . LEU A 1 378 ? 10.408 -8.576 -21.192 1.00 97.69 378 LEU A CA 1
ATOM 2753 C C . LEU A 1 378 ? 9.888 -9.453 -22.324 1.00 97.69 378 LEU A C 1
ATOM 2755 O O . LEU A 1 378 ? 10.602 -9.700 -23.301 1.00 97.69 378 LEU A O 1
ATOM 2759 N N . THR A 1 379 ? 8.657 -9.934 -22.195 1.00 94.88 379 THR A N 1
ATOM 2760 C CA . THR A 1 379 ? 8.075 -10.848 -23.177 1.00 94.88 379 THR A CA 1
ATOM 2761 C C . THR A 1 379 ? 6.628 -10.538 -23.503 1.00 94.88 379 THR A C 1
ATOM 2763 O O . THR A 1 379 ? 5.897 -10.017 -22.660 1.00 94.88 379 THR A O 1
ATOM 2766 N N . LYS A 1 380 ? 6.207 -10.862 -24.732 1.00 92.94 380 LYS A N 1
ATOM 2767 C CA . LYS A 1 380 ? 4.803 -10.768 -25.178 1.00 92.94 380 LYS A CA 1
ATOM 2768 C C . LYS A 1 380 ? 4.175 -9.388 -24.950 1.00 92.94 380 LYS A C 1
ATOM 2770 O O . LYS A 1 380 ? 2.983 -9.298 -24.687 1.00 92.94 380 LYS A O 1
ATOM 2775 N N . SER A 1 381 ? 4.982 -8.330 -24.964 1.00 93.69 381 SER A N 1
ATOM 2776 C CA . SER A 1 381 ? 4.569 -7.002 -24.505 1.00 93.69 381 SER A CA 1
ATOM 2777 C C . SER A 1 381 ? 4.405 -6.017 -25.658 1.00 93.69 381 SER A C 1
ATOM 2779 O O . SER A 1 381 ? 5.149 -6.073 -26.635 1.00 93.69 381 SER A O 1
ATOM 2781 N N . ALA A 1 382 ? 3.464 -5.087 -25.512 1.00 91.81 382 ALA A N 1
ATOM 2782 C CA . ALA A 1 382 ? 3.181 -4.002 -26.441 1.00 91.81 382 ALA A CA 1
ATOM 2783 C C . ALA A 1 382 ? 3.510 -2.643 -25.799 1.00 91.81 382 ALA A C 1
ATOM 2785 O O . ALA A 1 382 ? 2.923 -2.250 -24.790 1.00 91.81 382 ALA A O 1
ATOM 2786 N N . ILE A 1 383 ? 4.452 -1.913 -26.396 1.00 94.62 383 ILE A N 1
ATOM 2787 C CA . ILE A 1 383 ? 4.946 -0.617 -25.920 1.00 94.62 383 ILE A CA 1
ATOM 2788 C C . ILE A 1 383 ? 4.790 0.393 -27.055 1.00 94.62 383 ILE A C 1
ATOM 2790 O O . ILE A 1 383 ? 5.556 0.363 -28.023 1.00 94.62 383 ILE A O 1
ATOM 2794 N N . ALA A 1 384 ? 3.799 1.281 -26.943 1.00 90.44 384 ALA A N 1
ATOM 2795 C CA . ALA A 1 384 ? 3.455 2.208 -28.018 1.00 90.44 384 ALA A CA 1
ATOM 2796 C C . ALA A 1 384 ? 3.039 3.604 -27.544 1.00 90.44 384 ALA A C 1
ATOM 2798 O O . ALA A 1 384 ? 2.442 3.768 -26.483 1.00 90.44 384 ALA A O 1
ATOM 2799 N N . GLY A 1 385 ? 3.332 4.626 -28.352 1.00 89.12 385 GLY A N 1
ATOM 2800 C CA . GLY A 1 385 ? 2.913 6.007 -28.080 1.00 89.12 385 GLY A CA 1
ATOM 2801 C C . GLY A 1 385 ? 3.581 6.647 -26.860 1.00 89.12 385 GLY A C 1
ATOM 2802 O O . GLY A 1 385 ? 3.118 7.676 -26.378 1.00 89.12 385 GLY A O 1
ATOM 2803 N N . ASN A 1 386 ? 4.645 6.048 -26.321 1.00 94.62 386 ASN A N 1
ATOM 2804 C CA . ASN A 1 386 ? 5.321 6.568 -25.136 1.00 94.62 386 ASN A CA 1
ATOM 2805 C C . ASN A 1 386 ? 6.368 7.622 -25.512 1.00 94.62 386 ASN A C 1
ATOM 2807 O O . ASN A 1 386 ? 6.919 7.613 -26.617 1.00 94.62 386 ASN A O 1
ATOM 2811 N N . ILE A 1 387 ? 6.633 8.549 -24.593 1.00 93.69 387 ILE A N 1
ATOM 2812 C CA . ILE A 1 387 ? 7.476 9.717 -24.852 1.00 93.69 387 ILE A CA 1
ATOM 2813 C C . ILE A 1 387 ? 8.592 9.805 -23.818 1.00 93.69 387 ILE A C 1
ATOM 2815 O O . ILE A 1 387 ? 8.340 9.901 -22.622 1.00 93.69 387 ILE A O 1
ATOM 2819 N N . ALA A 1 388 ? 9.837 9.875 -24.271 1.00 93.50 388 ALA A N 1
ATOM 2820 C CA . ALA A 1 388 ? 10.951 10.331 -23.451 1.00 93.50 388 ALA A CA 1
ATOM 2821 C C . ALA A 1 388 ? 11.290 11.778 -23.833 1.00 93.50 388 ALA A C 1
ATOM 2823 O O . ALA A 1 388 ? 11.520 12.084 -24.999 1.00 93.50 388 ALA A O 1
ATOM 2824 N N . LYS A 1 389 ? 11.313 12.697 -22.865 1.00 89.69 389 LYS A N 1
ATOM 2825 C CA . LYS A 1 389 ? 11.527 14.134 -23.121 1.00 89.69 389 LYS A CA 1
ATOM 2826 C C . LYS A 1 389 ? 13.006 14.552 -23.161 1.00 89.69 389 LYS A C 1
ATOM 2828 O O . LYS A 1 389 ? 13.275 15.715 -23.452 1.00 89.69 389 LYS A O 1
ATOM 2833 N N . SER A 1 390 ? 13.955 13.652 -22.876 1.00 71.75 390 SER A N 1
ATOM 2834 C CA . SER A 1 390 ? 15.373 14.008 -22.701 1.00 71.75 390 SER A CA 1
ATOM 2835 C C . SER A 1 390 ? 16.009 14.679 -23.909 1.00 71.75 390 SER A C 1
ATOM 2837 O O . SER A 1 390 ? 16.047 14.135 -25.008 1.00 71.75 390 SER A O 1
ATOM 2839 N N . ASN A 1 391 ? 16.649 15.803 -23.604 1.00 58.38 391 ASN A N 1
ATOM 2840 C CA . ASN A 1 391 ? 17.561 16.615 -24.394 1.00 58.38 391 ASN A CA 1
ATOM 2841 C C . ASN A 1 391 ? 18.980 16.689 -23.768 1.00 58.38 391 ASN A C 1
ATOM 2843 O O . ASN A 1 391 ? 19.702 17.660 -23.994 1.00 58.38 391 ASN A O 1
ATOM 2847 N N . ASN A 1 392 ? 19.417 15.681 -22.998 1.00 50.03 392 ASN A N 1
ATOM 2848 C CA . ASN A 1 392 ? 20.728 15.701 -22.332 1.00 50.03 392 ASN A CA 1
ATOM 2849 C C . ASN A 1 392 ? 21.830 15.004 -23.153 1.00 50.03 392 ASN A C 1
ATOM 2851 O O . ASN A 1 392 ? 22.084 13.816 -23.031 1.00 50.03 392 ASN A O 1
ATOM 2855 N N . THR A 1 393 ? 22.526 15.804 -23.964 1.00 52.78 393 THR A N 1
ATOM 2856 C CA . THR A 1 393 ? 23.718 15.474 -24.772 1.00 52.78 393 THR A CA 1
ATOM 2857 C C . THR A 1 393 ? 23.517 14.474 -25.921 1.00 52.78 393 THR A C 1
ATOM 2859 O O . THR A 1 393 ? 22.773 13.503 -25.845 1.00 52.78 393 THR A O 1
ATOM 2862 N N . ALA A 1 394 ? 24.235 14.695 -27.028 1.00 52.25 394 ALA A N 1
ATOM 2863 C CA . ALA A 1 394 ? 24.145 13.904 -28.262 1.00 52.25 394 ALA A CA 1
ATOM 2864 C C . ALA A 1 394 ? 24.521 12.407 -28.116 1.00 52.25 394 ALA A C 1
ATOM 2866 O O . ALA A 1 394 ? 24.484 11.679 -29.105 1.00 52.25 394 ALA A O 1
ATOM 2867 N N . LYS A 1 395 ? 24.892 11.941 -26.913 1.00 55.56 395 LYS A N 1
ATOM 2868 C CA . LYS A 1 395 ? 25.381 10.580 -26.645 1.00 55.56 395 LYS A CA 1
ATOM 2869 C C . LYS A 1 395 ? 24.377 9.666 -25.936 1.00 55.56 395 LYS A C 1
ATOM 2871 O O . LYS A 1 395 ? 24.551 8.453 -25.997 1.00 55.56 395 LYS A O 1
ATOM 2876 N N . ASP A 1 396 ? 23.319 10.192 -25.324 1.00 61.44 396 ASP A N 1
ATOM 2877 C CA . ASP A 1 396 ? 22.470 9.372 -24.452 1.00 61.44 396 ASP A CA 1
ATOM 2878 C C . ASP A 1 396 ? 21.307 8.754 -25.208 1.00 61.44 396 ASP A C 1
ATOM 2880 O O . ASP A 1 396 ? 20.512 9.477 -25.781 1.00 61.44 396 ASP A O 1
ATOM 2884 N N . VAL A 1 397 ? 21.162 7.432 -25.209 1.00 66.38 397 VAL A N 1
ATOM 2885 C CA . VAL A 1 397 ? 20.114 6.623 -25.877 1.00 66.38 397 VAL A CA 1
ATOM 2886 C C . VAL A 1 397 ? 18.729 6.714 -25.190 1.00 66.38 397 VAL A C 1
ATOM 2888 O O . VAL A 1 397 ? 18.196 5.742 -24.671 1.00 66.38 397 VAL A O 1
ATOM 2891 N N . GLY A 1 398 ? 18.134 7.905 -25.225 1.00 69.94 398 GLY A N 1
ATOM 2892 C CA . GLY A 1 398 ? 16.731 8.313 -25.025 1.00 69.94 398 GLY A CA 1
ATOM 2893 C C . GLY A 1 398 ? 15.533 7.372 -25.208 1.00 69.94 398 GLY A C 1
ATOM 2894 O O . GLY A 1 398 ? 14.451 7.864 -24.943 1.00 69.94 398 GLY A O 1
ATOM 2895 N N . GLY A 1 399 ? 15.669 6.104 -25.618 1.00 82.75 399 GLY A N 1
ATOM 2896 C CA . GLY A 1 399 ? 14.594 5.149 -25.948 1.00 82.75 399 GLY A CA 1
ATOM 2897 C C . GLY A 1 399 ? 13.181 5.565 -25.523 1.00 82.75 399 GLY A C 1
ATOM 2898 O O . GLY A 1 399 ? 12.819 5.467 -24.348 1.00 82.75 399 GLY A O 1
ATOM 2899 N N . GLY A 1 400 ? 12.401 6.063 -26.485 1.00 88.50 400 GLY A N 1
ATOM 2900 C CA . GLY A 1 400 ? 11.082 6.648 -26.269 1.00 88.50 400 GLY A CA 1
ATOM 2901 C C . GLY A 1 400 ? 10.082 5.661 -25.679 1.00 88.50 400 GLY A C 1
ATOM 2902 O O . GLY A 1 400 ? 9.185 6.068 -24.953 1.00 88.50 400 GLY A O 1
ATOM 2903 N N . GLY A 1 401 ? 10.241 4.365 -25.949 1.00 92.94 401 GLY A N 1
ATOM 2904 C CA . GLY A 1 401 ? 9.453 3.292 -25.349 1.00 92.94 401 GLY A CA 1
ATOM 2905 C C . GLY A 1 401 ? 10.247 2.570 -24.271 1.00 92.94 401 GLY A C 1
ATOM 2906 O O . GLY A 1 401 ? 9.896 2.626 -23.092 1.00 92.94 401 GLY A O 1
ATOM 2907 N N . LEU A 1 402 ? 11.337 1.923 -24.685 1.00 95.75 402 LEU A N 1
ATOM 2908 C CA . LEU A 1 402 ? 12.198 1.104 -23.832 1.00 95.75 402 LEU A CA 1
ATOM 2909 C C . LEU A 1 402 ? 13.622 1.667 -23.793 1.00 95.75 402 LEU A C 1
ATOM 2911 O O . LEU A 1 402 ? 14.209 1.963 -24.833 1.00 95.75 402 LEU A O 1
ATOM 2915 N N . ASN A 1 403 ? 14.212 1.741 -22.604 1.00 94.25 403 ASN A N 1
ATOM 2916 C CA . ASN A 1 403 ? 15.633 2.014 -22.412 1.00 94.25 403 ASN A CA 1
ATOM 2917 C C . ASN A 1 403 ? 16.296 0.920 -21.559 1.00 94.25 403 ASN A C 1
ATOM 2919 O O . ASN A 1 403 ? 15.761 0.526 -20.524 1.00 94.25 403 ASN A O 1
ATOM 2923 N N . VAL A 1 404 ? 17.479 0.465 -21.980 1.00 93.81 404 VAL A N 1
ATOM 2924 C CA . VAL A 1 404 ? 18.321 -0.479 -21.231 1.00 93.81 404 VAL A CA 1
ATOM 2925 C C . VAL A 1 404 ? 19.721 0.112 -21.085 1.00 93.81 404 VAL A C 1
ATOM 2927 O O . VAL A 1 404 ? 20.506 0.127 -22.037 1.00 93.81 404 VAL A O 1
ATOM 2930 N N . SER A 1 405 ? 20.056 0.593 -19.889 1.00 91.62 405 SER A N 1
ATOM 2931 C CA . SER A 1 405 ? 21.306 1.321 -19.633 1.00 91.62 405 SER A CA 1
ATOM 2932 C C . SER A 1 405 ? 22.109 0.704 -18.492 1.00 91.62 405 SER A C 1
ATOM 2934 O O . SER A 1 405 ? 21.593 0.525 -17.388 1.00 91.62 405 SER A O 1
ATOM 2936 N N . ASN A 1 406 ? 23.386 0.407 -18.745 1.00 92.12 406 ASN A N 1
ATOM 2937 C CA . ASN A 1 406 ? 24.290 -0.266 -17.807 1.00 92.12 406 ASN A CA 1
ATOM 2938 C C . ASN A 1 406 ? 23.630 -1.507 -17.181 1.00 92.12 406 ASN A C 1
ATOM 2940 O O . ASN A 1 406 ? 23.662 -1.662 -15.968 1.00 92.12 406 ASN A O 1
ATOM 2944 N N . SER A 1 407 ? 22.907 -2.302 -17.977 1.00 93.38 407 SER A N 1
ATOM 2945 C CA . SER A 1 407 ? 22.006 -3.361 -17.492 1.00 93.38 407 SER A CA 1
ATOM 2946 C C . SER A 1 407 ? 21.955 -4.560 -18.437 1.00 93.38 407 SER A C 1
ATOM 2948 O O . SER A 1 407 ? 22.575 -4.570 -19.503 1.00 93.38 407 SER A O 1
ATOM 2950 N N . GLN A 1 408 ? 21.192 -5.585 -18.061 1.00 94.38 408 GLN A N 1
ATOM 2951 C CA . GLN A 1 408 ? 20.960 -6.773 -18.873 1.00 94.38 408 GLN A CA 1
ATOM 2952 C C . GLN A 1 408 ? 19.466 -6.978 -19.129 1.00 94.38 408 GLN A C 1
ATOM 2954 O O . GLN A 1 408 ? 18.644 -6.860 -18.218 1.00 94.38 408 GLN A O 1
ATOM 2959 N N . ALA A 1 409 ? 19.112 -7.308 -20.371 1.00 94.75 409 ALA A N 1
ATOM 2960 C CA . ALA A 1 409 ? 17.732 -7.581 -20.754 1.00 94.75 409 ALA A CA 1
ATOM 2961 C C . ALA A 1 409 ? 17.625 -8.788 -21.689 1.00 94.75 409 ALA A C 1
ATOM 2963 O O . ALA A 1 409 ? 18.426 -8.933 -22.609 1.00 94.75 409 ALA A O 1
ATOM 2964 N N . THR A 1 410 ? 16.608 -9.625 -21.491 1.00 95.81 410 THR A N 1
ATOM 2965 C CA . THR A 1 410 ? 16.173 -10.632 -22.470 1.00 95.81 410 THR A CA 1
ATOM 2966 C C . THR A 1 410 ? 14.815 -10.232 -23.032 1.00 95.81 410 THR A C 1
ATOM 2968 O O . THR A 1 410 ? 13.859 -10.075 -22.273 1.00 95.81 410 THR A O 1
ATOM 2971 N N . LEU A 1 411 ? 14.728 -10.061 -24.350 1.00 95.31 411 LEU A N 1
ATOM 2972 C CA . LEU A 1 411 ? 13.525 -9.609 -25.049 1.00 95.31 411 LEU A CA 1
ATOM 2973 C C . LEU A 1 411 ? 13.004 -10.724 -25.961 1.00 95.31 411 LEU A C 1
ATOM 2975 O O . LEU A 1 411 ? 13.765 -11.246 -26.771 1.00 95.31 411 LEU A O 1
ATOM 2979 N N . SER A 1 412 ? 11.726 -11.094 -25.874 1.00 91.81 412 SER A N 1
ATOM 2980 C CA . SER A 1 412 ? 11.111 -11.975 -26.881 1.00 91.81 412 SER A CA 1
ATOM 2981 C C . SER A 1 412 ? 9.640 -11.671 -27.132 1.00 91.81 412 SER A C 1
ATOM 2983 O O . SER A 1 412 ? 8.883 -11.408 -26.199 1.00 91.81 412 SER A O 1
ATOM 2985 N N . ASN A 1 413 ? 9.202 -11.796 -28.382 1.00 89.69 413 ASN A N 1
ATOM 2986 C CA . ASN A 1 413 ? 7.800 -11.625 -28.776 1.00 89.69 413 ASN A CA 1
ATOM 2987 C C . ASN A 1 413 ? 7.222 -10.249 -28.391 1.00 89.69 413 ASN A C 1
ATOM 2989 O O . ASN A 1 413 ? 6.070 -10.163 -27.974 1.00 89.69 413 ASN A O 1
ATOM 2993 N N . ASN A 1 414 ? 8.022 -9.185 -28.450 1.00 92.38 414 ASN A N 1
ATOM 2994 C CA . ASN A 1 414 ? 7.575 -7.841 -28.080 1.00 92.38 414 ASN A CA 1
ATOM 2995 C C . ASN A 1 414 ? 7.287 -6.978 -29.304 1.00 92.38 414 ASN A C 1
ATOM 2997 O O . ASN A 1 414 ? 7.919 -7.148 -30.342 1.00 92.38 414 ASN A O 1
ATOM 3001 N N . VAL A 1 415 ? 6.408 -5.994 -29.138 1.00 90.69 415 VAL A N 1
ATOM 3002 C CA . VAL A 1 415 ? 6.189 -4.910 -30.095 1.00 90.69 415 VAL A CA 1
ATOM 3003 C C . VAL A 1 415 ? 6.529 -3.581 -29.429 1.00 90.69 415 VAL A C 1
ATOM 3005 O O . VAL A 1 415 ? 5.906 -3.203 -28.439 1.00 90.69 415 VAL A O 1
ATOM 3008 N N . ILE A 1 416 ? 7.524 -2.871 -29.961 1.00 93.00 416 ILE A N 1
ATOM 3009 C CA . ILE A 1 416 ? 8.019 -1.594 -29.431 1.00 93.00 416 ILE A CA 1
ATOM 3010 C C . ILE A 1 416 ? 8.044 -0.581 -30.574 1.00 93.00 416 ILE A C 1
ATOM 3012 O O . ILE A 1 416 ? 9.007 -0.521 -31.339 1.00 93.00 416 ILE A O 1
ATOM 3016 N N . VAL A 1 417 ? 6.962 0.183 -30.728 1.00 90.06 417 VAL A N 1
ATOM 3017 C CA . VAL A 1 417 ? 6.750 1.006 -31.927 1.00 90.06 417 VAL A CA 1
ATOM 3018 C C . VAL A 1 417 ? 5.949 2.278 -31.653 1.00 90.06 417 VAL A C 1
ATOM 3020 O O . VAL A 1 417 ? 5.070 2.303 -30.796 1.00 90.06 417 VAL A O 1
ATOM 3023 N N . GLY A 1 418 ? 6.211 3.341 -32.414 1.00 87.44 418 GLY A N 1
ATOM 3024 C CA . GLY A 1 418 ? 5.470 4.599 -32.304 1.00 87.44 418 GLY A CA 1
ATOM 3025 C C . GLY A 1 418 ? 5.779 5.373 -31.023 1.00 87.44 418 GLY A C 1
ATOM 3026 O O . GLY A 1 418 ? 4.989 6.216 -30.607 1.00 87.44 418 GLY A O 1
ATOM 3027 N N . ASN A 1 419 ? 6.902 5.076 -30.379 1.00 92.38 419 ASN A N 1
ATOM 3028 C CA . ASN A 1 419 ? 7.414 5.795 -29.230 1.00 92.38 419 ASN A CA 1
ATOM 3029 C C . ASN A 1 419 ? 8.429 6.845 -29.687 1.00 92.38 419 ASN A C 1
ATOM 3031 O O . ASN A 1 419 ? 9.061 6.717 -30.733 1.00 92.38 419 ASN A O 1
ATOM 3035 N N . THR A 1 420 ? 8.572 7.922 -28.922 1.00 88.69 420 THR A N 1
ATOM 3036 C CA . THR A 1 420 ? 9.363 9.076 -29.358 1.00 88.69 420 THR A CA 1
ATOM 3037 C C . THR A 1 420 ? 10.285 9.574 -28.254 1.00 88.69 420 THR A C 1
ATOM 3039 O O . THR A 1 420 ? 9.841 9.934 -27.168 1.00 88.69 420 THR A O 1
ATOM 3042 N N . ASP A 1 421 ? 11.577 9.647 -28.559 1.00 89.94 421 ASP A N 1
ATOM 3043 C CA . ASP A 1 421 ? 12.520 10.577 -27.932 1.00 89.94 421 ASP A CA 1
ATOM 3044 C C . ASP A 1 421 ? 12.835 11.724 -28.923 1.00 89.94 421 ASP A C 1
ATOM 3046 O O . ASP A 1 421 ? 12.375 11.684 -30.071 1.00 89.94 421 ASP A O 1
ATOM 3050 N N . PRO A 1 422 ? 13.633 12.751 -28.573 1.00 87.44 422 PRO A N 1
ATOM 3051 C CA . PRO A 1 422 ? 13.996 13.802 -29.531 1.00 87.44 422 PRO A CA 1
ATOM 3052 C C . PRO A 1 422 ? 14.772 13.337 -30.775 1.00 87.44 422 PRO A C 1
ATOM 3054 O O . PRO A 1 422 ? 14.947 14.125 -31.704 1.00 87.44 422 PRO A O 1
ATOM 3057 N N . ARG A 1 423 ? 15.217 12.075 -30.835 1.00 84.56 423 ARG A N 1
ATOM 3058 C CA . ARG A 1 423 ? 15.812 11.436 -32.023 1.00 84.56 423 ARG A CA 1
ATOM 3059 C C . ARG A 1 423 ? 14.889 10.387 -32.655 1.00 84.56 423 ARG A C 1
ATOM 3061 O O . ARG A 1 423 ? 15.316 9.704 -33.581 1.00 84.56 423 ARG A O 1
ATOM 3068 N N . LYS A 1 424 ? 13.635 10.293 -32.200 1.00 87.19 424 LYS A N 1
ATOM 3069 C CA . LYS A 1 424 ? 12.607 9.344 -32.652 1.00 87.19 424 LYS A CA 1
ATOM 3070 C C . LYS A 1 424 ? 13.005 7.874 -32.478 1.00 87.19 424 LYS A C 1
ATOM 3072 O O . LYS A 1 424 ? 12.677 7.041 -33.312 1.00 87.19 424 LYS A O 1
ATOM 3077 N N . VAL A 1 425 ? 13.729 7.566 -31.407 1.00 89.25 425 VAL A N 1
ATOM 3078 C CA . VAL A 1 425 ? 14.132 6.205 -31.042 1.00 89.25 425 VAL A CA 1
ATOM 3079 C C . VAL A 1 425 ? 13.024 5.542 -30.228 1.00 89.25 425 VAL A C 1
ATOM 3081 O O . VAL A 1 425 ? 12.588 6.100 -29.225 1.00 89.25 425 VAL A O 1
ATOM 3084 N N . ASP A 1 426 ? 12.625 4.327 -30.599 1.00 91.31 426 ASP A N 1
ATOM 3085 C CA . ASP A 1 426 ? 11.704 3.483 -29.831 1.00 91.31 426 ASP A CA 1
ATOM 3086 C C . ASP A 1 426 ? 12.426 2.728 -28.712 1.00 91.31 426 ASP A C 1
ATOM 3088 O O . ASP A 1 426 ? 11.980 2.723 -27.561 1.00 91.31 426 ASP A O 1
ATOM 3092 N N . PHE A 1 427 ? 13.566 2.119 -29.050 1.00 93.12 427 PHE A N 1
ATOM 3093 C CA . PHE A 1 427 ? 14.368 1.301 -28.148 1.00 93.12 427 PHE A CA 1
ATOM 3094 C C . PHE A 1 427 ? 15.821 1.799 -28.079 1.00 93.12 427 PHE A C 1
ATOM 3096 O O . PHE A 1 427 ? 16.536 1.812 -29.081 1.00 93.12 427 PHE A O 1
ATOM 3103 N N . GLY A 1 428 ? 16.247 2.217 -26.882 1.00 90.94 428 GLY A N 1
ATOM 3104 C CA . GLY A 1 428 ? 17.607 2.669 -26.587 1.00 90.94 428 GLY A CA 1
ATOM 3105 C C . GLY A 1 428 ? 18.426 1.676 -25.754 1.00 90.94 428 GLY A C 1
ATOM 3106 O O . GLY A 1 428 ? 17.938 1.187 -24.735 1.00 90.94 428 GLY A O 1
ATOM 3107 N N . GLU A 1 429 ? 19.689 1.448 -26.122 1.00 90.38 429 GLU A N 1
ATOM 3108 C CA . GLU A 1 429 ? 20.632 0.583 -25.390 1.00 90.38 429 GLU A CA 1
ATOM 3109 C C . GLU A 1 429 ? 21.994 1.269 -25.150 1.00 90.38 429 GLU A C 1
ATOM 3111 O O . GLU A 1 429 ? 22.642 1.718 -26.096 1.00 90.38 429 GLU A O 1
ATOM 3116 N N . LEU A 1 430 ? 22.459 1.332 -23.892 1.00 88.25 430 LEU A N 1
ATOM 3117 C CA . LEU A 1 430 ? 23.766 1.901 -23.515 1.00 88.25 430 LEU A CA 1
ATOM 3118 C C . LEU A 1 430 ? 24.539 0.997 -22.574 1.00 88.25 430 LEU A C 1
ATOM 3120 O O . LEU A 1 430 ? 24.057 0.732 -21.479 1.00 88.25 430 LEU A O 1
ATOM 3124 N N . ASN A 1 431 ? 25.774 0.635 -22.931 1.00 87.69 431 ASN A N 1
ATOM 3125 C CA . ASN A 1 431 ? 26.672 -0.141 -22.059 1.00 87.69 431 ASN A CA 1
ATOM 3126 C C . ASN A 1 431 ? 25.974 -1.361 -21.427 1.00 87.69 431 ASN A C 1
ATOM 3128 O O . ASN A 1 431 ? 26.165 -1.663 -20.252 1.00 87.69 431 ASN A O 1
ATOM 3132 N N . SER A 1 432 ? 25.120 -2.020 -22.204 1.00 90.38 432 SER A N 1
ATOM 3133 C CA . SER A 1 432 ? 24.206 -3.052 -21.728 1.00 90.38 432 SER A CA 1
ATOM 3134 C C . SER A 1 432 ? 24.416 -4.348 -22.496 1.00 90.38 432 SER A C 1
ATOM 3136 O O . SER A 1 432 ? 25.076 -4.379 -23.531 1.00 90.38 432 SER A O 1
ATOM 3138 N N . THR A 1 433 ? 23.844 -5.435 -21.985 1.00 91.25 433 THR A N 1
ATOM 3139 C CA . THR A 1 433 ? 23.737 -6.700 -22.719 1.00 91.25 433 THR A CA 1
ATOM 3140 C C . THR A 1 433 ? 22.273 -6.998 -22.985 1.00 91.25 433 THR A C 1
ATOM 3142 O O . THR A 1 433 ? 21.532 -7.368 -22.073 1.00 91.25 433 THR A O 1
ATOM 3145 N N . VAL A 1 434 ? 21.857 -6.861 -24.240 1.00 91.25 434 VAL A N 1
ATOM 3146 C CA . VAL A 1 434 ? 20.513 -7.236 -24.678 1.00 91.25 434 VAL A CA 1
ATOM 3147 C C . VAL A 1 434 ? 20.600 -8.564 -25.416 1.00 91.25 434 VAL A C 1
ATOM 3149 O O . VAL A 1 434 ? 21.384 -8.732 -26.347 1.00 91.25 434 VAL A O 1
ATOM 3152 N N . LYS A 1 435 ? 19.805 -9.532 -24.971 1.00 92.75 435 LYS A N 1
ATOM 3153 C CA . LYS A 1 435 ? 19.628 -10.831 -25.616 1.00 92.75 435 LYS A CA 1
ATOM 3154 C C . LYS A 1 435 ? 18.250 -10.867 -26.249 1.00 92.75 435 LYS A C 1
ATOM 3156 O O . LYS A 1 435 ? 17.271 -10.462 -25.623 1.00 92.75 435 LYS A O 1
ATOM 3161 N N . SER A 1 436 ? 18.170 -11.398 -27.460 1.00 89.56 436 SER A N 1
ATOM 3162 C CA . SER A 1 436 ? 16.887 -11.709 -28.075 1.00 89.56 436 SER A CA 1
ATOM 3163 C C . SER A 1 436 ? 16.555 -13.185 -27.888 1.00 89.56 436 SER A C 1
ATOM 3165 O O . SER A 1 436 ? 17.394 -14.053 -28.119 1.00 89.56 436 SER A O 1
ATOM 3167 N N . GLY A 1 437 ? 15.330 -13.458 -27.445 1.00 88.56 437 GLY A N 1
ATOM 3168 C CA . GLY A 1 437 ? 14.685 -14.767 -27.532 1.00 88.56 437 GLY A CA 1
ATOM 3169 C C . GLY A 1 437 ? 13.803 -14.911 -28.780 1.00 88.56 437 GLY A C 1
ATOM 3170 O O . GLY A 1 437 ? 13.019 -15.855 -28.843 1.00 88.56 437 GLY A O 1
ATOM 3171 N N . GLY A 1 438 ? 13.907 -13.972 -29.727 1.00 85.31 438 GLY A N 1
ATOM 3172 C CA . GLY A 1 438 ? 13.229 -13.972 -31.020 1.00 85.31 438 GLY A CA 1
ATOM 3173 C C . GLY A 1 438 ? 11.902 -13.210 -31.070 1.00 85.31 438 GLY A C 1
ATOM 3174 O O . GLY A 1 438 ? 11.290 -12.894 -30.043 1.00 85.31 438 GLY A O 1
ATOM 3175 N N . ASN A 1 439 ? 11.442 -12.962 -32.297 1.00 86.56 439 ASN A N 1
ATOM 3176 C CA . ASN A 1 439 ? 10.154 -12.358 -32.654 1.00 86.56 439 ASN A CA 1
ATOM 3177 C C . ASN A 1 439 ? 9.906 -10.958 -32.067 1.00 86.56 439 ASN A C 1
ATOM 3179 O O . ASN A 1 439 ? 8.767 -10.616 -31.742 1.00 86.56 439 ASN A O 1
ATOM 3183 N N . ASN A 1 440 ? 10.943 -10.144 -31.871 1.00 85.50 440 ASN A N 1
ATOM 3184 C CA . ASN A 1 440 ? 10.753 -8.762 -31.437 1.00 85.50 440 ASN A CA 1
ATOM 3185 C C . ASN A 1 440 ? 10.553 -7.847 -32.648 1.00 85.50 440 ASN A C 1
ATOM 3187 O O . ASN A 1 440 ? 11.387 -7.816 -33.550 1.00 85.50 440 ASN A O 1
ATOM 3191 N N . LEU A 1 441 ? 9.474 -7.070 -32.641 1.00 88.56 441 LEU A N 1
ATOM 3192 C CA . LEU A 1 441 ? 9.178 -6.042 -33.627 1.00 88.56 441 LEU A CA 1
ATOM 3193 C C . LEU A 1 441 ? 9.488 -4.673 -33.020 1.00 88.56 441 LEU A C 1
ATOM 3195 O O . LEU A 1 441 ? 8.819 -4.229 -32.086 1.00 88.56 441 LEU A O 1
ATOM 3199 N N . VAL A 1 442 ? 10.512 -4.003 -33.532 1.00 89.06 442 VAL A N 1
ATOM 3200 C CA . VAL A 1 442 ? 10.972 -2.707 -33.025 1.00 89.06 442 VAL A CA 1
ATOM 3201 C C . VAL A 1 442 ? 10.909 -1.682 -34.144 1.00 89.06 442 VAL A C 1
ATOM 3203 O O . VAL A 1 442 ? 11.305 -1.964 -35.272 1.00 89.06 442 VAL A O 1
ATOM 3206 N N . GLY A 1 443 ? 10.434 -0.478 -33.840 1.00 87.62 443 GLY A N 1
ATOM 3207 C CA . GLY A 1 443 ? 10.517 0.634 -34.776 1.00 87.62 443 GLY A CA 1
ATOM 3208 C C . GLY A 1 443 ? 11.955 1.103 -34.947 1.00 87.62 443 GLY A C 1
ATOM 3209 O O . GLY A 1 443 ? 12.756 0.478 -35.641 1.00 87.62 443 GLY A O 1
ATOM 3210 N N . THR A 1 444 ? 12.320 2.198 -34.296 1.00 87.62 444 THR A N 1
ATOM 3211 C CA . THR A 1 444 ? 13.689 2.718 -34.359 1.00 87.62 444 THR A CA 1
ATOM 3212 C C . THR A 1 444 ? 14.520 2.225 -33.177 1.00 87.62 444 THR A C 1
ATOM 3214 O O . THR A 1 444 ? 14.173 2.457 -32.019 1.00 87.62 444 THR A O 1
ATOM 3217 N N . TYR A 1 445 ? 15.660 1.599 -33.461 1.00 84.06 445 TYR A N 1
ATOM 3218 C CA . TYR A 1 445 ? 16.629 1.173 -32.451 1.00 84.06 445 TYR A CA 1
ATOM 3219 C C . TYR A 1 445 ? 17.883 2.058 -32.464 1.00 84.06 445 TYR A C 1
ATOM 3221 O O . TYR A 1 445 ? 18.389 2.413 -33.529 1.00 84.06 445 TYR A O 1
ATOM 3229 N N . HIS A 1 446 ? 18.409 2.381 -31.281 1.00 83.00 446 HIS A N 1
ATOM 3230 C CA . HIS A 1 446 ? 19.681 3.085 -31.125 1.00 83.00 446 HIS A CA 1
ATOM 3231 C C . HIS A 1 446 ? 20.478 2.515 -29.945 1.00 83.00 446 HIS A C 1
ATOM 3233 O O . HIS A 1 446 ? 20.057 2.623 -28.793 1.00 83.00 446 HIS A O 1
ATOM 3239 N N . GLY A 1 447 ? 21.656 1.956 -30.215 1.00 75.94 447 GLY A N 1
ATOM 3240 C CA . GLY A 1 447 ? 22.537 1.433 -29.177 1.00 75.94 447 GLY A CA 1
ATOM 3241 C C . GLY A 1 447 ? 23.863 0.897 -29.703 1.00 75.94 447 GLY A C 1
ATOM 3242 O O . GLY A 1 447 ? 24.126 0.941 -30.905 1.00 75.94 447 GLY A O 1
ATOM 3243 N N . ASN A 1 448 ? 24.706 0.414 -28.787 1.00 64.38 448 ASN A N 1
ATOM 3244 C CA . ASN A 1 448 ? 26.044 -0.100 -29.109 1.00 64.38 448 ASN A CA 1
ATOM 3245 C C . ASN A 1 448 ? 26.006 -1.510 -29.733 1.00 64.38 448 ASN A C 1
ATOM 3247 O O . ASN A 1 448 ? 26.932 -1.881 -30.459 1.00 64.38 448 ASN A O 1
ATOM 3251 N N . GLY A 1 449 ? 24.959 -2.297 -29.453 1.00 62.75 449 GLY A N 1
ATOM 3252 C CA . GLY A 1 449 ? 24.702 -3.591 -30.086 1.00 62.75 449 GLY A CA 1
ATOM 3253 C C . GLY A 1 449 ? 24.085 -3.479 -31.484 1.00 62.75 449 GLY A C 1
ATOM 3254 O O . GLY A 1 449 ? 23.599 -2.424 -31.889 1.00 62.75 449 GLY A O 1
ATOM 3255 N N . ARG A 1 450 ? 24.067 -4.590 -32.231 1.00 68.56 450 ARG A N 1
ATOM 3256 C CA . ARG A 1 450 ? 23.265 -4.711 -33.459 1.00 68.56 450 ARG A CA 1
ATOM 3257 C C . ARG A 1 450 ? 21.855 -5.149 -33.081 1.00 68.56 450 ARG A C 1
ATOM 3259 O O . ARG A 1 450 ? 21.714 -6.176 -32.435 1.00 68.56 450 ARG A O 1
ATOM 3266 N N . PHE A 1 451 ? 20.846 -4.409 -33.523 1.00 69.12 451 PHE A N 1
ATOM 3267 C CA . PHE A 1 451 ? 19.465 -4.880 -33.583 1.00 69.12 451 PHE A CA 1
ATOM 3268 C C . PHE A 1 451 ? 19.029 -4.859 -35.057 1.00 69.12 451 PHE A C 1
ATOM 3270 O O . PHE A 1 451 ? 19.337 -3.868 -35.729 1.00 69.12 451 PHE A O 1
ATOM 3277 N N . PRO A 1 452 ? 18.358 -5.895 -35.594 1.00 69.12 452 PRO A N 1
ATOM 3278 C CA . PRO A 1 452 ? 17.930 -7.147 -34.949 1.00 69.12 452 PRO A CA 1
ATOM 3279 C C . PRO A 1 452 ? 19.097 -7.993 -34.408 1.00 69.12 452 PRO A C 1
ATOM 3281 O O . PRO A 1 452 ? 20.192 -7.979 -34.973 1.00 69.12 452 PRO A O 1
ATOM 3284 N N . ILE A 1 453 ? 18.868 -8.677 -33.280 1.00 76.00 453 ILE A N 1
ATOM 3285 C CA . ILE A 1 453 ? 19.872 -9.524 -32.604 1.00 76.00 453 ILE A CA 1
ATOM 3286 C C . ILE A 1 453 ? 19.711 -10.984 -33.048 1.00 76.00 453 ILE A C 1
ATOM 3288 O O . ILE A 1 453 ? 20.706 -11.677 -33.259 1.00 76.00 453 ILE A O 1
ATOM 3292 N N . ASP A 1 454 ? 18.466 -11.438 -33.205 1.00 81.25 454 ASP A N 1
ATOM 3293 C CA . ASP A 1 454 ? 18.099 -12.751 -33.735 1.00 81.25 454 ASP A CA 1
ATOM 3294 C C . ASP A 1 454 ? 17.481 -12.639 -35.142 1.00 81.25 454 ASP A C 1
ATOM 3296 O O . ASP A 1 454 ? 16.904 -11.615 -35.502 1.00 81.25 454 ASP A O 1
ATOM 3300 N N . SER A 1 455 ? 17.571 -13.707 -35.944 1.00 78.38 455 SER A N 1
ATOM 3301 C CA . SER A 1 455 ? 17.021 -13.757 -37.312 1.00 78.38 455 SER A CA 1
ATOM 3302 C C . SER A 1 455 ? 15.500 -13.577 -37.409 1.00 78.38 455 SER A C 1
ATOM 3304 O O . SER A 1 455 ? 14.991 -13.290 -38.489 1.00 78.38 455 SER A O 1
ATOM 3306 N N . THR A 1 456 ? 14.781 -13.761 -36.301 1.00 80.81 456 THR A N 1
ATOM 3307 C CA . THR A 1 456 ? 13.327 -13.582 -36.206 1.00 80.81 456 THR A CA 1
ATOM 3308 C C . THR A 1 456 ? 12.919 -12.197 -35.696 1.00 80.81 456 THR A C 1
ATOM 3310 O O . THR A 1 456 ? 11.728 -11.889 -35.658 1.00 80.81 456 THR A O 1
ATOM 3313 N N . ASP A 1 457 ? 13.876 -11.351 -35.307 1.00 80.88 457 ASP A N 1
ATOM 3314 C CA . ASP A 1 457 ? 13.600 -9.965 -34.936 1.00 80.88 457 ASP A CA 1
ATOM 3315 C C . ASP A 1 457 ? 13.461 -9.081 -36.182 1.00 80.88 457 ASP A C 1
ATOM 3317 O O . ASP A 1 457 ? 14.169 -9.246 -37.178 1.00 80.88 457 ASP A O 1
ATOM 3321 N N . VAL A 1 458 ? 12.587 -8.080 -36.099 1.00 82.88 458 VAL A N 1
ATOM 3322 C CA . VAL A 1 458 ? 12.354 -7.095 -37.158 1.00 82.88 458 VAL A CA 1
ATOM 3323 C C . VAL A 1 458 ? 12.561 -5.694 -36.595 1.00 82.88 458 VAL A C 1
ATOM 3325 O O . VAL A 1 458 ? 12.028 -5.349 -35.541 1.00 82.88 458 VAL A O 1
ATOM 3328 N N . SER A 1 459 ? 13.323 -4.871 -37.313 1.00 85.62 459 SER A N 1
ATOM 3329 C CA . SER A 1 459 ? 13.533 -3.453 -37.005 1.00 85.62 459 SER A CA 1
ATOM 3330 C C . SER A 1 459 ? 12.999 -2.553 -38.119 1.00 85.62 459 SER A C 1
ATOM 3332 O O . SER A 1 459 ? 13.007 -2.956 -39.280 1.00 85.62 459 SER A O 1
ATOM 3334 N N . GLY A 1 460 ? 12.655 -1.306 -37.803 1.00 82.19 460 GLY A N 1
ATOM 3335 C CA . GLY A 1 460 ? 12.244 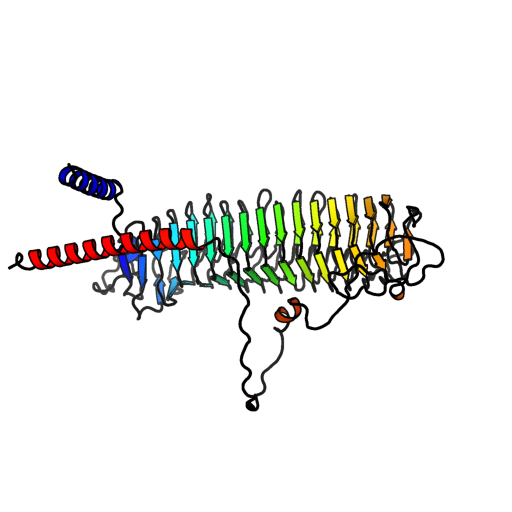-0.291 -38.777 1.00 82.19 460 GLY A CA 1
ATOM 3336 C C . GLY A 1 460 ? 10.745 -0.271 -39.072 1.00 82.19 460 GLY A C 1
ATOM 3337 O O . GLY A 1 460 ? 10.332 0.424 -39.998 1.00 82.19 460 GLY A O 1
ATOM 3338 N N . ILE A 1 461 ? 9.944 -1.007 -38.297 1.00 80.44 461 ILE A N 1
ATOM 3339 C CA . ILE A 1 461 ? 8.483 -0.983 -38.418 1.00 80.44 461 ILE A CA 1
ATOM 3340 C C . ILE A 1 461 ? 7.904 0.343 -37.907 1.00 80.44 461 ILE A C 1
ATOM 3342 O O . ILE A 1 461 ? 8.450 0.998 -37.021 1.00 80.44 461 ILE A O 1
ATOM 3346 N N . GLN A 1 462 ? 6.769 0.749 -38.447 1.00 76.19 462 GLN A N 1
ATOM 3347 C CA . GLN A 1 462 ? 6.024 1.925 -38.022 1.00 76.19 462 GLN A CA 1
ATOM 3348 C C . GLN A 1 462 ? 4.771 1.513 -37.260 1.00 76.19 462 GLN A C 1
ATOM 3350 O O . GLN A 1 462 ? 4.303 0.383 -37.359 1.00 76.19 462 GLN A O 1
ATOM 3355 N N . LEU A 1 463 ? 4.182 2.446 -36.507 1.00 70.94 463 LEU A N 1
ATOM 3356 C CA . LEU A 1 463 ? 2.944 2.164 -35.774 1.00 70.94 463 LEU A CA 1
ATOM 3357 C C . LEU A 1 463 ? 1.816 1.742 -36.732 1.00 70.94 463 LEU A C 1
ATOM 3359 O O . LEU A 1 463 ? 1.022 0.870 -36.402 1.00 70.94 463 LEU A O 1
ATOM 3363 N N . ALA A 1 464 ? 1.800 2.316 -37.937 1.00 67.06 464 ALA A N 1
ATOM 3364 C CA . ALA A 1 464 ? 0.884 1.945 -39.010 1.00 67.06 464 ALA A CA 1
ATOM 3365 C C . ALA A 1 464 ? 1.156 0.550 -39.602 1.00 67.06 464 ALA A C 1
ATOM 3367 O O . ALA A 1 464 ? 0.279 0.002 -40.248 1.00 67.06 464 ALA A O 1
ATOM 3368 N N . ASP A 1 465 ? 2.328 -0.048 -39.384 1.00 62.03 465 ASP A N 1
ATOM 3369 C CA . ASP A 1 465 ? 2.593 -1.431 -39.810 1.00 62.03 465 ASP A CA 1
ATOM 3370 C C . ASP A 1 465 ? 2.003 -2.443 -38.818 1.00 62.03 465 ASP A C 1
ATOM 3372 O O . ASP A 1 465 ? 1.894 -3.632 -39.113 1.00 62.03 465 ASP A O 1
ATOM 3376 N N . VAL A 1 466 ? 1.593 -1.970 -37.637 1.00 63.12 466 VAL A N 1
ATOM 3377 C CA . VAL A 1 466 ? 0.983 -2.775 -36.584 1.00 63.12 466 VAL A CA 1
ATOM 3378 C C . VAL A 1 466 ? -0.513 -2.460 -36.502 1.00 63.12 466 VAL A C 1
ATOM 3380 O O . VAL A 1 466 ? -1.017 -1.967 -35.494 1.00 63.12 466 VAL A O 1
ATOM 3383 N N . PHE A 1 467 ? -1.254 -2.714 -37.585 1.00 48.03 467 PHE A N 1
ATOM 3384 C CA . PHE A 1 467 ? -2.719 -2.650 -37.542 1.00 48.03 467 PHE A CA 1
ATOM 3385 C C . PHE A 1 467 ? -3.306 -3.865 -36.798 1.00 48.03 467 PHE A C 1
ATOM 3387 O O . PHE A 1 467 ? -3.214 -5.002 -37.249 1.00 48.03 467 PHE A O 1
ATOM 3394 N N . VAL A 1 468 ? -3.869 -3.553 -35.624 1.00 39.12 468 VAL A N 1
ATOM 3395 C CA . VAL A 1 468 ? -5.066 -4.077 -34.930 1.00 39.12 468 VAL A CA 1
ATOM 3396 C C . VAL A 1 468 ? -5.612 -5.441 -35.391 1.00 39.12 468 VAL A C 1
ATOM 3398 O O . VAL A 1 468 ? -6.133 -5.565 -36.495 1.00 39.12 468 VAL A O 1
ATOM 3401 N N . ILE A 1 469 ? -5.624 -6.429 -34.485 1.00 32.94 469 ILE A N 1
ATOM 3402 C CA . ILE A 1 469 ? -6.532 -7.584 -34.590 1.00 32.94 469 ILE A CA 1
ATOM 3403 C C . ILE A 1 469 ? -7.808 -7.236 -33.818 1.00 32.94 469 ILE A C 1
ATOM 3405 O O . ILE A 1 469 ? -7.760 -6.975 -32.615 1.00 32.94 469 ILE A O 1
ATOM 3409 N N . GLU A 1 470 ? -8.925 -7.210 -34.542 1.00 30.62 470 GLU A N 1
ATOM 3410 C CA . GLU A 1 470 ? -10.284 -7.104 -34.015 1.00 30.62 470 GLU A CA 1
ATOM 3411 C C . GLU A 1 470 ? -10.557 -8.223 -32.996 1.00 30.62 470 GLU A C 1
ATOM 3413 O O . GLU A 1 470 ? -10.149 -9.373 -33.173 1.00 30.62 470 GLU A O 1
ATOM 3418 N N . ASN A 1 471 ? -11.225 -7.869 -31.898 1.00 31.70 471 ASN A N 1
ATOM 3419 C CA . ASN A 1 471 ? -11.738 -8.828 -30.928 1.00 31.70 471 ASN A CA 1
ATOM 3420 C C . ASN A 1 471 ? -12.696 -9.798 -31.624 1.00 31.70 471 ASN A C 1
ATOM 3422 O O . ASN A 1 471 ? -13.782 -9.370 -31.979 1.00 31.70 471 ASN A O 1
ATOM 3426 N N . ASP A 1 472 ? -12.332 -11.075 -31.733 1.00 27.64 472 ASP A N 1
ATOM 3427 C CA . ASP A 1 472 ? -13.290 -12.182 -31.805 1.00 27.64 472 ASP A CA 1
ATOM 3428 C C . ASP A 1 472 ? -12.620 -13.497 -31.353 1.00 27.64 472 ASP A C 1
ATOM 3430 O O . ASP A 1 472 ? -11.725 -14.044 -31.999 1.00 27.64 472 ASP A O 1
ATOM 3434 N N . LEU A 1 473 ? -13.062 -14.034 -30.212 1.00 29.64 473 LEU A N 1
ATOM 3435 C CA . LEU A 1 473 ? -12.992 -15.475 -29.931 1.00 29.64 473 LEU A CA 1
ATOM 3436 C C . LEU A 1 473 ? -14.197 -16.147 -30.623 1.00 29.64 473 LEU A C 1
ATOM 3438 O O . LEU A 1 473 ? -15.247 -15.520 -30.702 1.00 29.64 473 LEU A O 1
ATOM 3442 N N . PRO A 1 474 ? -14.208 -17.464 -30.890 1.00 34.53 474 PRO A N 1
ATOM 3443 C CA . PRO A 1 474 ? -13.217 -18.345 -31.486 1.00 34.53 474 PRO A CA 1
ATOM 3444 C C . PRO A 1 474 ? -13.746 -18.891 -32.833 1.00 34.53 474 PRO A C 1
ATOM 3446 O O . PRO A 1 474 ? -14.749 -19.598 -32.871 1.00 34.53 474 PRO A O 1
ATOM 3449 N N . ALA A 1 475 ? -13.038 -18.684 -33.941 1.00 24.28 475 ALA A N 1
ATOM 3450 C CA . ALA A 1 475 ? -13.170 -19.554 -35.108 1.00 24.28 475 ALA A CA 1
ATOM 3451 C C . ALA A 1 475 ? -11.907 -19.478 -35.960 1.00 24.28 475 ALA A C 1
ATOM 3453 O O . ALA A 1 475 ? -11.409 -18.412 -36.308 1.00 24.28 475 ALA A O 1
ATOM 3454 N N . VAL A 1 476 ? -11.381 -20.653 -36.283 1.00 35.84 476 VAL A N 1
ATOM 3455 C CA . VAL A 1 476 ? -10.298 -20.852 -37.237 1.00 35.84 476 VAL A CA 1
ATOM 3456 C C . VAL A 1 476 ? -10.673 -20.204 -38.568 1.00 35.84 476 VAL A C 1
ATOM 3458 O O . VAL A 1 476 ? -11.467 -20.774 -39.303 1.00 35.84 476 VAL A O 1
ATOM 3461 N N . THR A 1 477 ? -10.027 -19.095 -38.926 1.00 24.12 477 THR A N 1
ATOM 3462 C CA . THR A 1 477 ? -9.800 -18.732 -40.331 1.00 24.12 477 THR A CA 1
ATOM 3463 C C . THR A 1 477 ? -8.588 -17.816 -40.455 1.00 24.12 477 THR A C 1
ATOM 3465 O O . THR A 1 477 ? -8.526 -16.741 -39.871 1.00 24.12 477 THR A O 1
ATOM 3468 N N . LYS A 1 478 ? -7.599 -18.287 -41.224 1.00 32.78 478 LYS A N 1
ATOM 3469 C CA . LYS A 1 478 ? -6.416 -17.539 -41.658 1.00 32.78 478 LYS A CA 1
ATOM 3470 C C . LYS A 1 478 ? -6.845 -16.239 -42.341 1.00 32.78 478 LYS A C 1
ATOM 3472 O O . LYS A 1 478 ? -7.585 -16.298 -43.318 1.00 32.78 478 LYS A O 1
ATOM 3477 N N . SER A 1 479 ? -6.295 -15.114 -41.901 1.00 28.12 479 SER A N 1
ATOM 3478 C CA . SER A 1 479 ? -6.304 -13.871 -42.668 1.00 28.12 479 SER A CA 1
ATOM 3479 C C . SER A 1 479 ? -4.943 -13.697 -43.340 1.00 28.12 479 SER A C 1
ATOM 3481 O O . SER A 1 479 ? -3.899 -13.627 -42.694 1.00 28.12 479 SER A O 1
ATOM 3483 N N . THR A 1 480 ? -4.968 -13.746 -44.667 1.00 31.78 480 THR A N 1
ATOM 3484 C CA . THR A 1 480 ? -3.855 -13.527 -45.589 1.00 31.78 480 THR A CA 1
ATOM 3485 C C . THR A 1 480 ? -3.760 -12.041 -45.927 1.00 31.78 480 THR A C 1
ATOM 3487 O O . THR A 1 480 ? -4.698 -11.501 -46.510 1.00 31.78 480 THR A O 1
ATOM 3490 N N . GLY A 1 481 ? -2.622 -11.399 -45.643 1.00 26.38 481 GLY A N 1
ATOM 3491 C CA . GLY A 1 481 ? -2.417 -9.982 -45.958 1.00 26.38 481 GLY A CA 1
ATOM 3492 C C . GLY A 1 481 ? -0.955 -9.535 -45.944 1.00 26.38 481 GLY A C 1
ATOM 3493 O O . GLY A 1 481 ? -0.541 -8.845 -45.030 1.00 26.38 481 GLY A O 1
ATOM 3494 N N . HIS A 1 482 ? -0.208 -9.938 -46.979 1.00 26.81 482 HIS A N 1
ATOM 3495 C CA . HIS A 1 482 ? 1.003 -9.309 -47.538 1.00 26.81 482 HIS A CA 1
ATOM 3496 C C . HIS A 1 482 ? 2.177 -8.939 -46.601 1.00 26.81 482 HIS A C 1
ATOM 3498 O O . HIS A 1 482 ? 2.380 -7.782 -46.250 1.00 26.81 482 HIS A O 1
ATOM 3504 N N . THR A 1 483 ? 3.086 -9.899 -46.395 1.00 30.44 483 THR A N 1
ATOM 3505 C CA . THR A 1 483 ? 4.534 -9.643 -46.309 1.00 30.44 483 THR A CA 1
ATOM 3506 C C . THR A 1 483 ? 5.175 -9.909 -47.670 1.00 30.44 483 THR A C 1
ATOM 3508 O O . THR A 1 483 ? 5.019 -10.983 -48.253 1.00 30.44 483 THR A O 1
ATOM 3511 N N . ALA A 1 484 ? 5.970 -8.961 -48.166 1.00 30.62 484 ALA A N 1
ATOM 3512 C CA . ALA A 1 484 ? 7.037 -9.306 -49.091 1.00 30.62 484 ALA A CA 1
ATOM 3513 C C . ALA A 1 484 ? 8.084 -10.122 -48.307 1.00 30.62 484 ALA A C 1
ATOM 3515 O O . ALA A 1 484 ? 8.913 -9.566 -47.596 1.00 30.62 484 ALA A O 1
ATOM 3516 N N . GLY A 1 485 ? 8.014 -11.450 -48.415 1.00 27.97 485 GLY A N 1
ATOM 3517 C CA . GLY A 1 485 ? 9.188 -12.315 -48.280 1.00 27.97 485 GLY A CA 1
ATOM 3518 C C . GLY A 1 485 ? 9.532 -12.935 -46.923 1.00 27.97 485 GLY A C 1
ATOM 3519 O O . GLY A 1 485 ? 10.597 -13.538 -46.853 1.00 27.97 485 GLY A O 1
ATOM 3520 N N . TYR A 1 486 ? 8.690 -12.881 -45.885 1.00 31.52 486 TYR A N 1
ATOM 3521 C CA . TYR A 1 486 ? 8.963 -13.614 -44.636 1.00 31.52 486 TYR A CA 1
ATOM 3522 C C . TYR A 1 486 ? 7.692 -14.269 -44.079 1.00 31.52 486 TYR A C 1
ATOM 3524 O O . TYR A 1 486 ? 6.724 -13.596 -43.721 1.00 31.52 486 TYR A O 1
ATOM 3532 N N . ASP A 1 487 ? 7.699 -15.603 -44.063 1.00 26.48 487 ASP A N 1
ATOM 3533 C CA . ASP A 1 487 ? 6.617 -16.472 -43.601 1.00 26.48 487 ASP A CA 1
ATOM 3534 C C . ASP A 1 487 ? 6.753 -16.772 -42.095 1.00 26.48 487 ASP A C 1
ATOM 3536 O O . ASP A 1 487 ? 7.788 -17.261 -41.648 1.00 26.48 487 ASP A O 1
ATOM 3540 N N . LYS A 1 488 ? 5.633 -16.607 -41.372 1.00 27.28 488 LYS A N 1
ATOM 3541 C CA . LYS A 1 488 ? 5.291 -17.161 -40.040 1.00 27.28 488 LYS A CA 1
ATOM 3542 C C . LYS A 1 488 ? 5.926 -16.519 -38.794 1.00 27.28 488 LYS A C 1
ATOM 3544 O O . LYS A 1 488 ? 6.813 -17.101 -38.180 1.00 27.28 488 LYS A O 1
ATOM 3549 N N . VAL A 1 489 ? 5.291 -15.459 -38.284 1.00 30.47 489 VAL A N 1
ATOM 3550 C CA . VAL A 1 489 ? 5.266 -15.158 -36.838 1.00 30.47 489 VAL A CA 1
ATOM 3551 C C . VAL A 1 489 ? 3.834 -14.762 -36.435 1.00 30.47 489 VAL A C 1
ATOM 3553 O O . VAL A 1 489 ? 3.328 -13.764 -36.944 1.00 30.47 489 VAL A O 1
ATOM 3556 N N . PRO A 1 490 ? 3.129 -15.528 -35.580 1.00 29.30 490 PRO A N 1
ATOM 3557 C CA . PRO A 1 490 ? 1.835 -15.114 -35.044 1.00 29.30 490 PRO A CA 1
ATOM 3558 C C . PRO A 1 490 ? 2.028 -13.993 -34.008 1.00 29.30 490 PRO A C 1
ATOM 3560 O O . PRO A 1 490 ? 2.598 -14.214 -32.940 1.00 29.30 490 PRO A O 1
ATOM 3563 N N . VAL A 1 491 ? 1.558 -12.791 -34.343 1.00 33.38 491 VAL A N 1
ATOM 3564 C CA . VAL A 1 491 ? 1.524 -11.608 -33.470 1.00 33.38 491 VAL A CA 1
ATOM 3565 C C . VAL A 1 491 ? 0.287 -11.704 -32.573 1.00 33.38 491 VAL A C 1
ATOM 3567 O O . VAL A 1 491 ? -0.829 -11.786 -33.080 1.00 33.38 491 VAL A O 1
ATOM 3570 N N . TYR A 1 492 ? 0.470 -11.714 -31.250 1.00 35.19 492 TYR A N 1
ATOM 3571 C CA . TYR A 1 492 ? -0.633 -11.592 -30.289 1.00 35.19 492 TYR A CA 1
ATOM 3572 C C . TYR A 1 492 ? -0.826 -10.109 -29.918 1.00 35.19 492 TYR A C 1
ATOM 3574 O O . TYR A 1 492 ? 0.134 -9.360 -29.769 1.00 35.19 492 TYR A O 1
ATOM 3582 N N . THR A 1 493 ? -2.093 -9.710 -29.861 1.00 33.91 493 THR A N 1
ATOM 3583 C CA . THR A 1 493 ? -2.686 -8.407 -30.200 1.00 33.91 493 THR A CA 1
ATOM 3584 C C . THR A 1 493 ? -2.248 -7.182 -29.381 1.00 33.91 493 THR A C 1
ATOM 3586 O O . THR A 1 493 ? -2.216 -7.212 -28.154 1.00 33.91 493 THR A O 1
ATOM 3589 N N . ILE A 1 494 ? -2.053 -6.053 -30.081 1.00 38.00 494 ILE A N 1
ATOM 3590 C CA . ILE A 1 494 ? -2.231 -4.690 -29.549 1.00 38.00 494 ILE A CA 1
ATOM 3591 C C . ILE A 1 494 ? -3.729 -4.375 -29.543 1.00 38.00 494 ILE A C 1
ATOM 3593 O O . ILE A 1 494 ? -4.345 -4.391 -30.607 1.00 38.00 494 ILE A O 1
ATOM 3597 N N . ALA A 1 495 ? -4.300 -4.005 -28.396 1.00 32.03 495 ALA A N 1
ATOM 3598 C CA . ALA A 1 495 ? -5.603 -3.345 -28.355 1.00 32.03 495 ALA A CA 1
ATOM 3599 C C . ALA A 1 495 ? -5.440 -1.889 -27.889 1.00 32.03 495 ALA A C 1
ATOM 3601 O O . ALA A 1 495 ? -5.259 -1.613 -26.705 1.00 32.03 495 ALA A O 1
ATOM 3602 N N . LEU A 1 496 ? -5.515 -0.955 -28.841 1.00 33.84 496 LEU A N 1
ATOM 3603 C CA . LEU A 1 496 ? -5.849 0.445 -28.594 1.00 33.84 496 LEU A CA 1
ATOM 3604 C C . LEU A 1 496 ? -7.337 0.612 -28.916 1.00 33.84 496 LEU A C 1
ATOM 3606 O O . LEU A 1 496 ? -7.711 0.651 -30.084 1.00 33.84 496 LEU A O 1
ATOM 3610 N N . ASN A 1 497 ? -8.184 0.728 -27.895 1.00 29.16 497 ASN A N 1
ATOM 3611 C CA . ASN A 1 497 ? -9.467 1.402 -28.048 1.00 29.16 497 ASN A CA 1
ATOM 3612 C C . ASN A 1 497 ? -9.738 2.234 -26.794 1.00 29.16 497 ASN A C 1
ATOM 3614 O O . ASN A 1 497 ? -9.895 1.704 -25.697 1.00 29.16 497 ASN A O 1
ATOM 3618 N N . SER A 1 498 ? -9.757 3.552 -26.962 1.00 33.41 498 SER A N 1
ATOM 3619 C CA . SER A 1 498 ? -10.183 4.522 -25.955 1.00 33.41 498 SER A CA 1
ATOM 3620 C C . SER A 1 498 ? -11.711 4.678 -25.932 1.00 33.41 498 SER A C 1
ATOM 3622 O O . SER A 1 498 ? -12.205 5.766 -25.639 1.00 33.41 498 SER A O 1
ATOM 3624 N N . SER A 1 499 ? -12.473 3.643 -26.300 1.00 30.56 499 SER A N 1
ATOM 3625 C CA . SER A 1 499 ? -13.933 3.698 -26.267 1.00 30.56 499 SER A CA 1
ATOM 3626 C C . SER A 1 499 ? -14.450 3.528 -24.838 1.00 30.56 499 SER A C 1
ATOM 3628 O O . SER A 1 499 ? -13.861 2.836 -24.007 1.00 30.56 499 SER A O 1
ATOM 3630 N N . ALA A 1 500 ? -15.567 4.194 -24.558 1.00 30.30 500 ALA A N 1
ATOM 3631 C CA . ALA A 1 500 ? -16.214 4.316 -23.254 1.00 30.30 500 ALA A CA 1
ATOM 3632 C C . ALA A 1 500 ? -16.727 2.993 -22.637 1.00 30.30 500 ALA A C 1
ATOM 3634 O O . ALA A 1 500 ? -17.328 3.025 -21.568 1.00 30.30 500 ALA A O 1
ATOM 3635 N N . ASP A 1 501 ? -16.441 1.843 -23.253 1.00 31.58 501 ASP A N 1
ATOM 3636 C CA . ASP A 1 501 ? -16.934 0.520 -22.847 1.00 31.58 501 ASP A CA 1
ATOM 3637 C C . ASP A 1 501 ? -15.890 -0.320 -22.089 1.00 31.58 501 ASP A C 1
ATOM 3639 O O . ASP A 1 501 ? -16.078 -1.512 -21.845 1.00 31.58 501 ASP A O 1
ATOM 3643 N N . ASN A 1 502 ? -14.779 0.291 -21.665 1.00 35.31 502 ASN A N 1
ATOM 3644 C CA . ASN A 1 502 ? -13.901 -0.318 -20.669 1.00 35.31 502 ASN A CA 1
ATOM 3645 C C . ASN A 1 502 ? -14.604 -0.276 -19.295 1.00 35.31 502 ASN A C 1
ATOM 3647 O O . ASN A 1 502 ? -14.989 0.813 -18.863 1.00 35.31 502 ASN A O 1
ATOM 3651 N N . PRO A 1 503 ? -14.717 -1.384 -18.539 1.00 33.00 503 PRO A N 1
ATOM 3652 C CA . PRO A 1 503 ? -15.243 -1.351 -17.171 1.00 33.00 503 PRO A CA 1
ATOM 3653 C C . PRO A 1 503 ? -14.503 -0.361 -16.242 1.00 33.00 503 PRO A C 1
ATOM 3655 O O . PRO A 1 503 ? -15.079 0.079 -15.248 1.00 33.00 503 PRO A O 1
ATOM 3658 N N . ALA A 1 504 ? -13.285 0.083 -16.590 1.00 32.78 504 ALA A N 1
ATOM 3659 C CA . ALA A 1 504 ? -12.576 1.173 -15.911 1.00 32.78 504 ALA A CA 1
ATOM 3660 C C . ALA A 1 504 ? -13.146 2.589 -16.174 1.00 32.78 504 ALA A C 1
ATOM 3662 O O . ALA A 1 504 ? -12.955 3.480 -15.347 1.00 32.78 504 ALA A O 1
ATOM 3663 N N . ALA A 1 505 ? -13.877 2.821 -17.272 1.00 30.67 505 ALA A N 1
ATOM 3664 C CA . ALA A 1 505 ? -14.528 4.107 -17.556 1.00 30.67 505 ALA A CA 1
ATOM 3665 C C . ALA A 1 505 ? -15.688 4.392 -16.584 1.00 30.67 505 ALA A C 1
ATOM 3667 O O . ALA A 1 505 ? -15.915 5.542 -16.212 1.00 30.67 505 ALA A O 1
ATOM 3668 N N . SER A 1 506 ? -16.346 3.343 -16.075 1.00 31.44 506 SER A N 1
ATOM 3669 C CA . SER A 1 506 ? -17.419 3.462 -15.075 1.00 31.44 506 SER A CA 1
ATOM 3670 C C . SER A 1 506 ? -16.943 3.941 -13.691 1.00 31.44 506 SER A C 1
ATOM 3672 O O . SER A 1 506 ? -17.757 4.333 -12.859 1.00 31.44 506 SER A O 1
ATOM 3674 N N . ILE A 1 507 ? -15.626 3.961 -13.444 1.00 34.53 507 ILE A N 1
ATOM 3675 C CA . ILE A 1 507 ? -15.023 4.351 -12.156 1.00 34.53 507 ILE A CA 1
ATOM 3676 C C . ILE A 1 507 ? -14.398 5.763 -12.220 1.00 34.53 507 ILE A C 1
ATOM 3678 O O . ILE A 1 507 ? -14.120 6.365 -11.184 1.00 34.53 507 ILE A O 1
ATOM 3682 N N . LEU A 1 508 ? -14.228 6.340 -13.418 1.00 30.94 508 LEU A N 1
ATOM 3683 C CA . LEU A 1 508 ? -13.552 7.630 -13.638 1.00 30.94 508 LEU A CA 1
ATOM 3684 C C . LEU A 1 508 ? -14.502 8.843 -13.761 1.00 30.94 508 LEU A C 1
ATOM 3686 O O . LEU A 1 508 ? -14.036 9.974 -13.868 1.00 30.94 508 LEU A O 1
ATOM 3690 N N . GLY A 1 509 ? -15.822 8.650 -13.684 1.00 27.14 509 GLY A N 1
ATOM 3691 C CA . GLY A 1 509 ? -16.836 9.715 -13.798 1.00 27.14 509 GLY A CA 1
ATOM 3692 C C . GLY A 1 509 ? -17.095 10.541 -12.528 1.00 27.14 509 GLY A C 1
ATOM 3693 O O . GLY A 1 509 ? -18.224 10.962 -12.299 1.00 27.14 509 GLY A O 1
ATOM 3694 N N . GLY A 1 510 ? -16.093 10.742 -11.668 1.00 27.09 510 GLY A N 1
ATOM 3695 C CA . GLY A 1 510 ? -16.275 11.285 -10.317 1.00 27.09 510 GLY A CA 1
ATOM 3696 C C . GLY A 1 510 ? -15.382 12.471 -9.965 1.00 27.09 510 GLY A C 1
ATOM 3697 O O . GLY A 1 510 ? -14.806 12.472 -8.884 1.00 27.09 510 GLY A O 1
ATOM 3698 N N . ALA A 1 511 ? -15.229 13.466 -10.839 1.00 27.14 511 ALA A N 1
ATOM 3699 C CA . ALA A 1 511 ? -14.701 14.772 -10.436 1.00 27.14 511 ALA A CA 1
ATOM 3700 C C . ALA A 1 511 ? -15.150 15.877 -11.405 1.00 27.14 511 ALA A C 1
ATOM 3702 O O . ALA A 1 511 ? -14.884 15.807 -12.599 1.00 27.14 511 ALA A O 1
ATOM 3703 N N . ASN A 1 512 ? -15.776 16.915 -10.841 1.00 31.34 512 ASN A N 1
ATOM 3704 C CA . ASN A 1 512 ? -16.253 18.158 -11.462 1.00 31.34 512 ASN A CA 1
ATOM 3705 C C . ASN A 1 512 ? -17.458 18.067 -12.408 1.00 31.34 512 ASN A C 1
ATOM 3707 O O . ASN A 1 512 ? -17.271 18.133 -13.616 1.00 31.34 512 ASN A O 1
ATOM 3711 N N . GLN A 1 513 ? -18.679 18.135 -11.856 1.00 25.97 513 GLN A N 1
ATOM 3712 C CA . GLN A 1 513 ? -19.728 19.030 -12.377 1.00 25.97 513 GLN A 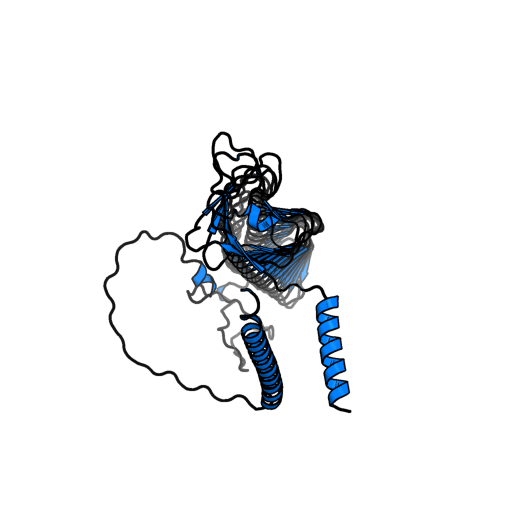CA 1
ATOM 3713 C C . GLN A 1 513 ? -20.576 19.616 -11.233 1.00 25.97 513 GLN A C 1
ATOM 3715 O O . GLN A 1 513 ? -21.067 18.903 -10.362 1.00 25.97 513 GLN A O 1
ATOM 3720 N N . THR A 1 514 ? -20.711 20.942 -11.221 1.00 26.33 514 THR A N 1
ATOM 3721 C CA . THR A 1 514 ? -21.701 21.706 -10.441 1.00 26.33 514 THR A CA 1
ATOM 3722 C C . THR A 1 514 ? -23.119 21.481 -10.991 1.00 26.33 514 THR A C 1
ATOM 3724 O O . THR A 1 514 ? -23.260 21.343 -12.205 1.00 26.33 514 THR A O 1
ATOM 3727 N N . PRO A 1 515 ? -24.174 21.482 -10.151 1.00 26.73 515 PRO A N 1
ATOM 3728 C CA . PRO A 1 515 ? -25.502 21.015 -10.546 1.00 26.73 515 PRO A CA 1
ATOM 3729 C C . PRO A 1 515 ? -26.316 22.102 -11.260 1.00 26.73 515 PRO A C 1
ATOM 3731 O O . PRO A 1 515 ? -26.378 23.241 -10.799 1.00 26.73 515 PRO A O 1
ATOM 3734 N N . THR A 1 516 ? -27.006 21.733 -12.340 1.00 27.56 516 THR A N 1
ATOM 3735 C CA . THR A 1 516 ? -28.174 22.468 -12.867 1.00 27.56 516 THR A CA 1
ATOM 3736 C C . THR A 1 516 ? -29.273 21.472 -13.274 1.00 27.56 516 THR A C 1
ATOM 3738 O O . THR A 1 516 ? -28.953 20.311 -13.518 1.00 27.56 516 THR A O 1
ATOM 3741 N N . PRO A 1 517 ? -30.559 21.875 -13.221 1.00 28.73 517 PRO A N 1
ATOM 3742 C CA . PRO A 1 517 ? -31.671 20.987 -12.872 1.00 28.73 517 PRO A CA 1
ATOM 3743 C C . PRO A 1 517 ? -32.260 20.198 -14.052 1.00 28.73 517 PRO A C 1
ATOM 3745 O O . PRO A 1 517 ? -32.287 20.677 -15.184 1.00 28.73 517 PRO A O 1
ATOM 3748 N N . GLU A 1 518 ? -32.772 19.006 -13.733 1.00 28.61 518 GLU A N 1
ATOM 3749 C CA . GLU A 1 518 ? -33.481 18.074 -14.622 1.00 28.61 518 GLU A CA 1
ATOM 3750 C C . GLU A 1 518 ? -34.763 18.661 -15.244 1.00 28.61 518 GLU A C 1
ATOM 3752 O O . GLU A 1 518 ? -35.536 19.335 -14.554 1.00 28.61 518 GLU A O 1
ATOM 3757 N N . PRO A 1 519 ? -35.062 18.315 -16.511 1.00 28.17 519 PRO A N 1
ATOM 3758 C CA . PRO A 1 519 ? -36.416 18.244 -17.042 1.00 28.17 519 PRO A CA 1
ATOM 3759 C C . PRO A 1 519 ? -36.945 16.787 -17.091 1.00 28.17 519 PRO A C 1
ATOM 3761 O O . PRO A 1 519 ? -36.158 15.844 -17.013 1.00 28.17 519 PRO A O 1
ATOM 3764 N N . PRO A 1 520 ? -38.277 16.600 -17.182 1.00 32.06 520 PRO A N 1
ATOM 3765 C CA . PRO A 1 520 ? -38.966 15.405 -16.696 1.00 32.06 520 PRO A CA 1
ATOM 3766 C C . PRO A 1 520 ? -39.009 14.223 -17.676 1.00 32.06 520 PRO A C 1
ATOM 3768 O O . PRO A 1 520 ? -38.899 14.380 -18.889 1.00 32.06 520 PRO A O 1
ATOM 3771 N N . GLU A 1 521 ? -39.227 13.055 -17.070 1.00 33.72 521 GLU A N 1
ATOM 3772 C CA . GLU A 1 521 ? -39.387 11.708 -17.624 1.00 33.72 521 GLU A CA 1
ATOM 3773 C C . GLU A 1 521 ? -40.381 11.605 -18.796 1.00 33.72 521 GLU A C 1
ATOM 3775 O O . GLU A 1 521 ? -41.530 12.044 -18.697 1.00 33.72 521 GLU A O 1
ATOM 3780 N N . GLU A 1 522 ? -39.975 10.899 -19.858 1.00 30.25 522 GLU A N 1
ATOM 3781 C CA . GLU A 1 522 ? -40.890 10.290 -20.827 1.00 30.25 522 GLU A CA 1
ATOM 3782 C C . GLU A 1 522 ? -40.869 8.760 -20.695 1.00 30.25 522 GLU A C 1
ATOM 3784 O O . GLU A 1 522 ? -39.822 8.113 -20.676 1.00 30.25 522 GLU A O 1
ATOM 3789 N N . ASN A 1 523 ? -42.078 8.209 -20.577 1.00 32.19 523 ASN A N 1
ATOM 3790 C CA . ASN A 1 523 ? -42.407 6.790 -20.546 1.00 32.19 523 ASN A CA 1
ATOM 3791 C C . ASN A 1 523 ? -42.056 6.101 -21.869 1.00 32.19 523 ASN A C 1
ATOM 3793 O O . ASN A 1 523 ? -42.605 6.483 -22.901 1.00 32.19 523 ASN A O 1
ATOM 3797 N N . GLU A 1 524 ? -41.344 4.973 -21.813 1.00 33.78 524 GLU A N 1
ATOM 3798 C CA . GLU A 1 524 ? -41.469 3.933 -22.837 1.00 33.78 524 GLU A CA 1
ATOM 3799 C C . GLU A 1 524 ? -41.705 2.542 -22.240 1.00 33.78 524 GLU A C 1
ATOM 3801 O O . GLU A 1 524 ? -41.275 2.172 -21.149 1.00 33.78 524 GLU A O 1
ATOM 3806 N N . THR A 1 525 ? -42.519 1.813 -22.986 1.00 31.25 525 THR A N 1
ATOM 3807 C CA . THR A 1 525 ? -43.369 0.690 -22.619 1.00 31.25 525 THR A CA 1
ATOM 3808 C C . THR A 1 525 ? -42.714 -0.682 -22.800 1.00 31.25 525 THR A C 1
ATOM 3810 O O . THR A 1 525 ? -42.005 -0.904 -23.772 1.00 31.25 525 THR A O 1
ATOM 3813 N N . ASN A 1 526 ? -43.098 -1.623 -21.927 1.00 33.44 526 ASN A N 1
ATOM 3814 C CA . ASN A 1 526 ? -43.261 -3.073 -22.139 1.00 33.44 526 ASN A CA 1
ATOM 3815 C C . ASN A 1 526 ? -42.391 -3.776 -23.203 1.00 33.44 526 ASN A C 1
ATOM 3817 O O . ASN A 1 526 ? -42.771 -3.842 -24.372 1.00 33.44 526 ASN A O 1
ATOM 3821 N N . GLN A 1 527 ? -41.381 -4.524 -22.742 1.00 30.69 527 GLN A N 1
ATOM 3822 C CA . GLN A 1 527 ? -40.974 -5.785 -23.374 1.00 30.69 527 GLN A CA 1
ATOM 3823 C C . GLN A 1 527 ? -40.718 -6.864 -22.308 1.00 30.69 527 GLN A C 1
ATOM 3825 O O . GLN A 1 527 ? -39.997 -6.658 -21.335 1.00 30.69 527 GLN A O 1
ATOM 3830 N N . THR A 1 528 ? -41.371 -8.012 -22.483 1.00 34.81 528 THR A N 1
ATOM 3831 C CA . THR A 1 528 ? -41.248 -9.240 -21.679 1.00 34.81 528 THR A CA 1
ATOM 3832 C C . THR A 1 528 ? -39.893 -9.934 -21.889 1.00 34.81 528 THR A C 1
ATOM 3834 O O . THR A 1 528 ? -39.449 -10.003 -23.036 1.00 34.81 528 THR A O 1
ATOM 3837 N N . PRO A 1 529 ? -39.265 -10.517 -20.848 1.00 35.69 529 PRO A N 1
ATOM 3838 C CA . PRO A 1 529 ? -38.018 -11.271 -20.993 1.00 35.69 529 PRO A CA 1
ATOM 3839 C C . PRO A 1 529 ? -38.262 -12.736 -21.428 1.00 35.69 529 PRO A C 1
ATOM 3841 O O . PRO A 1 529 ? -39.322 -13.286 -21.117 1.00 35.69 529 PRO A O 1
ATOM 3844 N N . PRO A 1 530 ? -37.303 -13.388 -22.119 1.00 35.84 530 PRO A N 1
ATOM 3845 C CA . PRO A 1 530 ? -37.405 -14.794 -22.518 1.00 35.84 530 PRO A CA 1
ATOM 3846 C C . PRO A 1 530 ? -37.004 -15.765 -21.386 1.00 35.84 530 PRO A C 1
ATOM 3848 O O . PRO A 1 530 ? -36.188 -15.434 -20.525 1.00 35.84 530 PRO A O 1
ATOM 3851 N N . GLU A 1 531 ? -37.587 -16.970 -21.403 1.00 34.97 531 GLU A N 1
ATOM 3852 C CA . GLU A 1 531 ? -37.293 -18.093 -20.493 1.00 34.97 531 GLU A CA 1
ATOM 3853 C C . GLU A 1 531 ? -35.867 -18.663 -20.672 1.00 34.97 531 GLU A C 1
ATOM 3855 O O . GLU A 1 531 ? -35.349 -18.654 -21.791 1.00 34.97 531 GLU A O 1
ATOM 3860 N N . PRO A 1 532 ? -35.238 -19.217 -19.612 1.00 43.84 532 PRO A N 1
ATOM 3861 C CA . PRO A 1 532 ? -33.958 -19.908 -19.718 1.00 43.84 532 PRO A CA 1
ATOM 3862 C C . PRO A 1 532 ? -34.105 -21.431 -19.897 1.00 43.84 532 PRO A C 1
ATOM 3864 O O . PRO A 1 532 ? -34.796 -22.110 -19.134 1.00 43.84 532 PRO A O 1
ATOM 3867 N N . ASP A 1 533 ? -33.368 -21.953 -20.879 1.00 34.81 533 ASP A N 1
ATOM 3868 C CA . ASP A 1 533 ? -33.170 -23.374 -21.174 1.00 34.81 533 ASP A CA 1
ATOM 3869 C C . ASP A 1 533 ? -32.451 -24.148 -20.048 1.00 34.81 533 ASP A C 1
ATOM 3871 O O . ASP A 1 533 ? -31.638 -23.619 -19.285 1.00 34.81 533 ASP A O 1
ATOM 3875 N N . GLY A 1 534 ? -32.787 -25.438 -19.953 1.00 34.25 534 GLY A N 1
ATOM 3876 C CA . GLY A 1 534 ? -32.538 -26.323 -18.815 1.00 34.25 534 GLY A CA 1
ATOM 3877 C C . GLY A 1 534 ? -31.107 -26.832 -18.575 1.00 34.25 534 GLY A C 1
ATOM 3878 O O . GLY A 1 534 ? -30.256 -26.913 -19.457 1.00 34.25 534 GLY A O 1
ATOM 3879 N N . VAL A 1 535 ? -30.894 -27.269 -17.328 1.00 38.81 535 VAL A N 1
ATOM 3880 C CA . VAL A 1 535 ? -29.682 -27.920 -16.794 1.00 38.81 535 VAL A CA 1
ATOM 3881 C C . VAL A 1 535 ? -29.972 -29.419 -16.529 1.00 38.81 535 VAL A C 1
ATOM 3883 O O . VAL A 1 535 ? -31.080 -29.728 -16.082 1.00 38.81 535 VAL A O 1
ATOM 3886 N N . PRO A 1 536 ? -29.035 -30.374 -16.752 1.00 35.88 536 PRO A N 1
ATOM 3887 C CA . PRO A 1 536 ? -29.283 -31.817 -16.590 1.00 35.88 536 PRO A CA 1
ATOM 3888 C C . PRO A 1 536 ? -29.262 -32.308 -15.120 1.00 35.88 536 PRO A C 1
ATOM 3890 O O . PRO A 1 536 ? -28.725 -31.623 -14.245 1.00 35.88 536 PRO A O 1
ATOM 3893 N N . PRO A 1 537 ? -29.803 -33.511 -14.814 1.00 41.94 537 PRO A N 1
ATOM 3894 C CA . PRO A 1 537 ? -30.161 -33.914 -13.456 1.00 41.94 537 PRO A CA 1
ATOM 3895 C C . PRO A 1 537 ? -29.107 -34.809 -12.779 1.00 41.94 537 PRO A C 1
ATOM 3897 O O . PRO A 1 537 ? -29.094 -36.017 -12.983 1.00 41.94 537 PRO A O 1
ATOM 3900 N N . GLU A 1 538 ? -28.296 -34.253 -11.874 1.00 43.56 538 GLU A N 1
ATOM 3901 C CA . GLU A 1 538 ? -27.545 -35.047 -10.870 1.00 43.56 538 GLU A CA 1
ATOM 3902 C C . GLU A 1 538 ? -27.631 -34.491 -9.428 1.00 43.56 538 GLU A C 1
ATOM 3904 O O . GLU A 1 538 ? -26.992 -34.992 -8.503 1.00 43.56 538 GLU A O 1
ATOM 3909 N N . SER A 1 539 ? -28.475 -33.487 -9.170 1.00 48.03 539 SER A N 1
ATOM 3910 C CA . SER A 1 539 ? -28.574 -32.823 -7.856 1.00 48.03 539 SER A CA 1
ATOM 3911 C C . SER A 1 539 ? -29.766 -33.263 -6.987 1.00 48.03 539 SER A C 1
ATOM 3913 O O . SER A 1 539 ? -29.756 -33.027 -5.777 1.00 48.03 539 SER A O 1
ATOM 3915 N N . GLY A 1 540 ? -30.769 -33.954 -7.540 1.00 42.53 540 GLY A N 1
ATOM 3916 C CA . GLY A 1 540 ? -32.050 -34.219 -6.859 1.00 42.53 540 GLY A CA 1
ATOM 3917 C C . GLY A 1 540 ? -31.976 -35.090 -5.595 1.00 42.53 540 GLY A C 1
ATOM 3918 O O . GLY A 1 540 ? -32.748 -34.885 -4.658 1.00 42.53 540 GLY A O 1
ATOM 3919 N N . LEU A 1 541 ? -31.021 -36.023 -5.507 1.00 41.44 541 LEU A N 1
ATOM 3920 C CA . LEU A 1 541 ? -30.936 -36.944 -4.365 1.00 41.44 541 LEU A CA 1
ATOM 3921 C C . LEU A 1 541 ? -30.293 -36.303 -3.120 1.00 41.44 541 LEU A C 1
ATOM 3923 O O . LEU A 1 541 ? -30.637 -36.662 -1.996 1.00 41.44 541 LEU A O 1
ATOM 3927 N N . LYS A 1 542 ? -29.406 -35.311 -3.295 1.00 45.84 542 LYS A N 1
ATOM 3928 C CA . LYS A 1 542 ? -28.782 -34.585 -2.172 1.00 45.84 542 LYS A CA 1
ATOM 3929 C C . LYS A 1 542 ? -29.779 -33.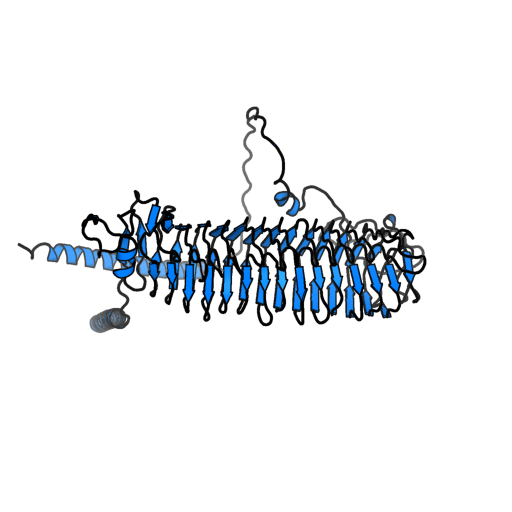639 -1.496 1.00 45.84 542 LYS A C 1
ATOM 3931 O O . LYS A 1 542 ? -29.839 -33.602 -0.271 1.00 45.84 542 LYS A O 1
ATOM 3936 N N . TRP A 1 543 ? -30.619 -32.949 -2.269 1.00 41.41 543 TRP A N 1
ATOM 3937 C CA . TRP A 1 543 ? -31.632 -32.031 -1.732 1.00 41.41 543 TRP A CA 1
ATOM 3938 C C . TRP A 1 543 ? -32.731 -32.734 -0.927 1.00 41.41 543 TRP A C 1
ATOM 3940 O O . TRP A 1 543 ? -33.171 -32.199 0.087 1.00 41.41 543 TRP A O 1
ATOM 3950 N N . LEU A 1 544 ? -33.117 -33.959 -1.301 1.00 46.81 544 LEU A N 1
ATOM 3951 C CA . LEU A 1 544 ? -34.066 -34.768 -0.524 1.00 46.81 544 LEU A CA 1
ATOM 3952 C C . LEU A 1 544 ? -33.503 -35.187 0.844 1.00 46.81 544 LEU A C 1
ATOM 3954 O O . LEU A 1 544 ? -34.230 -35.167 1.837 1.00 46.81 544 LEU A O 1
ATOM 3958 N N . VAL A 1 545 ? -32.206 -35.504 0.925 1.00 53.34 545 VAL A N 1
ATOM 3959 C CA . VAL A 1 545 ? -31.543 -35.862 2.191 1.00 53.34 545 VAL A CA 1
ATOM 3960 C C . VAL A 1 545 ? -31.350 -34.633 3.086 1.00 53.34 545 VAL A C 1
ATOM 3962 O O . VAL A 1 545 ? -31.667 -34.696 4.273 1.00 53.34 545 VAL A O 1
ATOM 3965 N N . TYR A 1 546 ? -30.916 -33.493 2.535 1.00 50.81 546 TYR A N 1
ATOM 3966 C CA . TYR A 1 546 ? -30.821 -32.240 3.299 1.00 50.81 546 TYR A CA 1
ATOM 3967 C C . TYR A 1 546 ? -32.196 -31.734 3.754 1.00 50.81 546 TYR A C 1
ATOM 3969 O O . TYR A 1 546 ? -32.344 -31.326 4.906 1.00 50.81 546 TYR A O 1
ATOM 3977 N N . GLY A 1 547 ? -33.220 -31.838 2.903 1.00 56.62 547 GLY A N 1
ATOM 3978 C CA . GLY A 1 547 ? -34.602 -31.516 3.256 1.00 56.62 547 GLY A CA 1
ATOM 3979 C C . GLY A 1 547 ? -35.132 -32.395 4.390 1.00 56.62 547 GLY A C 1
ATOM 3980 O O . GLY A 1 547 ? -35.705 -31.879 5.347 1.00 56.62 547 GLY A O 1
ATOM 3981 N N . ALA A 1 548 ? -34.870 -33.705 4.352 1.00 51.84 548 ALA A N 1
ATOM 3982 C CA . ALA A 1 548 ? -35.256 -34.621 5.425 1.00 51.84 548 ALA A CA 1
ATOM 3983 C C . ALA A 1 548 ? -34.548 -34.303 6.757 1.00 51.84 548 ALA A C 1
ATOM 3985 O O . ALA A 1 548 ? -35.184 -34.332 7.809 1.00 51.84 548 ALA A O 1
ATOM 3986 N N . ILE A 1 549 ? -33.261 -33.941 6.724 1.00 58.00 549 ILE A N 1
ATOM 3987 C CA . ILE A 1 549 ? -32.499 -33.540 7.920 1.00 58.00 549 ILE A CA 1
ATOM 3988 C C . ILE A 1 549 ? -33.052 -32.236 8.515 1.00 58.00 549 ILE A C 1
ATOM 3990 O O . ILE A 1 549 ? -33.237 -32.152 9.729 1.00 58.00 549 ILE A O 1
ATOM 3994 N N . ILE A 1 550 ? -33.379 -31.247 7.678 1.00 59.62 550 ILE A N 1
ATOM 3995 C CA . ILE A 1 550 ? -33.978 -29.974 8.113 1.00 59.62 550 ILE A CA 1
ATOM 3996 C C . ILE A 1 550 ? -35.362 -30.203 8.734 1.00 59.62 550 ILE A C 1
ATOM 3998 O O . ILE A 1 550 ? -35.661 -29.644 9.787 1.00 59.62 550 ILE A O 1
ATOM 4002 N N . VAL A 1 551 ? -36.188 -31.068 8.139 1.00 61.28 551 VAL A N 1
ATOM 4003 C CA . VAL A 1 551 ? -37.511 -31.420 8.683 1.00 61.28 551 VAL A CA 1
ATOM 4004 C C . VAL A 1 551 ? -37.383 -32.137 10.030 1.00 61.28 551 VAL A C 1
ATOM 4006 O O . VAL A 1 551 ? -38.117 -31.814 10.961 1.00 61.28 551 VAL A O 1
ATOM 4009 N N . ILE A 1 552 ? -36.425 -33.056 10.182 1.00 64.88 552 ILE A N 1
ATOM 4010 C CA . ILE A 1 552 ? -36.167 -33.732 11.463 1.00 64.88 552 ILE A CA 1
ATOM 4011 C C . ILE A 1 552 ? -35.701 -32.726 12.526 1.00 64.88 552 ILE A C 1
ATOM 4013 O O . ILE A 1 552 ? -36.201 -32.761 13.651 1.00 64.88 552 ILE A O 1
ATOM 4017 N N . LEU A 1 553 ? -34.805 -31.796 12.179 1.00 59.69 553 LEU A N 1
ATOM 4018 C CA . LEU A 1 553 ? -34.352 -30.734 13.085 1.00 59.69 553 LEU A CA 1
ATOM 4019 C C . LEU A 1 553 ? -35.506 -29.812 13.507 1.00 59.69 553 LEU A C 1
ATOM 4021 O O . LEU A 1 553 ? -35.652 -29.526 14.695 1.00 59.69 553 LEU A O 1
ATOM 4025 N N . LEU A 1 554 ? -36.375 -29.416 12.573 1.00 61.62 554 LEU A N 1
ATOM 4026 C CA . LEU A 1 554 ? -37.569 -28.617 12.864 1.00 61.62 554 LEU A CA 1
ATOM 4027 C C . LEU A 1 554 ? -38.542 -29.354 13.791 1.00 61.62 554 LEU A C 1
ATOM 4029 O O . LEU A 1 554 ? -39.047 -28.759 14.742 1.00 61.62 554 LEU A O 1
ATOM 4033 N N . ILE A 1 555 ? -38.768 -30.654 13.578 1.00 67.19 555 ILE A N 1
ATOM 4034 C CA . ILE A 1 555 ? -39.618 -31.472 14.456 1.00 67.19 555 ILE A CA 1
ATOM 4035 C C . ILE A 1 555 ? -39.034 -31.530 15.875 1.00 67.19 555 ILE A C 1
ATOM 4037 O O . ILE A 1 555 ? -39.776 -31.378 16.846 1.00 67.19 555 ILE A O 1
ATOM 4041 N N . VAL A 1 556 ? -37.715 -31.690 16.018 1.00 68.56 556 VAL A N 1
ATOM 4042 C CA . VAL A 1 556 ? -37.041 -31.697 17.329 1.00 68.56 556 VAL A CA 1
ATOM 4043 C C . VAL A 1 556 ? -37.179 -30.344 18.035 1.00 68.56 556 VAL A C 1
ATOM 4045 O O . VAL A 1 556 ? -37.499 -30.312 19.225 1.00 68.56 556 VAL A O 1
ATOM 4048 N N . VAL A 1 557 ? -37.018 -29.233 17.310 1.00 66.25 557 VAL A N 1
ATOM 4049 C CA . VAL A 1 557 ? -37.202 -27.874 17.848 1.00 66.25 557 VAL A CA 1
ATOM 4050 C C . VAL A 1 557 ? -38.646 -27.653 18.303 1.00 66.25 557 VAL A C 1
ATOM 4052 O O . VAL A 1 557 ? -38.872 -27.195 19.423 1.00 66.25 557 VAL A O 1
ATOM 4055 N N . VAL A 1 558 ? -39.634 -28.042 17.494 1.00 67.56 558 VAL A N 1
ATOM 4056 C CA . VAL A 1 558 ? -41.059 -27.909 17.842 1.00 67.56 558 VAL A CA 1
ATOM 4057 C C . VAL A 1 558 ? -41.411 -28.755 19.066 1.00 67.56 558 VAL A C 1
ATOM 4059 O O . VAL A 1 558 ? -42.087 -28.268 19.972 1.00 67.56 558 VAL A O 1
ATOM 4062 N N . ILE A 1 559 ? -40.916 -29.994 19.155 1.00 71.94 559 ILE A N 1
ATOM 4063 C CA . ILE A 1 559 ? -41.112 -30.845 20.337 1.00 71.94 559 ILE A CA 1
ATOM 4064 C C . ILE A 1 559 ? -40.474 -30.203 21.579 1.00 71.94 559 ILE A C 1
ATOM 4066 O O . ILE A 1 559 ? -41.093 -30.205 22.646 1.00 71.94 559 ILE A O 1
ATOM 4070 N N . GLY A 1 560 ? -39.285 -29.608 21.443 1.00 63.16 560 GLY A N 1
ATOM 4071 C CA . GLY A 1 560 ? -38.609 -28.866 22.510 1.00 63.16 560 GLY A CA 1
ATOM 4072 C C . GLY A 1 560 ? -39.413 -27.658 22.998 1.00 63.16 560 GLY A C 1
ATOM 4073 O O . GLY A 1 560 ? -39.624 -27.505 24.202 1.00 63.16 560 GLY A O 1
ATOM 4074 N N . ILE A 1 561 ? -39.946 -26.851 22.077 1.00 61.94 561 ILE A N 1
ATOM 4075 C CA . ILE A 1 561 ? -40.794 -25.691 22.392 1.00 61.94 561 ILE A CA 1
ATOM 4076 C C . ILE A 1 561 ? -42.089 -26.137 23.081 1.00 61.94 561 ILE A C 1
ATOM 4078 O O . ILE A 1 561 ? -42.467 -25.575 24.108 1.00 61.94 561 ILE A O 1
ATOM 4082 N N . VAL A 1 562 ? -42.753 -27.183 22.583 1.00 66.38 562 VAL A N 1
ATOM 4083 C CA . VAL A 1 562 ? -43.982 -27.716 23.196 1.00 66.38 562 VAL A CA 1
ATOM 4084 C C . VAL A 1 562 ? -43.708 -28.272 24.597 1.00 66.38 562 VAL A C 1
ATOM 4086 O O . VAL A 1 562 ? -44.512 -28.065 25.510 1.00 66.38 562 VAL A O 1
ATOM 4089 N N . ALA A 1 563 ? -42.574 -28.946 24.805 1.00 63.66 563 ALA A N 1
ATOM 4090 C CA . ALA A 1 563 ? -42.161 -29.423 26.122 1.00 63.66 563 ALA A CA 1
ATOM 4091 C C . ALA A 1 563 ? -41.865 -28.261 27.087 1.00 63.66 563 ALA A C 1
ATOM 4093 O O . ALA A 1 563 ? -42.306 -28.299 28.237 1.00 63.66 563 ALA A O 1
ATOM 4094 N N . PHE A 1 564 ? -41.195 -27.206 26.613 1.00 59.91 564 PHE A N 1
ATOM 4095 C CA . PHE A 1 564 ? -40.907 -25.997 27.387 1.00 59.91 564 PHE A CA 1
ATOM 4096 C C . PHE A 1 564 ? -42.180 -25.229 27.768 1.00 59.91 564 PHE A C 1
ATOM 4098 O O . PHE A 1 564 ? -42.354 -24.848 28.926 1.00 59.91 564 PHE A O 1
ATOM 4105 N N . LEU A 1 565 ? -43.124 -25.068 26.837 1.00 61.41 565 LEU A N 1
ATOM 4106 C CA . LEU A 1 565 ? -44.415 -24.428 27.102 1.00 61.41 565 LEU A CA 1
ATOM 4107 C C . LEU A 1 565 ? -45.257 -25.236 28.103 1.00 61.41 565 LEU A C 1
ATOM 4109 O O . LEU A 1 565 ? -45.840 -24.654 29.019 1.00 61.41 565 LEU A O 1
ATOM 4113 N N . LYS A 1 566 ? -45.258 -26.574 28.004 1.00 63.84 566 LYS A N 1
ATOM 4114 C CA . LYS A 1 566 ? -45.909 -27.455 28.992 1.00 63.84 566 LYS A CA 1
ATOM 4115 C C . LYS A 1 566 ? -45.234 -27.397 30.365 1.00 63.84 566 LYS A C 1
ATOM 4117 O O . LYS A 1 566 ? -45.928 -27.418 31.379 1.00 63.84 566 LYS A O 1
ATOM 4122 N N . TYR A 1 567 ? -43.904 -27.297 30.419 1.00 68.25 567 TYR A N 1
ATOM 4123 C CA . TYR A 1 567 ? -43.163 -27.090 31.667 1.00 68.25 567 TYR A CA 1
ATOM 4124 C C . TYR A 1 567 ? -43.520 -25.744 32.313 1.00 68.25 567 TYR A C 1
ATOM 4126 O O . TYR A 1 567 ? -43.809 -25.690 33.509 1.00 68.25 567 TYR A O 1
ATOM 4134 N N . ARG A 1 568 ? -43.591 -24.671 31.515 1.00 59.59 568 ARG A N 1
ATOM 4135 C CA . ARG A 1 568 ? -43.981 -23.334 31.978 1.00 59.59 568 ARG A CA 1
ATOM 4136 C C . ARG A 1 568 ? -45.420 -23.306 32.503 1.00 59.59 568 ARG A C 1
ATOM 4138 O O . ARG A 1 568 ? -45.639 -22.790 33.594 1.00 59.59 568 ARG A O 1
ATOM 4145 N N . GLN A 1 569 ? -46.376 -23.927 31.805 1.00 61.66 569 GLN A N 1
ATOM 4146 C CA . GLN A 1 569 ? -47.763 -24.060 32.285 1.00 61.66 569 GLN A CA 1
ATOM 4147 C C . GLN A 1 569 ? -47.863 -24.844 33.600 1.00 61.66 569 GLN A C 1
ATOM 4149 O O . GLN A 1 569 ? -48.640 -24.477 34.477 1.00 61.66 569 GLN A O 1
ATOM 4154 N N . LYS A 1 570 ? -47.060 -25.901 33.774 1.00 58.31 570 LYS A N 1
ATOM 4155 C CA . LYS A 1 570 ? -47.090 -26.729 34.990 1.00 58.31 570 LYS A CA 1
ATOM 4156 C C . LYS A 1 570 ? -46.497 -26.025 36.219 1.00 58.31 570 LYS A C 1
ATOM 4158 O O . LYS A 1 570 ? -46.851 -26.378 37.341 1.00 58.31 570 LYS A O 1
ATOM 4163 N N . ASN A 1 571 ? -45.639 -25.023 36.016 1.00 58.88 571 ASN A N 1
ATOM 4164 C CA . ASN A 1 571 ? -44.943 -24.308 37.089 1.00 58.88 571 ASN A CA 1
ATOM 4165 C C . ASN A 1 571 ? -45.498 -22.906 37.397 1.00 58.88 571 ASN A C 1
ATOM 4167 O O . ASN A 1 571 ? -45.025 -22.277 38.339 1.00 58.88 571 ASN A O 1
ATOM 4171 N N . GLN A 1 572 ? -46.529 -22.430 36.688 1.00 49.97 572 GLN A N 1
ATOM 4172 C CA . GLN A 1 572 ? -47.204 -21.163 37.021 1.00 49.97 572 GLN A CA 1
ATOM 4173 C C . GLN A 1 572 ? -48.158 -21.232 38.232 1.00 49.97 572 GLN A C 1
ATOM 4175 O O . GLN A 1 572 ? -48.718 -20.212 38.610 1.00 49.97 572 GLN A O 1
ATOM 4180 N N . TYR A 1 573 ? -48.287 -22.385 38.901 1.00 48.44 573 TYR A N 1
ATOM 4181 C CA . TYR A 1 573 ? -49.121 -22.553 40.106 1.00 48.44 573 TYR A CA 1
ATOM 4182 C C . TYR A 1 573 ? -48.325 -22.823 41.401 1.00 48.44 573 TYR A C 1
ATOM 4184 O O . TYR A 1 573 ? -48.856 -23.419 42.334 1.00 48.44 573 TYR A O 1
ATOM 4192 N N . LYS A 1 574 ? -47.044 -22.424 41.483 1.00 45.72 574 LYS A N 1
ATOM 4193 C CA . LYS A 1 574 ? -46.210 -22.639 42.690 1.00 45.72 574 LYS A CA 1
ATOM 4194 C C . LYS A 1 574 ? -45.487 -21.407 43.251 1.00 45.72 574 LYS A C 1
ATOM 4196 O O . LYS A 1 574 ? -44.543 -21.563 44.015 1.00 45.72 574 LYS A O 1
ATOM 4201 N N . PHE A 1 575 ? -45.964 -20.207 42.943 1.00 44.00 575 PHE A N 1
ATOM 4202 C CA . PHE A 1 575 ? -45.651 -19.016 43.738 1.00 44.00 575 PHE A CA 1
ATOM 4203 C C . PHE A 1 575 ? -46.946 -18.254 44.013 1.00 44.00 575 PHE A C 1
ATOM 4205 O O . PHE A 1 575 ? -47.355 -17.388 43.243 1.00 44.00 575 PHE A O 1
ATOM 4212 N N . GLY A 1 576 ? -47.602 -18.675 45.089 1.00 39.62 576 GLY A N 1
ATOM 4213 C CA . GLY A 1 576 ? -48.604 -17.945 45.853 1.00 39.62 576 GLY A CA 1
ATOM 4214 C C . GLY A 1 576 ? -48.239 -18.112 47.317 1.00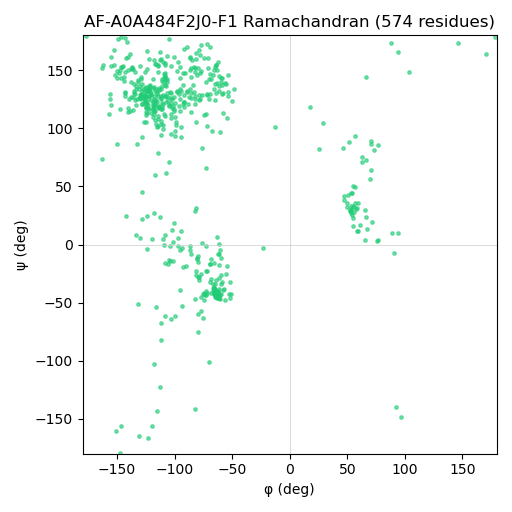 39.62 576 GLY A C 1
ATOM 4215 O O . GLY A 1 576 ? -47.887 -19.264 47.670 1.00 39.62 576 GLY A O 1
#

Radius of gyration: 31.18 Å; Cα contacts (8 Å, |Δi|>4): 1759; chains: 1; bounding box: 76×75×95 Å

pLDDT: mean 80.05, std 22.94, range [24.12, 98.94]

InterPro domains:
  IPR006626 Parallel beta-helix repeat [SM00710] (141-166)
  IPR006626 Parallel beta-helix repeat [SM00710] (167-193)
  IPR006626 Parallel beta-helix repeat [SM00710] (244-269)
  IPR006626 Parallel beta-helix repeat [SM00710] (273-294)
  IPR006626 Parallel beta-helix repeat [SM00710] (300-321)
  IPR006626 Parallel beta-helix repeat [SM00710] (351-372)
  IPR006626 Parallel beta-helix repeat [SM00710] (406-465)
  IPR011050 Pectin lyase fold/virulence factor [SSF51126] (14-278)
  IPR011050 Pectin lyase fold/virulence factor [SSF51126] (244-450)
  IPR012334 Pectin lyase fold [G3DSA:2.160.20.10] (22-480)

Foldseek 3Di:
DVVVVVVVVVVVVVVVVVVVPPDPAEEAEFFDQEDDDCVPVPPDPVPGAHPLNSQVPGDAPHEYEYDPPAQHHEYAAEEREHAHHYEYYDPEAHEYEYDPDPPGDAYANHEYAEYAYEYENYEFEDHGAAADEASHYEEHHYEYEYHLYEFEHAEYQYASHYEYEDQYEYEYHNYEYEHGEHVHEQSHYEYHHHEYEAHCYEYEHAAYQAENYEAADEEYEYENYEYELYEHNHHYEPEEHAAPYEYYYECYEYEAAEYQEASAYEDQEEYEAYLYEYHYDEYAADALHYEYDHQYEYEHEPYEFEDAEYEAFAQHYEADANYEYEYELYEYYQGEHQEASHGEDPYEYEAEAYEYAQGQHQAAALHYEYDAAYHYEHELYEFAHGAHADPPDPPFFRQQHYEYENYEYEYELYEFAHGDYPVGHRYGYYNYHYHYPAQYEGAHYDYPDDPVPDPRYHYNDHPVNQDDDDDDDDDDDDDDDDDPPDDDDDRDGDDDDPDCPDPVNVVPPDDDDDDDDDDDDDDDDDDDDDDDDDDDDDCVVVVVVVVVVVVVVVVVVVVVVVVVVVVVVVPPPPDD

Nearest PDB structures (foldseek):
  6qps-assembly2_B  TM=3.833E-01  e=2.964E-02  Bacteroides cellulosilyticus
  7o13-assembly1_A  TM=5.459E-01  e=4.289E-01  Stutzerimonas stutzeri ATCC 14405 = CCUG 16156
  3uw0-assembly1_A  TM=3.045E-01  e=1.746E+00  Yersinia enterocolitica subsp. enterocolitica 8081
  7xyc-assembly1_A  TM=2.529E-01  e=1.061E+00  Klebsiella phage Kp7
  1kcd-assembly1_A  TM=2.670E-01  e=2.093E+00  Chondrostereum purpureum

Sequence (576 aa):
MQSKIVKTLVLSVLILFLLTGVAAAQEWVVTAPGDVDKVNLSMVNLDKMTLREAIAKAGSGDTIVFSENISAVTVTYNTLNVSKDLTIGGNTKVTVARDSGPVTQEFSVFTVSGGDVVFKQLSIENGYLMNGTGGAVTIDRANVTFESCTIQRNKADLGGGVYAANSSNVKFVSTSVFKNNATTDGSAIYLKGGSVELQNSVIDGHSDKYNVIKVEQGKIIGSQSRIINNAVTSKGSPLNASAGTTVEFRNSTFSNNTATEGAGITSYGALLVENCVFNEGKTSGSGGGILLENGSSGNIRYSIFSNATVADDGGGIHIASNASATIDTCTFLNNLANYGGAFFNRGTVNANAITAVNNTAKFYGGAIAFWNDANSTLTKSAIAGNIAKSNNTAKDVGGGGLNVSNSQATLSNNVIVGNTDPRKVDFGELNSTVKSGGNNLVGTYHGNGRFPIDSTDVSGIQLADVFVIENDLPAVTKSTGHTAGYDKVPVYTIALNSSADNPAASILGGANQTPTPEPPEENETNQTPPEPDGVPPESGLKWLVYGAIIVILLIVVVIGIVAFLKYRQKNQYKFG

Organism: NCBI:txid91560

Mean predicted aligned error: 13.85 Å